Protein AF-A0A351UKG5-F1 (afdb_monomer_lite)

Structure (mmCIF, N/CA/C/O backbone):
data_AF-A0A351UKG5-F1
#
_entry.id   AF-A0A351UKG5-F1
#
loop_
_atom_site.group_PDB
_atom_site.id
_atom_site.type_symbol
_atom_site.label_atom_id
_atom_site.label_alt_id
_atom_site.label_comp_id
_atom_site.label_asym_id
_atom_site.label_entity_id
_atom_site.label_seq_id
_atom_site.pdbx_PDB_ins_code
_atom_site.Cartn_x
_atom_site.Cartn_y
_atom_site.Cartn_z
_atom_site.occupancy
_atom_site.B_iso_or_equiv
_atom_site.auth_seq_id
_atom_site.auth_comp_id
_atom_site.auth_asym_id
_atom_site.auth_atom_id
_atom_site.pdbx_PDB_model_num
ATOM 1 N N . MET A 1 1 ? 34.533 21.572 -24.085 1.00 51.59 1 MET A N 1
ATOM 2 C CA . MET A 1 1 ? 33.720 21.096 -22.940 1.00 51.59 1 MET A CA 1
ATOM 3 C C . MET A 1 1 ? 33.186 19.667 -23.112 1.00 51.59 1 MET A C 1
ATOM 5 O O . MET A 1 1 ? 33.613 18.815 -22.352 1.00 51.59 1 MET A O 1
ATOM 9 N N . ARG A 1 2 ? 32.349 19.342 -24.120 1.00 54.62 2 ARG A N 1
ATOM 10 C CA . ARG A 1 2 ? 31.777 17.980 -24.313 1.00 54.62 2 ARG A CA 1
ATOM 11 C C . ARG A 1 2 ? 32.817 16.846 -24.380 1.00 54.62 2 ARG A C 1
ATOM 13 O O . ARG A 1 2 ? 32.644 15.838 -23.710 1.00 54.62 2 ARG A O 1
ATOM 20 N N . ARG A 1 3 ? 33.915 17.023 -25.134 1.00 64.25 3 ARG A N 1
ATOM 21 C CA . ARG A 1 3 ? 35.020 16.038 -25.202 1.00 64.25 3 ARG A CA 1
ATOM 22 C C . ARG A 1 3 ? 35.742 15.863 -23.860 1.00 64.25 3 ARG A C 1
ATOM 24 O O . ARG A 1 3 ? 35.998 14.735 -23.474 1.00 64.25 3 ARG A O 1
ATOM 31 N N . LEU A 1 4 ? 36.002 16.959 -23.143 1.00 64.25 4 LEU A N 1
ATOM 32 C CA . LEU A 1 4 ? 36.653 16.933 -21.826 1.00 64.25 4 LEU A CA 1
ATOM 33 C C . LEU A 1 4 ? 35.776 16.252 -20.769 1.00 64.25 4 LEU A C 1
ATOM 35 O O . LEU A 1 4 ? 36.275 15.429 -20.015 1.00 64.25 4 LEU A O 1
ATOM 39 N N . LEU A 1 5 ? 34.469 16.529 -20.759 1.00 61.06 5 LEU A N 1
ATOM 40 C CA . LEU A 1 5 ? 33.522 15.865 -19.861 1.00 61.06 5 LEU A CA 1
ATOM 41 C C . LEU A 1 5 ? 33.403 14.368 -20.177 1.00 61.06 5 LEU A C 1
ATOM 43 O O . LEU A 1 5 ? 33.457 13.546 -19.271 1.00 61.06 5 LEU A O 1
ATOM 47 N N . ALA A 1 6 ? 33.294 14.004 -21.459 1.00 64.31 6 ALA A N 1
ATOM 48 C CA . ALA A 1 6 ? 33.267 12.604 -21.876 1.00 64.31 6 ALA A CA 1
ATOM 49 C C . ALA A 1 6 ? 34.565 11.872 -21.499 1.00 64.31 6 ALA A C 1
ATOM 51 O O . ALA A 1 6 ? 34.517 10.731 -21.052 1.00 64.31 6 ALA A O 1
ATOM 52 N N . GLN A 1 7 ? 35.716 12.536 -21.636 1.00 69.81 7 GLN A N 1
ATOM 53 C CA . GLN A 1 7 ? 37.011 11.984 -21.253 1.00 69.81 7 GLN A CA 1
ATOM 54 C C . GLN A 1 7 ? 37.136 11.843 -19.732 1.00 69.81 7 GLN A C 1
ATOM 56 O O . GLN A 1 7 ? 37.536 10.784 -19.275 1.00 69.81 7 GLN A O 1
ATOM 61 N N . ALA A 1 8 ? 36.710 12.834 -18.947 1.00 66.69 8 ALA A N 1
ATOM 62 C CA . ALA A 1 8 ? 36.689 12.752 -17.487 1.00 66.69 8 ALA A CA 1
ATOM 63 C C . ALA A 1 8 ? 35.755 11.639 -16.975 1.00 66.69 8 ALA A C 1
ATOM 65 O O . ALA A 1 8 ? 36.149 10.864 -16.108 1.00 66.69 8 ALA A O 1
ATOM 66 N N . LEU A 1 9 ? 34.549 11.508 -17.544 1.00 61.97 9 LEU A N 1
ATOM 67 C CA . LEU A 1 9 ? 33.600 10.440 -17.202 1.00 61.97 9 LEU A CA 1
ATOM 68 C C . LEU A 1 9 ? 34.126 9.053 -17.583 1.00 61.97 9 LEU A C 1
ATOM 70 O O . LEU A 1 9 ? 33.925 8.096 -16.837 1.00 61.97 9 LEU A O 1
ATOM 74 N N . LYS A 1 10 ? 34.813 8.947 -18.726 1.00 66.31 10 LYS A N 1
ATOM 75 C CA . LYS A 1 10 ? 35.467 7.711 -19.159 1.00 66.31 10 LYS A CA 1
ATOM 76 C C . LYS A 1 10 ? 36.607 7.332 -18.208 1.00 66.31 10 LYS A C 1
ATOM 78 O O . LYS A 1 10 ? 36.598 6.229 -17.679 1.00 66.31 10 LYS A O 1
ATOM 83 N N . SER A 1 11 ? 37.511 8.269 -17.916 1.00 65.62 11 SER A N 1
ATOM 84 C CA . SER A 1 11 ? 38.632 8.061 -16.993 1.00 65.62 11 SER A CA 1
ATOM 85 C C . SER A 1 11 ? 38.172 7.709 -15.579 1.00 65.62 11 SER A C 1
ATOM 87 O O . SER A 1 11 ? 38.762 6.840 -14.947 1.00 65.62 11 SER A O 1
ATOM 89 N N . ALA A 1 12 ? 37.100 8.344 -15.091 1.00 64.62 12 ALA A N 1
ATOM 90 C CA . ALA A 1 12 ? 36.489 7.981 -13.820 1.00 64.62 12 ALA A CA 1
ATOM 91 C C . ALA A 1 12 ? 35.948 6.547 -13.876 1.00 64.62 12 ALA A C 1
ATOM 93 O O . ALA A 1 12 ? 36.300 5.746 -13.021 1.00 64.62 12 ALA A O 1
ATOM 94 N N . GLY A 1 13 ? 35.168 6.204 -14.911 1.00 61.66 13 GLY A N 1
ATOM 95 C CA . GLY A 1 13 ? 34.558 4.884 -15.109 1.00 61.66 13 GLY A CA 1
ATOM 96 C C . GLY A 1 13 ? 35.540 3.711 -15.199 1.00 61.66 13 GLY A C 1
ATOM 97 O O . GLY A 1 13 ? 35.155 2.587 -14.869 1.00 61.66 13 GLY A O 1
ATOM 98 N N . ASP A 1 14 ? 36.783 3.963 -15.609 1.00 67.38 14 ASP A N 1
ATOM 99 C CA . ASP A 1 14 ? 37.847 2.962 -15.743 1.00 67.38 14 ASP A CA 1
ATOM 100 C C . ASP A 1 14 ? 38.613 2.701 -14.429 1.00 67.38 14 ASP A C 1
ATOM 102 O O . ASP A 1 14 ? 39.498 1.848 -14.392 1.00 67.38 14 ASP A O 1
ATOM 106 N N . PHE A 1 15 ? 38.273 3.371 -13.322 1.00 65.44 15 PHE A N 1
ATOM 107 C CA . PHE A 1 15 ? 38.940 3.185 -12.032 1.00 65.44 15 PHE A CA 1
ATOM 108 C C . PHE A 1 15 ? 38.158 2.248 -11.081 1.00 65.44 15 PHE A C 1
ATOM 110 O O . PHE A 1 15 ? 36.965 2.474 -10.847 1.00 65.44 15 PHE A O 1
ATOM 117 N N . PRO A 1 16 ? 38.794 1.211 -10.486 1.00 67.75 16 PRO A N 1
ATOM 118 C CA . PRO A 1 16 ? 40.080 0.596 -10.833 1.00 67.75 16 PRO A CA 1
ATOM 119 C C . PRO A 1 16 ? 39.891 -0.528 -11.870 1.00 67.75 16 PRO A C 1
ATOM 121 O O . PRO A 1 16 ? 39.277 -1.551 -11.570 1.00 67.75 16 PRO A O 1
ATOM 124 N N . ALA A 1 17 ? 40.459 -0.393 -13.073 1.00 69.44 17 ALA A N 1
ATOM 125 C CA . ALA A 1 17 ? 40.342 -1.384 -14.154 1.00 69.44 17 ALA A CA 1
ATOM 126 C C . ALA A 1 17 ? 40.830 -2.785 -13.744 1.00 69.44 17 ALA A C 1
ATOM 128 O O . ALA A 1 17 ? 40.252 -3.783 -14.178 1.00 69.44 17 ALA A O 1
ATOM 129 N N . ALA A 1 18 ? 41.835 -2.843 -12.863 1.00 79.50 18 ALA A N 1
ATOM 130 C CA . ALA A 1 18 ? 42.443 -4.069 -12.349 1.00 79.50 18 ALA A CA 1
ATOM 131 C C . ALA A 1 18 ? 41.615 -4.787 -11.264 1.00 79.50 18 ALA A C 1
ATOM 133 O O . ALA A 1 18 ? 41.906 -5.934 -10.933 1.00 79.50 18 ALA A O 1
ATOM 134 N N . ALA A 1 19 ? 40.594 -4.143 -10.690 1.00 83.06 19 ALA A N 1
ATOM 135 C CA . ALA A 1 19 ? 39.795 -4.761 -9.638 1.00 83.06 19 ALA A CA 1
ATOM 136 C C . ALA A 1 19 ? 38.823 -5.822 -10.203 1.00 83.06 19 ALA A C 1
ATOM 138 O O . ALA A 1 19 ? 38.235 -5.614 -11.274 1.00 83.06 19 ALA A O 1
ATOM 139 N N . PRO A 1 20 ? 38.581 -6.934 -9.477 1.00 87.12 20 PRO A N 1
ATOM 140 C CA . PRO A 1 20 ? 37.556 -7.909 -9.836 1.00 87.12 20 PRO A CA 1
ATOM 141 C C . PRO A 1 20 ? 36.177 -7.259 -9.993 1.00 87.12 20 PRO A C 1
ATOM 143 O O . PRO A 1 20 ? 35.825 -6.337 -9.254 1.00 87.12 20 PRO A O 1
ATOM 146 N N . ARG A 1 21 ? 35.357 -7.779 -10.916 1.00 84.94 21 ARG A N 1
ATOM 147 C CA . ARG A 1 21 ? 34.005 -7.252 -11.201 1.00 84.94 21 ARG A CA 1
ATOM 148 C C . ARG A 1 21 ? 33.148 -7.022 -9.940 1.00 84.94 21 ARG A C 1
ATOM 150 O O . ARG A 1 21 ? 32.551 -5.950 -9.867 1.00 84.94 21 ARG A O 1
ATOM 157 N N . PRO A 1 22 ? 33.101 -7.932 -8.942 1.00 87.69 22 PRO A N 1
ATOM 158 C CA . PRO A 1 22 ? 32.329 -7.699 -7.719 1.00 87.69 22 PRO A CA 1
ATOM 159 C C . PRO A 1 22 ? 32.833 -6.504 -6.902 1.00 87.69 22 PRO A C 1
ATOM 161 O O . PRO A 1 22 ? 32.029 -5.719 -6.412 1.00 87.69 22 PRO A O 1
ATOM 164 N N . LEU A 1 23 ? 34.156 -6.329 -6.803 1.00 85.62 23 LEU A N 1
ATOM 165 C CA . LEU A 1 23 ? 34.759 -5.218 -6.065 1.00 85.62 23 LEU A CA 1
ATOM 166 C C . LEU A 1 23 ? 34.473 -3.878 -6.751 1.00 85.62 23 LEU A C 1
ATOM 168 O O . LEU A 1 23 ? 34.113 -2.910 -6.087 1.00 85.62 23 LEU A O 1
ATOM 172 N N . ARG A 1 24 ? 34.569 -3.828 -8.087 1.00 85.44 24 ARG A N 1
ATOM 173 C CA . ARG A 1 24 ? 34.192 -2.630 -8.855 1.00 85.44 24 ARG A CA 1
ATOM 174 C C . ARG A 1 24 ? 32.717 -2.303 -8.677 1.00 85.44 24 ARG A C 1
ATOM 176 O O . ARG A 1 24 ? 32.390 -1.166 -8.359 1.00 85.44 24 ARG A O 1
ATOM 183 N N . ALA A 1 25 ? 31.842 -3.296 -8.829 1.00 85.94 25 ALA A N 1
ATOM 184 C CA . ALA A 1 25 ? 30.411 -3.113 -8.626 1.00 85.94 25 ALA A CA 1
ATOM 185 C C . ALA A 1 25 ? 30.107 -2.582 -7.215 1.00 85.94 25 ALA A C 1
ATOM 187 O O . ALA A 1 25 ? 29.334 -1.639 -7.089 1.00 85.94 25 ALA A O 1
ATOM 188 N N . ALA A 1 26 ? 30.759 -3.118 -6.178 1.00 87.06 26 ALA A N 1
ATOM 189 C CA . ALA A 1 26 ? 30.600 -2.657 -4.801 1.00 87.06 26 ALA A CA 1
ATOM 190 C C . ALA A 1 26 ? 31.063 -1.203 -4.601 1.00 87.06 26 ALA A C 1
ATOM 192 O O . ALA A 1 26 ? 30.335 -0.418 -4.000 1.00 87.06 26 ALA A O 1
ATOM 193 N N . LEU A 1 27 ? 32.228 -0.819 -5.139 1.00 88.19 27 LEU A N 1
ATOM 194 C CA . LEU A 1 27 ? 32.747 0.552 -5.047 1.00 88.19 27 LEU A CA 1
ATOM 195 C C . LEU A 1 27 ? 31.800 1.561 -5.715 1.00 88.19 27 LEU A C 1
ATOM 197 O O . LEU A 1 27 ? 31.436 2.578 -5.129 1.00 88.19 27 LEU A O 1
ATOM 201 N N . TRP A 1 28 ? 31.375 1.269 -6.942 1.00 86.75 28 TRP A N 1
ATOM 202 C CA . TRP A 1 28 ? 30.489 2.151 -7.698 1.00 86.75 28 TRP A CA 1
ATOM 203 C C . TRP A 1 28 ? 29.076 2.205 -7.126 1.00 86.75 28 TRP A C 1
ATOM 205 O O . TRP A 1 28 ? 28.448 3.264 -7.124 1.00 86.75 28 TRP A O 1
ATOM 215 N N . PHE A 1 29 ? 28.593 1.090 -6.585 1.00 86.50 29 PHE A N 1
ATOM 216 C CA . PHE A 1 29 ? 27.342 1.071 -5.848 1.00 86.50 29 PHE A CA 1
ATOM 217 C C . PHE A 1 29 ? 27.437 1.892 -4.557 1.00 86.50 29 PHE A C 1
ATOM 219 O O . PHE A 1 29 ? 26.535 2.673 -4.272 1.00 86.50 29 PHE A O 1
ATOM 226 N N . PHE A 1 30 ? 28.547 1.807 -3.818 1.00 90.12 30 PHE A N 1
ATOM 227 C CA . PHE A 1 30 ? 28.781 2.663 -2.655 1.00 90.12 30 PHE A CA 1
ATOM 228 C C . PHE A 1 30 ? 28.764 4.150 -3.031 1.00 90.12 30 PHE A C 1
ATOM 230 O O . PHE A 1 30 ? 28.124 4.939 -2.344 1.00 90.12 30 PHE A O 1
ATOM 237 N N . LEU A 1 31 ? 29.379 4.535 -4.154 1.00 85.75 31 LEU A N 1
ATOM 238 C CA . LEU A 1 31 ? 29.295 5.909 -4.664 1.00 85.75 31 LEU A CA 1
ATOM 239 C C . LEU A 1 31 ? 27.856 6.322 -4.994 1.00 85.75 31 LEU A C 1
ATOM 241 O O . LEU A 1 31 ? 27.473 7.457 -4.722 1.00 85.75 31 LEU A O 1
ATOM 245 N N . ALA A 1 32 ? 27.044 5.412 -5.535 1.00 84.31 32 ALA A N 1
ATOM 246 C CA . ALA A 1 32 ? 25.624 5.665 -5.757 1.00 84.31 32 ALA A CA 1
ATOM 247 C C . ALA A 1 32 ? 24.857 5.892 -4.444 1.00 84.31 32 ALA A C 1
ATOM 249 O O . ALA A 1 32 ? 24.054 6.821 -4.364 1.00 84.31 32 ALA A O 1
ATOM 250 N N . LEU A 1 33 ? 25.134 5.095 -3.405 1.00 88.06 33 LEU A N 1
ATOM 251 C CA . LEU A 1 33 ? 24.550 5.284 -2.073 1.00 88.06 33 LEU A CA 1
ATOM 252 C C . LEU A 1 33 ? 25.001 6.601 -1.440 1.00 88.06 33 LEU A C 1
ATOM 254 O O . LEU A 1 33 ? 24.169 7.341 -0.923 1.00 88.06 33 LEU A O 1
ATOM 258 N N . ALA A 1 34 ? 26.292 6.922 -1.526 1.00 86.44 34 ALA A N 1
ATOM 259 C CA . ALA A 1 34 ? 26.844 8.171 -1.020 1.00 86.44 34 ALA A CA 1
ATOM 260 C C . ALA A 1 34 ? 26.230 9.381 -1.737 1.00 86.44 34 ALA A C 1
ATOM 262 O O . ALA A 1 34 ? 25.840 10.338 -1.079 1.00 86.44 34 ALA A O 1
ATOM 263 N N . ALA A 1 35 ? 26.069 9.330 -3.062 1.00 83.31 35 ALA A N 1
ATOM 264 C CA . ALA A 1 35 ? 25.398 10.383 -3.819 1.00 83.31 35 ALA A CA 1
ATOM 265 C C . ALA A 1 35 ? 23.934 10.546 -3.382 1.00 83.31 35 ALA A C 1
ATOM 267 O O . ALA A 1 35 ? 23.500 11.657 -3.094 1.00 83.31 35 ALA A O 1
ATOM 268 N N . ALA A 1 36 ? 23.187 9.446 -3.269 1.00 83.12 36 ALA A N 1
ATOM 269 C CA . ALA A 1 36 ? 21.813 9.461 -2.775 1.00 83.12 36 ALA A CA 1
ATOM 270 C C . ALA A 1 36 ? 21.704 10.063 -1.358 1.00 83.12 36 ALA A C 1
ATOM 272 O O . ALA A 1 36 ? 20.840 10.900 -1.108 1.00 83.12 36 ALA A O 1
ATOM 273 N N . PHE A 1 37 ? 22.606 9.681 -0.449 1.00 85.19 37 PHE A N 1
ATOM 274 C CA . PHE A 1 37 ? 22.679 10.203 0.917 1.00 85.19 37 PHE A CA 1
ATOM 275 C C . PHE A 1 37 ? 23.050 11.684 0.980 1.00 85.19 37 PHE A C 1
ATOM 277 O O . PHE A 1 37 ? 22.386 12.442 1.677 1.00 85.19 37 PHE A O 1
ATOM 284 N N . LEU A 1 38 ? 24.068 12.115 0.234 1.00 83.62 38 LEU A N 1
ATOM 285 C CA . LEU A 1 38 ? 24.530 13.504 0.243 1.00 83.62 38 LEU A CA 1
ATOM 286 C C . LEU A 1 38 ? 23.488 14.473 -0.305 1.00 83.62 38 LEU A C 1
ATOM 288 O O . LEU A 1 38 ? 23.368 15.582 0.206 1.00 83.62 38 LEU A O 1
ATOM 292 N N . ILE A 1 39 ? 22.749 14.077 -1.344 1.00 78.94 39 ILE A N 1
ATOM 293 C CA . ILE A 1 39 ? 21.712 14.949 -1.896 1.00 78.94 39 ILE A CA 1
ATOM 294 C C . ILE A 1 39 ? 20.534 15.025 -0.910 1.00 78.94 39 ILE A C 1
ATOM 296 O O . ILE A 1 39 ? 19.904 16.075 -0.799 1.00 78.94 39 ILE A O 1
ATOM 300 N N . PHE A 1 40 ? 20.247 13.939 -0.178 1.00 80.69 40 PHE A N 1
ATOM 301 C CA . PHE A 1 40 ? 19.020 13.821 0.604 1.00 80.69 40 PHE A CA 1
ATOM 302 C C . PHE A 1 40 ? 19.144 12.928 1.851 1.00 80.69 40 PHE A C 1
ATOM 304 O O . PHE A 1 40 ? 18.655 11.790 1.866 1.00 80.69 40 PHE A O 1
ATOM 311 N N . PRO A 1 41 ? 19.754 13.442 2.928 1.00 82.44 41 PRO A N 1
ATOM 312 C CA . PRO A 1 41 ? 20.013 12.659 4.134 1.00 82.44 41 PRO A CA 1
ATOM 313 C C . PRO A 1 41 ? 18.721 12.191 4.821 1.00 82.44 41 PRO A C 1
ATOM 315 O O . PRO A 1 41 ? 18.617 11.023 5.199 1.00 82.44 41 PRO A O 1
ATOM 318 N N . ASP A 1 42 ? 17.698 13.048 4.886 1.00 79.88 42 ASP A N 1
ATOM 319 C CA . ASP A 1 42 ? 16.427 12.744 5.563 1.00 79.88 42 ASP A CA 1
ATOM 320 C C . ASP A 1 42 ? 15.632 11.628 4.872 1.00 79.88 42 ASP A C 1
ATOM 322 O O . ASP A 1 42 ? 14.861 10.916 5.505 1.00 79.88 42 ASP A O 1
ATOM 326 N N . GLY A 1 43 ? 15.864 11.412 3.575 1.00 76.88 43 GLY A N 1
ATOM 327 C CA . GLY A 1 43 ? 15.160 10.414 2.772 1.00 76.88 43 GLY A CA 1
ATOM 328 C C . GLY A 1 43 ? 15.438 8.953 3.125 1.00 76.88 43 GLY A C 1
ATOM 329 O O . GLY A 1 43 ? 14.711 8.035 2.718 1.00 76.88 43 GLY A O 1
ATOM 330 N N . TRP A 1 44 ? 16.516 8.726 3.872 1.00 82.19 44 TRP A N 1
ATOM 331 C CA . TRP A 1 44 ? 16.882 7.420 4.413 1.00 82.19 44 TRP A CA 1
ATOM 332 C C . TRP A 1 44 ? 16.092 7.073 5.668 1.00 82.19 44 TRP A C 1
ATOM 334 O O . TRP A 1 44 ? 15.967 5.895 6.009 1.00 82.19 44 TRP A O 1
ATOM 344 N N . LEU A 1 45 ? 15.528 8.081 6.327 1.00 83.38 45 LEU A N 1
ATOM 345 C CA . LEU A 1 45 ? 14.677 7.921 7.488 1.00 83.38 45 LEU A CA 1
ATOM 346 C C . LEU A 1 45 ? 13.219 7.919 7.034 1.00 83.38 45 LEU A C 1
ATOM 348 O O . LEU A 1 45 ? 12.808 8.682 6.164 1.00 83.38 45 LEU A O 1
ATOM 352 N N . TYR A 1 46 ? 12.442 6.998 7.583 1.00 77.06 46 TYR A N 1
ATOM 353 C CA . TYR A 1 46 ? 11.003 7.038 7.435 1.00 77.06 46 TYR A CA 1
ATOM 354 C C . TYR A 1 46 ? 10.485 8.240 8.234 1.00 77.06 46 TYR A C 1
ATOM 356 O O . TYR A 1 46 ? 10.978 8.469 9.347 1.00 77.06 46 TYR A O 1
ATOM 364 N N . PRO A 1 47 ? 9.518 9.014 7.708 1.00 71.88 47 PRO A N 1
ATOM 365 C CA . PRO A 1 47 ? 8.960 10.148 8.431 1.00 71.88 47 PRO A CA 1
ATOM 366 C C . PRO A 1 47 ? 8.501 9.720 9.825 1.00 71.88 47 PRO A C 1
ATOM 368 O O . PRO A 1 47 ? 7.650 8.844 9.949 1.00 71.88 47 PRO A O 1
ATOM 371 N N . GLN A 1 48 ? 9.052 10.331 10.877 1.00 60.75 48 GLN A N 1
ATOM 372 C CA . GLN A 1 48 ? 8.782 9.925 12.262 1.00 60.75 48 GLN A CA 1
ATOM 373 C C . GLN A 1 48 ? 7.397 10.354 12.786 1.00 60.75 48 GLN A C 1
ATOM 375 O O . GLN A 1 48 ? 7.191 10.409 13.999 1.00 60.75 48 GLN A O 1
ATOM 380 N N . ASP A 1 49 ? 6.422 10.615 11.909 1.00 60.94 49 ASP A N 1
ATOM 381 C CA . ASP A 1 49 ? 5.053 10.903 12.334 1.00 60.94 49 ASP A CA 1
ATOM 382 C C . ASP A 1 49 ? 4.202 9.630 12.516 1.00 60.94 49 ASP A C 1
ATOM 384 O O . ASP A 1 49 ? 4.291 8.642 11.782 1.00 60.94 49 ASP A O 1
ATOM 388 N N . VAL A 1 50 ? 3.380 9.639 13.566 1.00 53.09 50 VAL A N 1
ATOM 389 C CA . VAL A 1 50 ? 2.572 8.491 14.009 1.00 53.09 50 VAL A CA 1
ATOM 390 C C . VAL A 1 50 ? 1.494 8.117 12.976 1.00 53.09 50 VAL A C 1
ATOM 392 O O . VAL A 1 50 ? 1.141 6.943 12.834 1.00 53.09 50 VAL A O 1
ATOM 395 N N . VAL A 1 51 ? 1.039 9.075 12.163 1.00 59.78 51 VAL A N 1
ATOM 3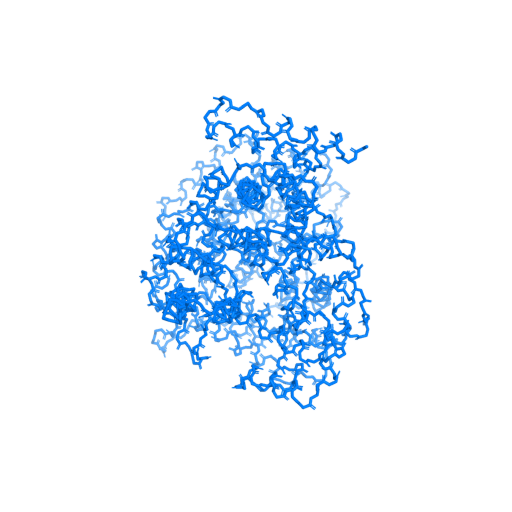96 C CA . VAL A 1 51 ? 0.121 8.848 11.032 1.00 59.78 51 VAL A CA 1
ATOM 397 C C . VAL A 1 51 ? 0.732 7.906 10.006 1.00 59.78 51 VAL A C 1
ATOM 399 O O . VAL A 1 51 ? 0.073 6.971 9.537 1.00 59.78 51 VAL A O 1
ATOM 402 N N . SER A 1 52 ? 2.009 8.111 9.693 1.00 58.16 52 SER A N 1
ATOM 403 C CA . SER A 1 52 ? 2.728 7.288 8.733 1.00 58.16 52 SER A CA 1
ATOM 404 C C . SER A 1 52 ? 2.922 5.860 9.255 1.00 58.16 52 SER A C 1
ATOM 406 O O . SER A 1 52 ? 2.848 4.937 8.446 1.00 58.16 52 SER A O 1
ATOM 408 N N . LEU A 1 53 ? 3.062 5.625 10.570 1.00 60.44 53 LEU A N 1
ATOM 409 C CA . LEU A 1 53 ? 3.005 4.268 11.158 1.00 60.44 53 LEU A CA 1
ATOM 410 C C . LEU A 1 53 ? 1.631 3.626 11.002 1.00 60.44 53 LEU A C 1
ATOM 412 O O . LEU A 1 53 ? 1.523 2.478 10.574 1.00 60.44 53 LEU A O 1
ATOM 416 N N . ASN A 1 54 ? 0.578 4.368 11.343 1.00 61.03 54 ASN A N 1
ATOM 417 C CA . ASN A 1 54 ? -0.786 3.850 11.325 1.00 61.03 54 ASN A CA 1
ATOM 418 C C . ASN A 1 54 ? -1.204 3.410 9.918 1.00 61.03 54 ASN A C 1
ATOM 420 O O . ASN A 1 54 ? -1.828 2.360 9.765 1.00 61.03 54 ASN A O 1
ATOM 424 N N . SER A 1 55 ? -0.807 4.157 8.882 1.00 60.66 55 SER A N 1
ATOM 425 C CA . SER A 1 55 ? -1.042 3.759 7.488 1.00 60.66 55 SER A CA 1
ATOM 426 C C . SER A 1 55 ? -0.424 2.389 7.161 1.00 60.66 55 SER A C 1
ATOM 428 O O . SER A 1 55 ? -1.061 1.558 6.506 1.00 60.66 55 SER A O 1
ATOM 430 N N . VAL A 1 56 ? 0.763 2.104 7.710 1.00 58.97 56 VAL A N 1
ATOM 431 C CA . VAL A 1 56 ? 1.487 0.843 7.518 1.00 58.97 56 VAL A CA 1
ATOM 432 C C . VAL A 1 56 ? 0.804 -0.316 8.237 1.00 58.97 56 VAL A C 1
ATOM 434 O O . VAL A 1 56 ? 0.596 -1.374 7.632 1.00 58.97 56 VAL A O 1
ATOM 437 N N . SER A 1 57 ? 0.388 -0.112 9.490 1.00 59.50 57 SER A N 1
ATOM 438 C CA . SER A 1 57 ? -0.356 -1.113 10.269 1.00 59.50 57 SER A CA 1
ATOM 439 C C . SER A 1 57 ? -1.686 -1.483 9.606 1.00 59.50 57 SER A C 1
ATOM 441 O O . SER A 1 57 ? -2.075 -2.646 9.539 1.00 59.50 57 SER A O 1
ATOM 443 N N . LEU A 1 58 ? -2.401 -0.494 9.076 1.00 62.19 58 LEU A N 1
ATOM 444 C CA . LEU A 1 58 ? -3.772 -0.668 8.606 1.00 62.19 58 LEU A CA 1
ATOM 445 C C . LEU A 1 58 ? -3.841 -1.288 7.206 1.00 62.19 58 LEU A C 1
ATOM 447 O O . LEU A 1 58 ? -4.683 -2.155 6.939 1.00 62.19 58 LEU A O 1
ATOM 451 N N . HIS A 1 59 ? -2.980 -0.833 6.296 1.00 62.84 59 HIS A N 1
ATOM 452 C CA . HIS A 1 59 ? -3.056 -1.210 4.887 1.00 62.84 59 HIS A CA 1
ATOM 453 C C . HIS A 1 59 ? -2.115 -2.353 4.520 1.00 62.84 59 HIS A C 1
ATOM 455 O O . HIS A 1 59 ? -2.487 -3.177 3.681 1.00 62.84 59 HIS A O 1
ATOM 461 N N . TYR A 1 60 ? -0.942 -2.447 5.152 1.00 66.56 60 TYR A N 1
ATOM 462 C CA . TYR A 1 60 ? 0.115 -3.336 4.670 1.00 66.56 60 TYR A CA 1
ATOM 463 C C . TYR A 1 60 ? 0.221 -4.615 5.492 1.00 66.56 60 TYR A C 1
ATOM 465 O O . TYR A 1 60 ? 0.215 -5.693 4.905 1.00 66.56 60 TYR A O 1
ATOM 473 N N . THR A 1 61 ? 0.199 -4.563 6.825 1.00 64.94 61 THR A N 1
ATOM 474 C CA . THR A 1 61 ? 0.316 -5.794 7.635 1.00 64.94 61 THR A CA 1
ATOM 475 C C . THR A 1 61 ? -0.976 -6.617 7.705 1.00 64.94 61 THR A C 1
ATOM 477 O O . THR A 1 61 ? -0.921 -7.832 7.912 1.00 64.94 61 THR A O 1
ATOM 480 N N . SER A 1 62 ? -2.133 -5.991 7.474 1.00 64.25 62 SER A N 1
ATOM 481 C CA . SER A 1 62 ? -3.449 -6.607 7.682 1.00 64.25 62 SER A CA 1
ATOM 482 C C . SER A 1 62 ? -3.817 -7.733 6.705 1.00 64.25 62 SER A C 1
ATOM 484 O O . SER A 1 62 ? -4.712 -8.504 7.033 1.00 64.25 62 SER A O 1
ATOM 486 N N . HIS A 1 63 ? -3.136 -7.893 5.559 1.00 71.62 63 HIS A N 1
ATOM 487 C CA . HIS A 1 63 ? -3.456 -8.953 4.577 1.00 71.62 63 HIS A CA 1
ATOM 488 C C . HIS A 1 63 ? -2.473 -10.135 4.596 1.00 71.62 63 HIS A C 1
ATOM 490 O O . HIS A 1 63 ? -2.864 -11.276 4.362 1.00 71.62 63 HIS A O 1
ATOM 496 N N . GLY A 1 64 ? -1.203 -9.890 4.925 1.00 80.69 64 GLY A N 1
ATOM 497 C CA . GLY A 1 64 ? -0.152 -10.910 4.896 1.00 80.69 64 GLY A CA 1
ATOM 498 C C . GLY A 1 64 ? -0.207 -11.817 6.115 1.00 80.69 64 GLY A C 1
ATOM 499 O O . GLY A 1 64 ? 0.043 -13.014 6.010 1.00 80.69 64 GLY A O 1
ATOM 500 N N . ARG A 1 65 ? -0.583 -11.268 7.275 1.00 84.19 65 ARG A N 1
ATOM 501 C CA . ARG A 1 65 ? -0.678 -12.032 8.526 1.00 84.19 65 ARG A CA 1
ATOM 502 C C . ARG A 1 65 ? -1.824 -13.041 8.527 1.00 84.19 65 ARG A C 1
ATOM 504 O O . ARG A 1 65 ? -1.575 -14.169 8.942 1.00 84.19 65 ARG A O 1
ATOM 511 N N . PRO A 1 66 ? -3.029 -12.717 8.023 1.00 82.62 66 PRO A N 1
ATOM 512 C CA . PRO A 1 66 ? -4.071 -13.711 7.782 1.00 82.62 66 PRO A CA 1
ATOM 513 C C . PRO A 1 66 ? -3.592 -14.871 6.924 1.00 82.62 66 PRO A C 1
ATOM 515 O O . PRO A 1 66 ? -3.764 -16.023 7.311 1.00 82.62 66 PRO A O 1
ATOM 518 N N . LEU A 1 67 ? -2.913 -14.565 5.815 1.00 84.31 67 LEU A N 1
ATOM 519 C CA . LEU A 1 67 ? -2.359 -15.573 4.919 1.00 84.31 67 LEU A CA 1
ATOM 520 C C . LEU A 1 67 ? -1.293 -16.436 5.624 1.00 84.31 67 LEU A C 1
ATOM 522 O O . LEU A 1 67 ? -1.340 -17.659 5.539 1.00 84.31 67 LEU A O 1
ATOM 526 N N . PHE A 1 68 ? -0.373 -15.820 6.372 1.00 87.44 68 PHE A N 1
ATOM 527 C CA . PHE A 1 68 ? 0.679 -16.520 7.119 1.00 87.44 68 PHE A CA 1
ATOM 528 C C . PHE A 1 68 ? 0.134 -17.405 8.253 1.00 87.44 68 PHE A C 1
ATOM 530 O O . PHE A 1 68 ? 0.619 -18.514 8.465 1.00 87.44 68 PHE A O 1
ATOM 537 N N . HIS A 1 69 ? -0.885 -16.933 8.974 1.00 83.94 69 HIS A N 1
ATOM 538 C CA . HIS A 1 69 ? -1.489 -17.635 10.111 1.00 83.94 69 HIS A CA 1
ATOM 539 C C . HIS A 1 69 ? -2.692 -18.510 9.738 1.00 83.94 69 HIS A C 1
ATOM 541 O O . HIS A 1 69 ? -3.332 -19.064 10.631 1.00 83.94 69 HIS A O 1
ATOM 547 N N . MET A 1 70 ? -2.986 -18.678 8.445 1.00 78.88 70 MET A N 1
ATOM 548 C CA . MET A 1 70 ? -4.089 -19.520 7.952 1.00 78.88 70 MET A CA 1
ATOM 549 C C . MET A 1 70 ? -5.469 -19.044 8.425 1.00 78.88 70 MET A C 1
ATOM 551 O O . MET A 1 70 ? -6.402 -19.825 8.605 1.00 78.88 70 MET A O 1
ATOM 555 N N . LEU A 1 71 ? -5.607 -17.742 8.652 1.00 76.00 71 LEU A N 1
ATOM 556 C CA . LEU A 1 71 ? -6.845 -17.120 9.088 1.00 76.00 71 LEU A CA 1
ATOM 557 C C . LEU A 1 71 ? -7.560 -16.639 7.829 1.00 76.00 71 LEU A C 1
ATOM 559 O O . LEU A 1 71 ? -7.312 -15.521 7.404 1.00 76.00 71 LEU A O 1
ATOM 563 N N . SER A 1 72 ? -8.354 -17.538 7.228 1.00 62.53 72 SER A N 1
ATOM 564 C CA . SER A 1 72 ? -9.395 -17.369 6.183 1.00 62.53 72 SER A CA 1
ATOM 565 C C . SER A 1 72 ? -9.539 -15.965 5.556 1.00 62.53 72 SER A C 1
ATOM 567 O O . SER A 1 72 ? -9.630 -14.991 6.314 1.00 62.53 72 SER A O 1
ATOM 569 N N . PRO A 1 73 ? -9.618 -15.841 4.209 1.00 54.62 73 PRO A N 1
ATOM 570 C CA . PRO A 1 73 ? -9.355 -14.615 3.473 1.00 54.62 73 PRO A CA 1
ATOM 571 C C . PRO A 1 73 ? -10.054 -13.421 4.103 1.00 54.62 73 PRO A C 1
ATOM 573 O O . PRO A 1 73 ? -11.256 -13.406 4.372 1.00 54.62 73 PRO A O 1
ATOM 576 N N . VAL A 1 74 ? -9.254 -12.394 4.354 1.00 54.19 74 VAL A N 1
ATOM 577 C CA . VAL A 1 74 ? -9.769 -11.085 4.730 1.00 54.19 74 VAL A CA 1
ATOM 578 C C . VAL A 1 74 ? -10.655 -10.612 3.586 1.00 54.19 74 VAL A C 1
ATOM 580 O O . VAL A 1 74 ? -10.274 -10.728 2.425 1.00 54.19 74 VAL A O 1
ATOM 583 N N . SER A 1 75 ? -11.796 -10.009 3.904 1.00 53.28 75 SER A N 1
ATOM 584 C CA . SER A 1 75 ? -12.754 -9.415 2.957 1.00 53.28 75 SER A CA 1
ATOM 585 C C . SER A 1 75 ? -12.180 -8.327 2.027 1.00 53.28 75 SER A C 1
ATOM 587 O O . SER A 1 75 ? -12.917 -7.665 1.297 1.00 53.28 75 SER A O 1
ATOM 589 N N . ARG A 1 76 ? -10.865 -8.089 2.055 1.00 60.62 76 ARG A N 1
ATOM 590 C CA . ARG A 1 76 ? -10.175 -7.043 1.311 1.00 60.62 76 ARG A CA 1
ATOM 591 C C . ARG A 1 76 ? -9.386 -7.648 0.153 1.00 60.62 76 ARG A C 1
ATOM 593 O O . ARG A 1 76 ? -8.389 -8.336 0.342 1.00 60.62 76 ARG A O 1
ATOM 600 N N . ASN A 1 77 ? -9.830 -7.313 -1.055 1.00 64.94 77 ASN A N 1
ATOM 601 C CA . ASN A 1 77 ? -9.205 -7.696 -2.319 1.00 64.94 77 ASN A CA 1
ATOM 602 C C . ASN A 1 77 ? -7.986 -6.804 -2.591 1.00 64.94 77 ASN A C 1
ATOM 604 O O . ASN A 1 77 ? -8.097 -5.860 -3.366 1.00 64.94 77 ASN A O 1
ATOM 608 N N . SER A 1 78 ? -6.855 -7.035 -1.933 1.00 80.75 78 SER A N 1
ATOM 609 C CA . SER A 1 78 ? -5.576 -6.425 -2.319 1.00 80.75 78 SER A CA 1
ATOM 610 C C . SER A 1 78 ? -4.550 -7.500 -2.617 1.00 80.75 78 SER A C 1
ATOM 612 O O . SER A 1 78 ? -4.575 -8.570 -2.013 1.00 80.75 78 SER A O 1
ATOM 614 N N . MET A 1 79 ? -3.622 -7.186 -3.512 1.00 89.06 79 MET A N 1
ATOM 615 C CA . MET A 1 79 ? -2.578 -8.122 -3.896 1.00 89.06 79 MET A CA 1
ATOM 616 C C . MET A 1 79 ? -1.638 -8.459 -2.722 1.00 89.06 79 MET A C 1
ATOM 618 O O . MET A 1 79 ? -1.327 -7.581 -1.911 1.00 89.06 79 MET A O 1
ATOM 622 N N . PRO A 1 80 ? -1.197 -9.723 -2.588 1.00 90.31 80 PRO A N 1
ATOM 623 C CA . PRO A 1 80 ? -0.666 -10.227 -1.322 1.00 90.31 80 PRO A CA 1
ATOM 624 C C . PRO A 1 80 ? 0.813 -9.901 -1.077 1.00 90.31 80 PRO A C 1
ATOM 626 O O . PRO A 1 80 ? 1.245 -9.894 0.074 1.00 90.31 80 PRO A O 1
ATOM 629 N N . LEU A 1 81 ? 1.613 -9.641 -2.118 1.00 93.31 81 LEU A N 1
ATOM 630 C CA . LEU A 1 81 ? 3.075 -9.645 -1.999 1.00 93.31 81 LEU A CA 1
ATOM 631 C C . LEU A 1 81 ? 3.605 -8.576 -1.045 1.00 93.31 81 LEU A C 1
ATOM 633 O O . LEU A 1 81 ? 4.454 -8.887 -0.213 1.00 93.31 81 LEU A O 1
ATOM 637 N N . LEU A 1 82 ? 3.104 -7.340 -1.140 1.00 91.00 82 LEU A N 1
ATOM 638 C CA . LEU A 1 82 ? 3.517 -6.266 -0.234 1.00 91.00 82 LEU A CA 1
ATOM 639 C C . LEU A 1 82 ? 3.199 -6.634 1.216 1.00 91.00 82 LEU A C 1
ATOM 641 O O . LEU A 1 82 ? 4.033 -6.478 2.101 1.00 91.00 82 LEU A O 1
ATOM 645 N N . SER A 1 83 ? 2.011 -7.176 1.459 1.00 88.50 83 SER A N 1
ATOM 646 C CA . SER A 1 83 ? 1.607 -7.541 2.807 1.00 88.50 83 SER A CA 1
ATOM 647 C C . SER A 1 83 ? 2.400 -8.709 3.382 1.00 88.50 83 SER A C 1
ATOM 649 O O . SER A 1 83 ? 2.670 -8.728 4.582 1.00 88.50 83 SER A O 1
ATOM 651 N N . VAL A 1 84 ? 2.820 -9.655 2.538 1.00 91.19 84 VAL A N 1
ATOM 652 C CA . VAL A 1 84 ? 3.779 -10.699 2.918 1.00 91.19 84 VAL A CA 1
ATOM 653 C C . VAL A 1 84 ? 5.160 -10.084 3.193 1.00 91.19 84 VAL A C 1
ATOM 655 O O . VAL A 1 84 ? 5.802 -10.463 4.169 1.00 91.19 84 VAL A O 1
ATOM 658 N N . ALA A 1 85 ? 5.596 -9.082 2.417 1.00 90.69 85 ALA A N 1
ATOM 659 C CA . ALA A 1 85 ? 6.834 -8.332 2.679 1.00 90.69 85 ALA A CA 1
ATOM 660 C C . ALA A 1 85 ? 6.814 -7.674 4.065 1.00 90.69 85 ALA A C 1
ATOM 662 O O . ALA A 1 85 ? 7.807 -7.680 4.789 1.00 90.69 85 ALA A O 1
ATOM 663 N N . SER A 1 86 ? 5.658 -7.133 4.447 1.00 88.38 86 SER A N 1
ATOM 664 C CA . SER A 1 86 ? 5.451 -6.445 5.719 1.00 88.38 86 SER A CA 1
ATOM 665 C C . SER A 1 86 ? 5.328 -7.379 6.927 1.00 88.38 86 SER A C 1
ATOM 667 O O . SER A 1 86 ? 5.199 -6.878 8.042 1.00 88.38 86 SER A O 1
ATOM 669 N N . LEU A 1 87 ? 5.406 -8.708 6.767 1.00 86.62 87 LEU A N 1
ATOM 670 C CA . LEU A 1 87 ? 5.388 -9.646 7.902 1.00 86.62 87 LEU A CA 1
ATOM 671 C C . LEU A 1 87 ? 6.547 -9.419 8.881 1.00 86.62 87 LEU A C 1
ATOM 673 O O . LEU A 1 87 ? 6.383 -9.663 10.073 1.00 86.62 87 LEU A O 1
ATOM 677 N N . MET A 1 88 ? 7.688 -8.908 8.401 1.00 81.00 88 MET A N 1
ATOM 678 C CA . MET A 1 88 ? 8.821 -8.547 9.263 1.00 81.00 88 MET A CA 1
ATOM 679 C C . MET A 1 88 ? 8.509 -7.380 10.212 1.00 81.00 88 MET A C 1
ATOM 681 O O . MET A 1 88 ? 9.121 -7.277 11.271 1.00 81.00 88 MET A O 1
ATOM 685 N N . ALA A 1 89 ? 7.529 -6.534 9.873 1.00 79.62 89 ALA A N 1
ATOM 686 C CA . ALA A 1 89 ? 7.014 -5.488 10.751 1.00 79.62 89 ALA A CA 1
ATOM 687 C C . ALA A 1 89 ? 5.926 -6.061 11.672 1.00 79.62 89 ALA A C 1
ATOM 689 O O . ALA A 1 89 ? 4.748 -5.702 11.586 1.00 79.62 89 ALA A O 1
ATOM 690 N N . GLY A 1 90 ? 6.331 -7.025 12.506 1.00 71.12 90 GLY A N 1
ATOM 691 C CA . GLY A 1 90 ? 5.482 -7.867 13.349 1.00 71.12 90 GLY A CA 1
ATOM 692 C C . GLY A 1 90 ? 4.717 -7.126 14.449 1.00 71.12 90 GLY A C 1
ATOM 693 O O . GLY A 1 90 ? 3.621 -7.548 14.812 1.00 71.12 90 GLY A O 1
ATOM 694 N N . ASN A 1 91 ? 5.186 -5.979 14.916 1.00 76.19 91 ASN A N 1
ATOM 695 C CA . ASN A 1 91 ? 4.431 -5.115 15.828 1.00 76.19 91 ASN A CA 1
ATOM 696 C C . ASN A 1 91 ? 4.235 -3.708 15.258 1.00 76.19 91 ASN A C 1
ATOM 698 O O . ASN A 1 91 ? 3.590 -2.874 15.894 1.00 76.19 91 ASN A O 1
ATOM 702 N N . THR A 1 92 ? 4.724 -3.469 14.034 1.00 78.00 92 THR A N 1
ATOM 703 C CA . THR A 1 92 ? 4.699 -2.156 13.375 1.00 78.00 92 THR A CA 1
ATOM 704 C C . THR A 1 92 ? 5.366 -1.100 14.254 1.00 78.00 92 THR A C 1
ATOM 706 O O . THR A 1 92 ? 4.920 0.038 14.366 1.00 78.00 92 THR A O 1
ATOM 709 N N . THR A 1 93 ? 6.445 -1.501 14.930 1.00 80.12 93 THR A N 1
ATOM 710 C CA . THR A 1 93 ? 7.242 -0.573 15.733 1.00 80.12 93 THR A CA 1
ATOM 711 C C . THR A 1 93 ? 8.052 0.337 14.821 1.00 80.12 93 THR A C 1
ATOM 713 O O . THR A 1 93 ? 8.328 -0.002 13.665 1.00 80.12 93 THR A O 1
ATOM 716 N N . TRP A 1 94 ? 8.476 1.490 15.344 1.00 80.12 94 TRP A N 1
ATOM 717 C CA . TRP A 1 94 ? 9.288 2.407 14.550 1.00 80.12 94 TRP A CA 1
ATOM 718 C C . TRP A 1 94 ? 10.552 1.760 13.968 1.00 80.12 94 TRP A C 1
ATOM 720 O O . TRP A 1 94 ? 10.773 1.885 12.764 1.00 80.12 94 TRP A O 1
ATOM 730 N N . PRO A 1 95 ? 11.350 1.023 14.767 1.00 85.50 95 PRO A N 1
ATOM 731 C CA . PRO A 1 95 ? 12.546 0.349 14.270 1.00 85.50 95 PRO A CA 1
ATOM 732 C C . PRO A 1 95 ? 12.263 -0.668 13.160 1.00 85.50 95 PRO A C 1
ATOM 734 O O . PRO A 1 95 ? 13.011 -0.729 12.189 1.00 85.50 95 PRO A O 1
ATOM 737 N N . GLU A 1 96 ? 11.177 -1.440 13.268 1.00 85.06 96 GLU A N 1
ATOM 738 C CA . GLU A 1 96 ? 10.785 -2.412 12.240 1.00 85.06 96 GLU A CA 1
ATOM 739 C C . GLU A 1 96 ? 10.443 -1.728 10.912 1.00 85.06 96 GLU A C 1
ATOM 741 O O . GLU A 1 96 ? 10.936 -2.120 9.852 1.00 85.06 96 GLU A O 1
ATOM 746 N N . VAL A 1 97 ? 9.616 -0.680 10.969 1.00 84.62 97 VAL A N 1
ATOM 747 C CA . VAL A 1 97 ? 9.212 0.084 9.784 1.00 84.62 97 VAL A CA 1
ATOM 748 C C . VAL A 1 97 ? 10.407 0.807 9.164 1.00 84.62 97 VAL A C 1
ATOM 750 O O . VAL A 1 97 ? 10.583 0.770 7.947 1.00 84.62 97 VAL A O 1
ATOM 753 N N . GLN A 1 98 ? 11.274 1.388 9.992 1.00 88.31 98 GLN A N 1
ATOM 754 C CA . GLN A 1 98 ? 12.510 2.030 9.558 1.00 88.31 98 GLN A CA 1
ATOM 755 C C . GLN A 1 98 ? 13.471 1.039 8.883 1.00 88.31 98 GLN A C 1
ATOM 757 O O . GLN A 1 98 ? 14.082 1.372 7.866 1.00 88.31 98 GLN A O 1
ATOM 762 N N . ALA A 1 99 ? 13.598 -0.181 9.412 1.00 89.31 99 ALA A N 1
ATOM 763 C CA . ALA A 1 99 ? 14.430 -1.222 8.815 1.00 89.31 99 ALA A CA 1
ATOM 764 C C . ALA A 1 99 ? 13.892 -1.651 7.443 1.00 89.31 99 ALA A C 1
ATOM 766 O O . ALA A 1 99 ? 14.656 -1.712 6.477 1.00 89.31 99 ALA A O 1
ATOM 767 N N . LEU A 1 100 ? 12.576 -1.875 7.329 1.00 89.31 100 LEU A N 1
ATOM 768 C CA . LEU A 1 100 ? 11.932 -2.173 6.048 1.00 89.31 100 LEU A CA 1
ATOM 769 C C . LEU A 1 100 ? 12.117 -1.017 5.054 1.00 89.31 100 LEU A C 1
ATOM 771 O O . LEU A 1 100 ? 12.477 -1.246 3.901 1.00 89.31 100 LEU A O 1
ATOM 775 N N . TRP A 1 101 ? 11.934 0.228 5.496 1.00 89.62 101 TRP A N 1
ATOM 776 C CA . TRP A 1 101 ? 12.140 1.419 4.673 1.00 89.62 101 TRP A CA 1
ATOM 777 C C . TRP A 1 101 ? 13.567 1.501 4.127 1.00 89.62 101 TRP A C 1
ATOM 779 O O . TRP A 1 101 ? 13.746 1.638 2.914 1.00 89.62 101 TRP A O 1
ATOM 789 N N . ALA A 1 102 ? 14.573 1.365 4.995 1.00 90.56 102 ALA A N 1
ATOM 790 C CA . ALA A 1 102 ? 15.984 1.406 4.621 1.00 90.56 102 ALA A CA 1
ATOM 791 C C . ALA A 1 102 ? 16.365 0.257 3.675 1.00 90.56 102 ALA A C 1
ATOM 793 O O . ALA A 1 102 ? 17.079 0.469 2.693 1.00 90.56 102 ALA A O 1
ATOM 794 N N . LEU A 1 103 ? 15.842 -0.947 3.920 1.00 93.25 103 LEU A N 1
ATOM 795 C CA . LEU A 1 103 ? 16.041 -2.096 3.042 1.00 93.25 103 LEU A CA 1
ATOM 796 C C . LEU A 1 103 ? 15.470 -1.835 1.643 1.00 93.25 103 LEU A C 1
ATOM 798 O O . LEU A 1 103 ? 16.149 -2.069 0.644 1.00 93.25 103 LEU A O 1
ATOM 802 N N . LEU A 1 104 ? 14.254 -1.291 1.555 1.00 92.62 104 LEU A N 1
ATOM 803 C CA . LEU A 1 104 ? 13.650 -0.931 0.275 1.00 92.62 104 LEU A CA 1
ATOM 804 C C . LEU A 1 104 ? 14.411 0.205 -0.435 1.00 92.62 104 LEU A C 1
ATOM 806 O O . LEU A 1 104 ? 14.544 0.142 -1.658 1.00 92.62 104 LEU A O 1
ATOM 810 N N . SER A 1 105 ? 14.956 1.200 0.289 1.00 91.75 105 SER A N 1
ATOM 811 C CA . SER A 1 105 ? 15.872 2.205 -0.296 1.00 91.75 105 SER A CA 1
ATOM 812 C C . SER A 1 105 ? 17.064 1.530 -0.958 1.00 91.75 105 SER A C 1
ATOM 814 O O . SER A 1 105 ? 17.383 1.812 -2.111 1.00 91.75 105 SER A O 1
ATOM 816 N N . LEU A 1 106 ? 17.730 0.640 -0.217 1.00 94.25 106 LEU A N 1
ATOM 817 C CA . LEU A 1 106 ? 18.962 -0.007 -0.648 1.00 94.25 106 LEU A CA 1
ATOM 818 C C . LEU A 1 106 ? 18.726 -0.840 -1.910 1.00 94.25 106 LEU A C 1
ATOM 820 O O . LEU A 1 106 ? 19.477 -0.722 -2.881 1.00 94.25 106 LEU A O 1
ATOM 824 N N . LEU A 1 107 ? 17.655 -1.639 -1.914 1.00 95.94 107 LEU A N 1
ATOM 825 C CA . LEU A 1 107 ? 17.264 -2.445 -3.068 1.00 95.94 107 LEU A CA 1
ATOM 826 C C . LEU A 1 107 ? 16.892 -1.576 -4.270 1.00 95.94 107 LEU A C 1
ATOM 828 O O . LEU A 1 107 ? 17.253 -1.923 -5.395 1.00 95.94 107 LEU A O 1
ATOM 832 N N . LEU A 1 108 ? 16.226 -0.435 -4.060 1.00 95.19 108 LEU A N 1
ATOM 833 C CA . LEU A 1 108 ? 15.904 0.466 -5.164 1.00 95.19 108 LEU A CA 1
ATOM 834 C C . LEU A 1 108 ? 17.159 1.130 -5.739 1.00 95.19 108 LEU A C 1
ATOM 836 O O . LEU A 1 108 ? 17.312 1.168 -6.958 1.00 95.19 108 LEU A O 1
ATOM 840 N N . CYS A 1 109 ? 18.085 1.596 -4.898 1.00 95.50 109 CYS A N 1
ATOM 841 C CA . CYS A 1 109 ? 19.376 2.112 -5.355 1.00 95.50 109 CYS A CA 1
ATOM 842 C C . CYS A 1 109 ? 20.145 1.048 -6.149 1.00 95.50 109 CYS A C 1
ATOM 844 O O . CYS A 1 109 ? 20.720 1.360 -7.192 1.00 95.50 109 CYS A O 1
ATOM 846 N N . ALA A 1 110 ? 20.124 -0.212 -5.701 1.00 96.88 110 ALA A N 1
ATOM 847 C CA . ALA A 1 110 ? 20.769 -1.318 -6.406 1.00 96.88 110 ALA A CA 1
ATOM 848 C C . ALA A 1 110 ? 20.103 -1.583 -7.766 1.00 96.88 110 ALA A C 1
ATOM 850 O O . ALA A 1 110 ? 20.794 -1.714 -8.778 1.00 96.88 110 ALA A O 1
ATOM 851 N N . ALA A 1 111 ? 18.767 -1.577 -7.820 1.00 97.69 111 ALA A N 1
ATOM 852 C CA . ALA A 1 111 ? 18.011 -1.701 -9.062 1.00 97.69 111 ALA A CA 1
ATOM 853 C C . ALA A 1 111 ? 18.274 -0.524 -10.021 1.00 97.69 111 ALA A C 1
ATOM 855 O O . ALA A 1 111 ? 18.428 -0.740 -11.221 1.00 97.69 111 ALA A O 1
ATOM 856 N N . GLY A 1 112 ? 18.383 0.709 -9.519 1.00 97.25 112 GLY A N 1
ATOM 857 C CA . GLY A 1 112 ? 18.734 1.885 -10.321 1.00 97.25 112 GLY A CA 1
ATOM 858 C C . GLY A 1 112 ? 20.152 1.821 -10.871 1.00 97.25 112 GLY A C 1
ATOM 859 O O . GLY A 1 112 ? 20.360 2.033 -12.066 1.00 97.25 112 GLY A O 1
ATOM 860 N N . TYR A 1 113 ? 21.116 1.453 -10.022 1.00 97.56 113 TYR A N 1
ATOM 861 C CA . TYR A 1 113 ? 22.506 1.271 -10.431 1.00 97.56 113 TYR A CA 1
ATOM 862 C C . TYR A 1 113 ? 22.630 0.207 -11.516 1.00 97.56 113 TYR A C 1
ATOM 864 O O . TYR A 1 113 ? 23.269 0.430 -12.548 1.00 97.56 113 TYR A O 1
ATOM 872 N N . SER A 1 114 ? 21.971 -0.932 -11.306 1.00 97.75 114 SER A N 1
ATOM 873 C CA . SER A 1 114 ? 21.929 -2.005 -12.286 1.00 97.75 114 SER A CA 1
ATOM 874 C C . SER A 1 114 ? 21.315 -1.542 -13.611 1.00 97.75 114 SER A C 1
ATOM 876 O O . SER A 1 114 ? 21.944 -1.720 -14.656 1.00 97.75 114 SER A O 1
ATOM 878 N N . LEU A 1 115 ? 20.171 -0.848 -13.571 1.00 98.06 115 LEU A N 1
ATOM 879 C CA . LEU A 1 115 ? 19.469 -0.376 -14.765 1.00 98.06 115 LEU A CA 1
ATOM 880 C C . LEU A 1 115 ? 20.362 0.539 -15.605 1.00 98.06 115 LEU A C 1
ATOM 882 O O . LEU A 1 115 ? 20.522 0.326 -16.807 1.00 98.06 115 LEU A O 1
ATOM 886 N N . GLY A 1 116 ? 20.995 1.527 -14.973 1.00 96.94 116 GLY A N 1
ATOM 887 C CA . GLY A 1 116 ? 21.905 2.430 -15.668 1.00 96.94 116 GLY A CA 1
ATOM 888 C C . GLY A 1 116 ? 23.144 1.718 -16.224 1.00 96.94 116 GLY A C 1
ATOM 889 O O . GLY A 1 116 ? 23.550 2.008 -17.350 1.00 96.94 116 GLY A O 1
ATOM 890 N N . CYS A 1 117 ? 23.695 0.729 -15.510 1.00 96.06 117 CYS A N 1
ATOM 891 C CA . CYS A 1 117 ? 24.808 -0.089 -16.006 1.00 96.06 117 CYS A CA 1
ATOM 892 C C . CYS A 1 117 ? 24.430 -0.940 -17.222 1.00 96.06 117 CYS A C 1
ATOM 894 O O . CYS A 1 117 ? 25.209 -1.019 -18.173 1.00 96.06 117 CYS A O 1
ATOM 896 N N . LEU A 1 118 ? 23.245 -1.559 -17.203 1.00 96.50 118 LEU A N 1
ATOM 897 C CA . LEU A 1 118 ? 22.722 -2.358 -18.313 1.00 96.50 118 LEU A CA 1
ATOM 898 C C . LEU A 1 118 ? 22.492 -1.501 -19.565 1.00 96.50 118 LEU A C 1
ATOM 900 O O . LEU A 1 118 ? 22.797 -1.944 -20.676 1.00 96.50 118 LEU A O 1
ATOM 904 N N . LEU A 1 119 ? 22.002 -0.273 -19.376 1.00 95.94 119 LEU A N 1
ATOM 905 C CA . LEU A 1 119 ? 21.691 0.657 -20.458 1.00 95.94 119 LEU A CA 1
ATOM 906 C C . LEU A 1 119 ? 22.929 1.373 -21.016 1.00 95.94 119 LEU A C 1
ATOM 908 O O . LEU A 1 119 ? 23.103 1.428 -22.231 1.00 95.94 119 LEU A O 1
ATOM 912 N N . SER A 1 120 ? 23.790 1.934 -20.161 1.00 94.62 120 SER A N 1
ATOM 913 C CA . SER A 1 120 ? 24.829 2.874 -20.611 1.00 94.62 120 SER A CA 1
ATOM 914 C C . SER A 1 120 ? 26.122 2.909 -19.773 1.00 94.62 120 SER A C 1
ATOM 916 O O . SER A 1 120 ? 26.968 3.781 -19.991 1.00 94.62 120 SER A O 1
ATOM 918 N N . GLY A 1 121 ? 26.325 1.977 -18.841 1.00 92.88 121 GLY A N 1
ATOM 919 C CA . GLY A 1 121 ? 27.567 1.862 -18.064 1.00 92.88 121 GLY A CA 1
ATOM 920 C C . GLY A 1 121 ? 27.520 2.478 -16.654 1.00 92.88 121 GLY A C 1
ATOM 921 O O . GLY A 1 121 ? 26.479 2.934 -16.188 1.00 92.88 121 GLY A O 1
ATOM 922 N N . ARG A 1 122 ? 28.660 2.484 -15.946 1.00 92.31 122 ARG A N 1
ATOM 923 C CA . ARG A 1 122 ? 28.731 2.819 -14.502 1.00 92.31 122 ARG A CA 1
ATOM 924 C C . ARG A 1 122 ? 28.244 4.228 -14.141 1.00 92.31 122 ARG A C 1
ATOM 926 O O . ARG A 1 122 ? 27.444 4.332 -13.212 1.00 92.31 122 ARG A O 1
ATOM 933 N N . PRO A 1 123 ? 28.633 5.306 -14.860 1.00 91.44 123 PRO A N 1
ATOM 934 C CA . PRO A 1 123 ? 28.136 6.648 -14.546 1.00 91.44 123 PRO A CA 1
ATOM 935 C C . PRO A 1 123 ? 26.615 6.753 -14.695 1.00 91.44 123 PRO A C 1
ATOM 937 O O . PRO A 1 123 ? 25.957 7.403 -13.886 1.00 91.44 123 PRO A O 1
ATOM 940 N N . ALA A 1 124 ? 26.048 6.061 -15.691 1.00 94.00 124 ALA A N 1
ATOM 941 C CA . ALA A 1 124 ? 24.603 5.953 -15.857 1.00 94.00 124 ALA A CA 1
ATOM 942 C C . ALA A 1 124 ? 23.957 5.179 -14.709 1.00 94.00 124 ALA A C 1
ATOM 944 O O . ALA A 1 124 ? 22.886 5.571 -14.259 1.00 94.00 124 ALA A O 1
ATOM 945 N N . GLY A 1 125 ? 24.616 4.137 -14.193 1.00 95.00 125 GLY A N 1
ATOM 946 C CA . GLY A 1 125 ? 24.207 3.447 -12.970 1.00 95.00 125 GLY A CA 1
ATOM 947 C C . GLY A 1 125 ? 24.103 4.391 -11.772 1.00 95.00 125 GLY A C 1
ATOM 948 O O . GLY A 1 125 ? 23.048 4.480 -11.148 1.00 95.00 125 GLY A O 1
ATOM 949 N N . VAL A 1 126 ? 25.162 5.148 -11.476 1.00 94.00 126 VAL A N 1
ATOM 950 C CA . VAL A 1 126 ? 25.161 6.114 -10.359 1.00 94.00 126 VAL A CA 1
ATOM 951 C C . VAL A 1 126 ? 24.052 7.154 -10.528 1.00 94.00 126 VAL A C 1
ATOM 953 O O . VAL A 1 126 ? 23.288 7.390 -9.593 1.00 94.00 126 VAL A O 1
ATOM 956 N N . ALA A 1 127 ? 23.912 7.729 -11.726 1.00 93.38 127 ALA A N 1
ATOM 957 C CA . ALA A 1 127 ? 22.883 8.727 -12.005 1.00 93.38 127 ALA A CA 1
ATOM 958 C C . ALA A 1 127 ? 21.459 8.156 -11.890 1.00 93.38 127 ALA A C 1
ATOM 960 O O . ALA A 1 127 ? 20.585 8.804 -11.322 1.00 93.38 127 ALA A O 1
ATOM 961 N N . ALA A 1 128 ? 21.223 6.937 -12.383 1.00 96.19 128 ALA A N 1
ATOM 962 C CA . ALA A 1 128 ? 19.927 6.271 -12.294 1.00 96.19 128 ALA A CA 1
ATOM 963 C C . ALA A 1 128 ? 19.557 5.905 -10.848 1.00 96.19 128 ALA A C 1
ATOM 965 O O . ALA A 1 128 ? 18.412 6.103 -10.448 1.00 96.19 128 ALA A O 1
ATOM 966 N N . ALA A 1 129 ? 20.513 5.427 -10.045 1.00 95.62 129 ALA A N 1
ATOM 967 C CA . ALA A 1 129 ? 20.309 5.170 -8.619 1.00 95.62 129 ALA A CA 1
ATOM 968 C C . ALA A 1 129 ? 19.979 6.455 -7.846 1.00 95.62 129 ALA A C 1
ATOM 970 O O . ALA A 1 129 ? 18.998 6.490 -7.104 1.00 95.62 129 ALA A O 1
ATOM 971 N N . ALA A 1 130 ? 20.750 7.525 -8.073 1.00 92.19 130 ALA A N 1
ATOM 972 C CA . ALA A 1 130 ? 20.499 8.825 -7.462 1.00 92.19 130 ALA A CA 1
ATOM 973 C C . ALA A 1 130 ? 19.130 9.388 -7.875 1.00 92.19 130 ALA A C 1
ATOM 975 O O . ALA A 1 130 ? 18.400 9.884 -7.025 1.00 92.19 130 ALA A O 1
ATOM 976 N N . ALA A 1 131 ? 18.745 9.261 -9.150 1.00 92.62 131 ALA A N 1
ATOM 977 C CA . ALA A 1 131 ? 17.445 9.707 -9.650 1.00 92.62 131 ALA A CA 1
ATOM 978 C C . ALA A 1 131 ? 16.271 8.910 -9.056 1.00 92.62 131 ALA A C 1
ATOM 980 O O . ALA A 1 131 ? 15.267 9.508 -8.666 1.00 92.62 131 ALA A O 1
ATOM 981 N N . LEU A 1 132 ? 16.399 7.579 -8.942 1.00 92.31 132 LEU A N 1
ATOM 982 C CA . LEU A 1 132 ? 15.400 6.751 -8.262 1.00 92.31 132 LEU A CA 1
ATOM 983 C C . LEU A 1 132 ? 15.236 7.178 -6.806 1.00 92.31 132 LEU A C 1
ATOM 985 O O . LEU A 1 132 ? 14.105 7.353 -6.365 1.00 92.31 132 LEU A O 1
ATOM 989 N N . PHE A 1 133 ? 16.343 7.367 -6.082 1.00 89.00 133 PHE A N 1
ATOM 990 C CA . PHE A 1 133 ? 16.318 7.763 -4.676 1.00 89.00 133 PHE A CA 1
ATOM 991 C C . PHE A 1 133 ? 15.743 9.170 -4.481 1.00 89.00 133 PHE A C 1
ATOM 993 O O . PHE A 1 133 ? 14.843 9.361 -3.668 1.00 89.00 133 PHE A O 1
ATOM 1000 N N . ALA A 1 134 ? 16.189 10.135 -5.290 1.00 86.69 134 ALA A N 1
ATOM 1001 C CA . ALA A 1 134 ? 15.719 11.520 -5.277 1.00 86.69 134 ALA A CA 1
ATOM 1002 C C . ALA A 1 134 ? 14.202 11.647 -5.485 1.00 86.69 134 ALA A C 1
ATOM 1004 O O . ALA A 1 134 ? 13.560 12.563 -4.977 1.00 86.69 134 ALA A O 1
ATOM 1005 N N . GLY A 1 135 ? 13.606 10.719 -6.232 1.00 80.56 135 GLY A N 1
ATOM 1006 C CA . GLY A 1 135 ? 12.165 10.694 -6.432 1.00 80.56 135 GLY A CA 1
ATOM 1007 C C . GLY A 1 135 ? 11.356 10.269 -5.197 1.00 80.56 135 GLY A C 1
ATOM 1008 O O . GLY A 1 135 ? 10.173 10.585 -5.129 1.00 80.56 135 GLY A O 1
ATOM 1009 N N . GLN A 1 136 ? 11.965 9.597 -4.213 1.00 77.81 136 GLN A N 1
ATOM 1010 C CA . GLN A 1 136 ? 11.260 9.004 -3.057 1.00 77.81 136 GLN A CA 1
ATOM 1011 C C . GLN A 1 136 ? 11.003 9.962 -1.891 1.00 77.81 136 GLN A C 1
ATOM 1013 O O . GLN A 1 136 ? 10.402 9.605 -0.889 1.00 77.81 136 GLN A O 1
ATOM 1018 N N . ILE A 1 137 ? 11.555 11.150 -1.984 1.00 73.69 137 ILE A N 1
ATOM 1019 C CA . ILE A 1 137 ? 11.828 12.049 -0.854 1.00 73.69 137 ILE A CA 1
ATOM 1020 C C . ILE A 1 137 ? 11.374 13.470 -1.169 1.00 73.69 137 ILE A C 1
ATOM 1022 O O . ILE A 1 137 ? 11.530 14.393 -0.374 1.00 73.69 137 ILE A O 1
ATOM 1026 N N . SER A 1 138 ? 10.890 13.654 -2.398 1.00 70.75 138 SER A N 1
ATOM 1027 C CA . SER A 1 138 ? 10.386 14.918 -2.870 1.00 70.75 138 SER A CA 1
ATOM 1028 C C . SER A 1 138 ? 9.216 15.286 -1.963 1.00 70.75 138 SER A C 1
ATOM 1030 O O . SER A 1 138 ? 8.247 14.532 -1.930 1.00 70.75 138 SER A O 1
ATOM 1032 N N . PRO A 1 139 ? 9.247 16.428 -1.256 1.00 62.84 139 PRO A N 1
ATOM 1033 C CA . PRO A 1 139 ? 8.150 16.830 -0.369 1.00 62.84 139 PRO A CA 1
ATOM 1034 C C . PRO A 1 139 ? 6.829 17.028 -1.134 1.00 62.84 139 PRO A C 1
ATOM 1036 O O . PRO A 1 139 ? 5.740 17.013 -0.559 1.00 62.84 139 PRO A O 1
ATOM 1039 N N . TRP A 1 140 ? 6.927 17.187 -2.455 1.00 61.69 140 TRP A N 1
ATOM 1040 C CA . TRP A 1 140 ? 5.803 17.253 -3.381 1.00 61.69 140 TRP A CA 1
ATOM 1041 C C . TRP A 1 140 ? 5.103 15.898 -3.544 1.00 61.69 140 TRP A C 1
ATOM 1043 O O . TRP A 1 140 ? 3.891 15.848 -3.720 1.00 61.69 140 TRP A O 1
ATOM 1053 N N . LEU A 1 141 ? 5.840 14.795 -3.413 1.00 62.69 141 LEU A N 1
ATOM 1054 C CA . LEU A 1 141 ? 5.362 13.434 -3.614 1.00 62.69 141 LEU A CA 1
ATOM 1055 C C . LEU A 1 141 ? 5.159 12.756 -2.253 1.00 62.69 141 LEU A C 1
ATOM 1057 O O . LEU A 1 141 ? 6.103 12.554 -1.499 1.00 62.69 141 LEU A O 1
ATOM 1061 N N . PHE A 1 142 ? 3.919 12.388 -1.923 1.00 64.44 142 PHE A N 1
ATOM 1062 C CA . PHE A 1 142 ? 3.678 11.534 -0.756 1.00 64.44 142 PHE A CA 1
ATOM 1063 C C . PHE A 1 142 ? 4.187 10.125 -1.067 1.00 64.44 142 PHE A C 1
ATOM 1065 O O . PHE A 1 142 ? 3.628 9.458 -1.935 1.00 64.44 142 PHE A O 1
ATOM 1072 N N . PHE A 1 143 ? 5.257 9.703 -0.400 1.00 68.56 143 PHE A N 1
ATOM 1073 C CA . PHE A 1 143 ? 5.916 8.429 -0.657 1.00 68.56 143 PHE A CA 1
ATOM 1074 C C . PHE A 1 143 ? 5.871 7.566 0.605 1.00 68.56 143 PHE A C 1
ATOM 1076 O O . PHE A 1 143 ? 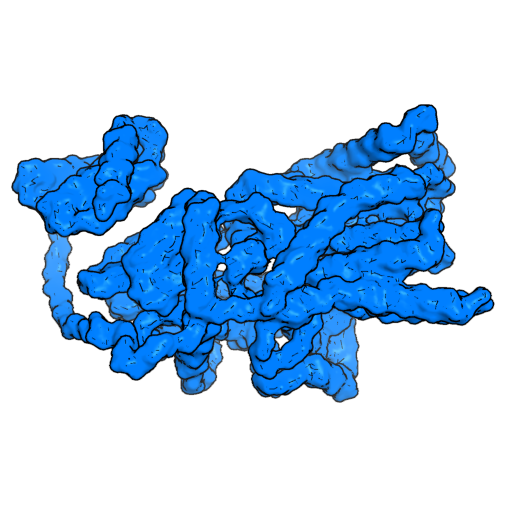6.598 7.822 1.561 1.00 68.56 143 PHE A O 1
ATOM 1083 N N . ASP A 1 144 ? 5.011 6.552 0.618 1.00 81.31 144 ASP A N 1
ATOM 1084 C CA . ASP A 1 144 ? 4.942 5.555 1.685 1.00 81.31 144 ASP A CA 1
ATOM 1085 C C . ASP A 1 144 ? 5.628 4.232 1.279 1.00 81.31 144 ASP A C 1
ATOM 1087 O O . ASP A 1 144 ? 6.238 4.098 0.209 1.00 81.31 144 ASP A O 1
ATOM 1091 N N . ILE A 1 145 ? 5.550 3.228 2.159 1.00 85.94 145 ILE A N 1
ATOM 1092 C CA . ILE A 1 145 ? 6.135 1.896 1.935 1.00 85.94 145 ILE A CA 1
ATOM 1093 C C . ILE A 1 145 ? 5.571 1.219 0.681 1.00 85.94 145 ILE A C 1
ATOM 1095 O O . ILE A 1 145 ? 6.320 0.562 -0.043 1.00 85.94 145 ILE A O 1
ATOM 1099 N N . GLU A 1 146 ? 4.279 1.365 0.400 1.00 86.94 146 GLU A N 1
ATOM 1100 C CA . GLU A 1 146 ? 3.648 0.769 -0.772 1.00 86.94 146 GLU A CA 1
ATOM 1101 C C . GLU A 1 146 ? 4.165 1.383 -2.059 1.00 86.94 146 GLU A C 1
ATOM 1103 O O . GLU A 1 146 ? 4.515 0.645 -2.982 1.00 86.94 146 GLU A O 1
ATOM 1108 N N . GLN A 1 147 ? 4.244 2.713 -2.143 1.00 88.31 147 GLN A N 1
ATOM 1109 C CA . GLN A 1 147 ? 4.754 3.338 -3.362 1.00 88.31 147 GLN A CA 1
ATOM 1110 C C . GLN A 1 147 ? 6.243 3.052 -3.554 1.00 88.31 147 GLN A C 1
ATOM 1112 O O . GLN A 1 147 ? 6.674 2.816 -4.687 1.00 88.31 147 GLN A O 1
ATOM 1117 N N . ARG A 1 148 ? 7.009 2.936 -2.462 1.00 90.50 148 ARG A N 1
ATOM 1118 C CA . ARG A 1 148 ? 8.401 2.476 -2.505 1.00 90.50 148 ARG A CA 1
ATOM 1119 C C . ARG A 1 148 ? 8.535 1.052 -3.021 1.00 90.50 148 ARG A C 1
ATOM 1121 O O . ARG A 1 148 ? 9.342 0.797 -3.915 1.00 90.50 148 ARG A O 1
ATOM 1128 N N . PHE A 1 149 ? 7.740 0.138 -2.479 1.00 93.12 149 PHE A N 1
ATOM 1129 C CA . PHE A 1 149 ? 7.728 -1.257 -2.893 1.00 93.12 149 PHE A CA 1
ATOM 1130 C C . PHE A 1 149 ? 7.290 -1.398 -4.353 1.00 93.12 149 PHE A C 1
ATOM 1132 O O . PHE A 1 149 ? 7.933 -2.098 -5.130 1.00 93.12 149 PHE A O 1
ATOM 1139 N N . ASN A 1 150 ? 6.253 -0.669 -4.767 1.00 93.31 150 ASN A N 1
ATOM 1140 C CA . ASN A 1 150 ? 5.800 -0.651 -6.153 1.00 93.31 150 ASN A CA 1
ATOM 1141 C C . ASN A 1 150 ? 6.884 -0.094 -7.093 1.00 93.31 150 ASN A C 1
ATOM 1143 O O . ASN A 1 150 ? 7.153 -0.687 -8.133 1.00 93.31 150 ASN A O 1
ATOM 1147 N N . CYS A 1 151 ? 7.566 0.990 -6.709 1.00 95.44 151 CYS A N 1
ATOM 1148 C CA . CYS A 1 151 ? 8.698 1.538 -7.461 1.00 95.44 151 CYS A CA 1
ATOM 1149 C C . CYS A 1 151 ? 9.830 0.507 -7.617 1.00 95.44 151 CYS A C 1
ATOM 1151 O O . CYS A 1 151 ? 10.361 0.341 -8.714 1.00 95.44 151 CYS A O 1
ATOM 1153 N N . LEU A 1 152 ? 10.139 -0.255 -6.558 1.00 96.75 152 LEU A N 1
ATOM 1154 C CA . LEU A 1 152 ? 11.098 -1.363 -6.616 1.00 96.75 152 LEU A CA 1
ATOM 1155 C C . LEU A 1 152 ? 10.666 -2.436 -7.620 1.00 96.75 152 LEU A C 1
ATOM 1157 O O . LEU A 1 152 ? 11.467 -2.817 -8.472 1.00 96.75 152 LEU A O 1
ATOM 1161 N N . MET A 1 153 ? 9.408 -2.880 -7.582 1.00 97.94 153 MET A N 1
ATOM 1162 C CA . MET A 1 153 ? 8.900 -3.869 -8.539 1.00 97.94 153 MET A CA 1
ATOM 1163 C C . MET A 1 153 ? 8.993 -3.364 -9.986 1.00 97.94 153 MET A C 1
ATOM 1165 O O . MET A 1 153 ? 9.449 -4.097 -10.864 1.00 97.94 153 MET A O 1
ATOM 1169 N N . LEU A 1 154 ? 8.642 -2.099 -10.239 1.00 97.94 154 LEU A N 1
ATOM 1170 C CA . LEU A 1 154 ? 8.764 -1.486 -11.566 1.00 97.94 154 LEU A CA 1
ATOM 1171 C C . LEU A 1 154 ? 10.228 -1.360 -12.017 1.00 97.94 154 LEU A C 1
ATOM 1173 O O . LEU A 1 154 ? 10.535 -1.626 -13.180 1.00 97.94 154 LEU A O 1
ATOM 1177 N N . ALA A 1 155 ? 11.146 -1.010 -11.112 1.00 98.12 155 ALA A N 1
ATOM 1178 C CA . ALA A 1 155 ? 12.574 -0.947 -11.406 1.00 98.12 155 ALA A CA 1
ATOM 1179 C C . ALA A 1 155 ? 13.154 -2.335 -11.727 1.00 98.12 155 ALA A C 1
ATOM 1181 O O . ALA A 1 155 ? 13.960 -2.462 -12.648 1.00 98.12 155 ALA A O 1
ATOM 1182 N N . LEU A 1 156 ? 12.727 -3.394 -11.032 1.00 98.38 156 LEU A N 1
ATOM 1183 C CA . LEU A 1 156 ? 13.129 -4.771 -11.344 1.00 98.38 156 LEU A CA 1
ATOM 1184 C C . LEU A 1 156 ? 12.609 -5.221 -12.717 1.00 98.38 156 LEU A C 1
ATOM 1186 O O . LEU A 1 156 ? 13.355 -5.842 -13.475 1.00 98.38 156 LEU A O 1
ATOM 1190 N N . VAL A 1 157 ? 11.376 -4.850 -13.082 1.00 98.62 157 VAL A N 1
ATOM 1191 C CA . VAL A 1 157 ? 10.845 -5.077 -14.438 1.00 98.62 157 VAL A CA 1
ATOM 1192 C C . VAL A 1 157 ? 11.664 -4.312 -15.481 1.00 98.62 157 VAL A C 1
ATOM 1194 O O . VAL A 1 157 ? 12.039 -4.887 -16.501 1.00 98.62 157 VAL A O 1
ATOM 1197 N N . ALA A 1 158 ? 12.012 -3.047 -15.227 1.00 98.56 158 ALA A N 1
ATOM 1198 C CA . ALA A 1 158 ? 12.860 -2.267 -16.128 1.00 98.56 158 ALA A CA 1
ATOM 1199 C C . ALA A 1 158 ? 14.245 -2.909 -16.323 1.00 98.56 158 ALA A C 1
ATOM 1201 O O . ALA A 1 158 ? 14.734 -2.983 -17.449 1.00 98.56 158 ALA A O 1
ATOM 1202 N N . ASN A 1 159 ? 14.851 -3.435 -15.253 1.00 98.56 159 ASN A N 1
ATOM 1203 C CA . ASN A 1 159 ? 16.105 -4.185 -15.333 1.00 98.56 159 ASN A CA 1
ATOM 1204 C C . ASN A 1 159 ? 15.964 -5.438 -16.201 1.00 98.56 159 ASN A C 1
ATOM 1206 O O . ASN A 1 159 ? 16.770 -5.637 -17.107 1.00 98.56 159 ASN A O 1
ATOM 1210 N N . ALA A 1 160 ? 14.920 -6.244 -15.976 1.00 98.31 160 ALA A N 1
ATOM 1211 C CA . ALA A 1 160 ? 14.639 -7.433 -16.779 1.00 98.31 160 ALA A CA 1
ATOM 1212 C C . ALA A 1 160 ? 14.489 -7.100 -18.276 1.00 98.31 160 ALA A C 1
ATOM 1214 O O . ALA A 1 160 ? 15.046 -7.800 -19.120 1.00 98.31 160 ALA A O 1
ATOM 1215 N N . LEU A 1 161 ? 13.808 -5.994 -18.599 1.00 98.06 161 LEU A N 1
ATOM 1216 C CA . LEU A 1 161 ? 13.632 -5.499 -19.969 1.00 98.06 161 LEU A CA 1
ATOM 1217 C C . LEU A 1 161 ? 14.932 -4.972 -20.604 1.00 98.06 161 LEU A C 1
ATOM 1219 O O . LEU A 1 161 ? 15.080 -5.026 -21.826 1.00 98.06 161 LEU A O 1
ATOM 1223 N N . ALA A 1 162 ? 15.875 -4.478 -19.795 1.00 97.62 162 ALA A N 1
ATOM 1224 C CA . ALA A 1 162 ? 17.180 -3.994 -20.247 1.00 97.62 162 ALA A CA 1
ATOM 1225 C C . ALA A 1 162 ? 18.205 -5.125 -20.487 1.00 97.62 162 ALA A C 1
ATOM 1227 O O . ALA A 1 162 ? 19.269 -4.885 -21.067 1.00 97.62 162 ALA A O 1
ATOM 1228 N N . LEU A 1 163 ? 17.913 -6.364 -20.069 1.00 96.75 163 LEU A N 1
ATOM 1229 C CA . LEU A 1 163 ? 18.819 -7.498 -20.248 1.00 96.75 163 LEU A CA 1
ATOM 1230 C C . LEU A 1 163 ? 19.014 -7.837 -21.731 1.00 96.75 163 LEU A C 1
ATOM 1232 O O . LEU A 1 163 ? 18.078 -8.157 -22.463 1.00 96.75 163 LEU A O 1
ATOM 1236 N N . THR A 1 164 ? 20.271 -7.840 -22.170 1.00 93.44 164 THR A N 1
ATOM 1237 C CA . THR A 1 164 ? 20.658 -8.189 -23.550 1.00 93.44 164 THR A CA 1
ATOM 1238 C C . THR A 1 164 ? 21.691 -9.310 -23.633 1.00 93.44 164 THR A C 1
ATOM 1240 O O . THR A 1 164 ? 21.919 -9.836 -24.716 1.00 93.44 164 THR A O 1
ATOM 1243 N N . LEU A 1 165 ? 22.286 -9.708 -22.502 1.00 92.31 165 LEU A N 1
ATOM 1244 C CA . LEU A 1 165 ? 23.353 -10.717 -22.443 1.00 92.31 165 LEU A CA 1
ATOM 1245 C C . LEU A 1 165 ? 22.846 -12.170 -22.465 1.00 92.31 165 LEU A C 1
ATOM 1247 O O . LEU A 1 165 ? 23.638 -13.089 -22.650 1.00 92.31 165 LEU A O 1
ATOM 1251 N N . PHE A 1 166 ? 21.546 -12.390 -22.264 1.00 94.44 166 PHE A N 1
ATOM 1252 C CA . PHE A 1 166 ? 20.944 -13.724 -22.219 1.00 94.44 166 PHE A CA 1
ATOM 1253 C C . PHE A 1 166 ? 20.347 -14.137 -23.567 1.00 94.44 166 PHE A C 1
ATOM 1255 O O . PHE A 1 166 ? 20.039 -13.300 -24.419 1.00 94.44 166 PHE A O 1
ATOM 1262 N N . SER A 1 167 ? 20.119 -15.443 -23.739 1.00 95.69 167 SER A N 1
ATOM 1263 C CA . SER A 1 167 ? 19.382 -15.954 -24.897 1.00 95.69 167 SER A CA 1
ATOM 1264 C C . SER A 1 167 ? 17.970 -15.343 -24.961 1.00 95.69 167 SER A C 1
ATOM 1266 O O . SER A 1 167 ? 17.395 -15.010 -23.917 1.00 95.69 167 SER A O 1
ATOM 1268 N N . PRO A 1 168 ? 17.360 -15.210 -26.157 1.00 94.12 168 PRO A N 1
ATOM 1269 C CA . PRO A 1 168 ? 16.023 -14.633 -26.286 1.00 94.12 168 PRO A CA 1
ATOM 1270 C C . PRO A 1 168 ? 14.980 -15.305 -25.385 1.00 94.12 168 PRO A C 1
ATOM 1272 O O . PRO A 1 168 ? 14.209 -14.599 -24.743 1.00 94.12 168 PRO A O 1
ATOM 1275 N N . ALA A 1 169 ? 15.000 -16.639 -25.287 1.00 95.81 169 ALA A N 1
ATOM 1276 C CA . ALA A 1 169 ? 14.077 -17.404 -24.449 1.00 95.81 169 ALA A CA 1
ATOM 1277 C C . ALA A 1 169 ? 14.283 -17.130 -22.951 1.00 95.81 169 ALA A C 1
ATOM 1279 O O . ALA A 1 169 ? 13.320 -16.810 -22.259 1.00 95.81 169 ALA A O 1
ATOM 1280 N N . ALA A 1 170 ? 15.530 -17.181 -22.464 1.00 96.81 170 ALA A N 1
ATOM 1281 C CA . ALA A 1 170 ? 15.842 -16.887 -21.064 1.00 96.81 170 ALA A CA 1
ATOM 1282 C C . ALA A 1 170 ? 15.442 -15.453 -20.695 1.00 96.81 170 ALA A C 1
ATOM 1284 O O . ALA A 1 170 ? 14.829 -15.225 -19.658 1.00 96.81 170 ALA A O 1
ATOM 1285 N N . ARG A 1 171 ? 15.701 -14.490 -21.586 1.00 96.19 171 ARG A N 1
ATOM 1286 C CA . ARG A 1 171 ? 15.257 -13.106 -21.409 1.00 96.19 171 ARG A CA 1
ATOM 1287 C C . ARG A 1 171 ? 13.734 -12.996 -21.313 1.00 96.19 171 ARG A C 1
ATOM 1289 O O . ARG A 1 171 ? 13.255 -12.354 -20.390 1.00 96.19 171 ARG A O 1
ATOM 1296 N N . ARG A 1 172 ? 12.972 -13.624 -22.222 1.00 96.94 172 ARG A N 1
ATOM 1297 C CA . ARG A 1 172 ? 11.494 -13.587 -22.177 1.00 96.94 172 ARG A CA 1
ATOM 1298 C C . ARG A 1 172 ? 10.941 -14.222 -20.906 1.00 96.94 172 ARG A C 1
ATOM 1300 O O . ARG A 1 172 ? 9.966 -13.720 -20.361 1.00 96.94 172 ARG A O 1
ATOM 1307 N N . LEU A 1 173 ? 11.583 -15.283 -20.421 1.00 97.75 173 LEU A N 1
ATOM 1308 C CA . LEU A 1 173 ? 11.232 -15.904 -19.149 1.00 97.75 173 LEU A CA 1
ATOM 1309 C C . LEU A 1 173 ? 11.492 -14.955 -17.970 1.00 97.75 173 LEU A C 1
ATOM 1311 O O . LEU A 1 173 ? 10.601 -14.766 -17.153 1.00 97.75 173 LEU A O 1
ATOM 1315 N N . ILE A 1 174 ? 12.666 -14.315 -17.905 1.00 97.94 174 ILE A N 1
ATOM 1316 C CA . ILE A 1 174 ? 13.001 -13.349 -16.842 1.00 97.94 174 ILE A CA 1
ATOM 1317 C C . ILE A 1 174 ? 12.045 -12.147 -16.870 1.00 97.94 174 ILE A C 1
ATOM 1319 O O . ILE A 1 174 ? 11.544 -11.746 -15.823 1.00 97.94 174 ILE A O 1
ATOM 1323 N N . GLU A 1 175 ? 11.746 -11.606 -18.055 1.00 97.94 175 GLU A N 1
ATOM 1324 C CA . GLU A 1 175 ? 10.745 -10.545 -18.244 1.00 97.94 175 GLU A CA 1
ATOM 1325 C C . GLU A 1 175 ? 9.365 -10.992 -17.751 1.00 97.94 175 GLU A C 1
ATOM 1327 O O . GLU A 1 175 ? 8.729 -10.287 -16.969 1.00 97.94 175 GLU A O 1
ATOM 1332 N N . GLY A 1 176 ? 8.926 -12.185 -18.163 1.00 98.00 176 GLY A N 1
ATOM 1333 C CA . GLY A 1 176 ? 7.652 -12.761 -17.754 1.00 98.00 176 GLY A CA 1
ATOM 1334 C C . GLY A 1 176 ? 7.549 -12.948 -16.239 1.00 98.00 176 GLY A C 1
ATOM 1335 O O . GLY A 1 176 ? 6.551 -12.559 -15.637 1.00 98.00 176 GLY A O 1
ATOM 1336 N N . CYS A 1 177 ? 8.601 -13.471 -15.604 1.00 98.31 177 CYS A N 1
ATOM 1337 C CA . CYS A 1 177 ? 8.672 -13.646 -14.154 1.00 98.31 177 CYS A CA 1
ATOM 1338 C C . CYS A 1 177 ? 8.675 -12.308 -13.407 1.00 98.31 177 CYS A C 1
ATOM 1340 O O . CYS A 1 177 ? 7.978 -12.175 -12.405 1.00 98.31 177 CYS A O 1
ATOM 1342 N N . ALA A 1 178 ? 9.418 -11.304 -13.883 1.00 98.25 178 ALA A N 1
ATOM 1343 C CA . ALA A 1 178 ? 9.440 -9.982 -13.259 1.00 98.25 178 ALA A CA 1
ATOM 1344 C C . ALA A 1 178 ? 8.065 -9.294 -13.339 1.00 98.25 178 ALA A C 1
ATOM 1346 O O . ALA A 1 178 ? 7.601 -8.720 -12.351 1.00 98.25 178 ALA A O 1
ATOM 1347 N N . ILE A 1 179 ? 7.378 -9.392 -14.485 1.00 98.38 179 ILE A N 1
ATOM 1348 C CA . ILE A 1 179 ? 6.019 -8.856 -14.642 1.00 98.38 179 ILE A CA 1
ATOM 1349 C C . ILE A 1 179 ? 5.024 -9.650 -13.781 1.00 98.38 179 ILE A C 1
ATOM 1351 O O . ILE A 1 179 ? 4.213 -9.041 -13.087 1.00 98.38 179 ILE A O 1
ATOM 1355 N N . GLY A 1 180 ? 5.111 -10.981 -13.747 1.00 97.75 180 GLY A N 1
ATOM 1356 C CA . GLY A 1 180 ? 4.257 -11.822 -12.899 1.00 97.75 180 GLY A CA 1
ATOM 1357 C C . GLY A 1 180 ? 4.424 -11.531 -11.408 1.00 97.75 180 GLY A C 1
ATOM 1358 O O . GLY A 1 180 ? 3.442 -11.353 -10.692 1.00 97.75 180 GLY A O 1
ATOM 1359 N N . ALA A 1 181 ? 5.665 -11.361 -10.947 1.00 97.69 181 ALA A N 1
ATOM 1360 C CA . ALA A 1 181 ? 5.956 -10.902 -9.593 1.00 97.69 181 ALA A CA 1
ATOM 1361 C C . ALA A 1 181 ? 5.321 -9.530 -9.309 1.00 97.69 181 ALA A C 1
ATOM 1363 O O . ALA A 1 181 ? 4.764 -9.320 -8.232 1.00 97.69 181 ALA A O 1
ATOM 1364 N N . SER A 1 182 ? 5.353 -8.609 -10.282 1.00 97.12 182 SER A N 1
ATOM 1365 C CA . SER A 1 182 ? 4.689 -7.309 -10.145 1.00 97.12 182 SER A CA 1
ATOM 1366 C C . SER A 1 182 ? 3.169 -7.438 -10.003 1.00 97.12 182 SER A C 1
ATOM 1368 O O . SER A 1 182 ? 2.601 -6.680 -9.227 1.00 97.12 182 SER A O 1
ATOM 1370 N N . PHE A 1 183 ? 2.517 -8.423 -10.640 1.00 95.88 183 PHE A N 1
ATOM 1371 C CA . PHE A 1 183 ? 1.069 -8.642 -10.502 1.00 95.88 183 PHE A CA 1
ATOM 1372 C C . PHE A 1 183 ? 0.666 -9.011 -9.076 1.00 95.88 183 PHE A C 1
ATOM 1374 O O . PHE A 1 183 ? -0.372 -8.557 -8.605 1.00 95.88 183 PHE A O 1
ATOM 1381 N N . LEU A 1 184 ? 1.510 -9.768 -8.369 1.00 94.50 184 LEU A N 1
ATOM 1382 C CA . LEU A 1 184 ? 1.307 -10.078 -6.952 1.00 94.50 184 LEU A CA 1
ATOM 1383 C C . LEU A 1 184 ? 1.538 -8.870 -6.033 1.00 94.50 184 LEU A C 1
ATOM 1385 O O . LEU A 1 184 ? 1.172 -8.933 -4.861 1.00 94.50 184 LEU A O 1
ATOM 1389 N N . ALA A 1 185 ? 2.135 -7.785 -6.536 1.00 93.00 185 ALA A N 1
ATOM 1390 C CA . ALA A 1 185 ? 2.246 -6.511 -5.831 1.00 93.00 185 ALA A CA 1
ATOM 1391 C C . ALA A 1 185 ? 1.093 -5.563 -6.188 1.00 93.00 185 ALA A C 1
ATOM 1393 O O . ALA A 1 185 ? 0.438 -5.048 -5.287 1.00 93.00 185 ALA A O 1
ATOM 1394 N N . ARG A 1 186 ? 0.851 -5.330 -7.487 1.00 91.06 186 ARG A N 1
ATOM 1395 C CA . ARG A 1 186 ? -0.216 -4.484 -8.046 1.00 91.06 186 ARG A CA 1
ATOM 1396 C C . ARG A 1 186 ? -0.546 -4.865 -9.497 1.00 91.06 186 ARG A C 1
ATOM 1398 O O . ARG A 1 186 ? 0.300 -5.306 -10.267 1.00 91.06 186 ARG A O 1
ATOM 1405 N N . SER A 1 187 ? -1.770 -4.570 -9.922 1.00 90.75 187 SER A N 1
ATOM 1406 C CA . SER A 1 187 ? -2.311 -4.880 -11.257 1.00 90.75 187 SER A CA 1
ATOM 1407 C C . SER A 1 187 ? -1.875 -3.931 -12.393 1.00 90.75 187 SER A C 1
ATOM 1409 O O . SER A 1 187 ? -2.303 -4.086 -13.538 1.00 90.75 187 SER A O 1
ATOM 1411 N N . LEU A 1 188 ? -0.996 -2.958 -12.117 1.00 92.38 188 LEU A N 1
ATOM 1412 C CA . LEU A 1 188 ? -0.669 -1.849 -13.027 1.00 92.38 188 LEU A CA 1
ATOM 1413 C C . LEU A 1 188 ? -0.117 -2.301 -14.394 1.00 92.38 188 LEU A C 1
ATOM 1415 O O . LEU A 1 188 ? -0.392 -1.678 -15.420 1.00 92.38 188 LEU A O 1
ATOM 1419 N N . LEU A 1 189 ? 0.649 -3.394 -14.427 1.00 95.88 189 LEU A N 1
ATOM 1420 C CA . LEU A 1 189 ? 1.303 -3.890 -15.642 1.00 95.88 189 LEU A CA 1
ATOM 1421 C C . LEU A 1 189 ? 0.465 -4.908 -16.434 1.00 95.88 189 LEU A C 1
ATOM 1423 O O . LEU A 1 189 ? 1.003 -5.535 -17.341 1.00 95.88 189 LEU A O 1
ATOM 1427 N N . CYS A 1 190 ? -0.819 -5.106 -16.116 1.00 94.12 190 CYS A N 1
ATOM 1428 C CA . CYS A 1 190 ? -1.636 -6.186 -16.695 1.00 94.12 190 CYS A CA 1
ATOM 1429 C C . CYS A 1 190 ? -1.671 -6.214 -18.236 1.00 94.12 190 CYS A C 1
ATOM 1431 O O . CYS A 1 190 ? -1.712 -7.294 -18.823 1.00 94.12 190 CYS A O 1
ATOM 1433 N N . TRP A 1 191 ? -1.576 -5.056 -18.899 1.00 95.31 191 TRP A N 1
ATOM 1434 C CA . TRP A 1 191 ? -1.580 -4.939 -20.363 1.00 95.31 191 TRP A CA 1
ATOM 1435 C C . TRP A 1 191 ? -0.181 -4.841 -20.989 1.00 95.31 191 TRP A C 1
ATOM 1437 O O . TRP A 1 191 ? -0.040 -4.932 -22.211 1.00 95.31 191 TRP A O 1
ATOM 1447 N N . LEU A 1 192 ? 0.872 -4.697 -20.180 1.00 97.62 192 LEU A N 1
ATOM 1448 C CA . LEU A 1 192 ? 2.248 -4.625 -20.672 1.00 97.62 192 LEU A CA 1
ATOM 1449 C C . LEU A 1 192 ? 2.684 -5.907 -21.416 1.00 97.62 192 LEU A C 1
ATOM 1451 O O . LEU A 1 192 ? 3.308 -5.767 -22.472 1.00 97.62 192 LEU A O 1
ATOM 1455 N N . PRO A 1 193 ? 2.342 -7.137 -20.964 1.00 98.12 193 PRO A N 1
ATOM 1456 C CA . PRO A 1 193 ? 2.620 -8.358 -21.720 1.00 98.12 193 PRO A CA 1
ATOM 1457 C C . PRO A 1 193 ? 2.108 -8.325 -23.160 1.00 98.12 193 PRO A C 1
ATOM 1459 O O . PRO A 1 193 ? 2.831 -8.709 -24.076 1.00 98.12 193 PRO A O 1
ATOM 1462 N N . ALA A 1 194 ? 0.895 -7.808 -23.382 1.00 97.69 194 ALA A N 1
ATOM 1463 C CA . ALA A 1 194 ? 0.315 -7.697 -24.717 1.00 97.69 194 ALA A CA 1
ATOM 1464 C C . ALA A 1 194 ? 1.097 -6.708 -25.596 1.00 97.69 194 ALA A C 1
ATOM 1466 O O . ALA A 1 194 ? 1.409 -7.020 -26.746 1.00 97.69 194 ALA A O 1
ATOM 1467 N N . ALA A 1 195 ? 1.492 -5.555 -25.045 1.00 97.19 195 ALA A N 1
ATOM 1468 C CA . ALA A 1 195 ? 2.320 -4.579 -25.756 1.00 97.19 195 ALA A CA 1
ATOM 1469 C C . ALA A 1 195 ? 3.706 -5.147 -26.126 1.00 97.19 195 ALA A C 1
ATOM 1471 O O . ALA A 1 195 ? 4.187 -4.960 -27.245 1.00 97.19 195 ALA A O 1
ATOM 1472 N N . LEU A 1 196 ? 4.339 -5.889 -25.211 1.00 97.19 196 LEU A N 1
ATOM 1473 C CA . LEU A 1 196 ? 5.632 -6.540 -25.445 1.00 97.19 196 LEU A CA 1
ATOM 1474 C C . LEU A 1 196 ? 5.541 -7.691 -26.457 1.00 97.19 196 LEU A C 1
ATOM 1476 O O . LEU A 1 196 ? 6.446 -7.856 -27.277 1.00 97.19 196 LEU A O 1
ATOM 1480 N N . ALA A 1 197 ? 4.459 -8.469 -26.423 1.00 97.12 197 ALA A N 1
ATOM 1481 C CA . ALA A 1 197 ? 4.189 -9.521 -27.397 1.00 97.12 197 ALA A CA 1
ATOM 1482 C C . ALA A 1 197 ? 3.953 -8.938 -28.796 1.00 97.12 197 ALA A C 1
ATOM 1484 O O . ALA A 1 197 ? 4.534 -9.427 -29.762 1.00 97.12 197 ALA A O 1
ATOM 1485 N N . ALA A 1 198 ? 3.189 -7.846 -28.908 1.00 96.44 198 ALA A N 1
ATOM 1486 C CA . ALA A 1 198 ? 3.003 -7.133 -30.169 1.00 96.44 198 ALA A CA 1
ATOM 1487 C C . ALA A 1 198 ? 4.339 -6.622 -30.737 1.00 96.44 198 ALA A C 1
ATOM 1489 O O . ALA A 1 198 ? 4.599 -6.780 -31.930 1.00 96.44 198 ALA A O 1
ATOM 1490 N N . LEU A 1 199 ? 5.223 -6.087 -29.884 1.00 94.06 199 LEU A N 1
ATOM 1491 C CA . LEU A 1 199 ? 6.574 -5.682 -30.286 1.00 94.06 199 LEU A CA 1
ATOM 1492 C C . LEU A 1 199 ? 7.409 -6.872 -30.800 1.00 94.06 199 LEU A C 1
ATOM 1494 O O . LEU A 1 199 ? 8.123 -6.734 -31.792 1.00 94.06 199 LEU A O 1
ATOM 1498 N N . GLU A 1 200 ? 7.317 -8.042 -30.159 1.00 93.69 200 GLU A N 1
ATOM 1499 C CA . GLU A 1 200 ? 8.031 -9.255 -30.595 1.00 93.69 200 GLU A CA 1
ATOM 1500 C C . GLU A 1 200 ? 7.509 -9.798 -31.932 1.00 93.69 200 GLU A C 1
ATOM 1502 O O . GLU A 1 200 ? 8.292 -10.215 -32.791 1.00 93.69 200 GLU A O 1
ATOM 1507 N N . LEU A 1 201 ? 6.190 -9.765 -32.130 1.00 95.12 201 LEU A N 1
ATOM 1508 C CA . LEU A 1 201 ? 5.555 -10.183 -33.377 1.00 95.12 201 LEU A CA 1
ATOM 1509 C C . LEU A 1 201 ? 5.849 -9.200 -34.515 1.00 95.12 201 LEU A C 1
ATOM 1511 O O . LEU A 1 201 ? 6.105 -9.629 -35.634 1.00 95.12 201 LEU A O 1
ATOM 1515 N N . ALA A 1 202 ? 5.926 -7.896 -34.244 1.00 92.38 202 ALA A N 1
ATOM 1516 C CA . ALA A 1 202 ? 6.337 -6.910 -35.245 1.00 92.38 202 ALA A CA 1
ATOM 1517 C C . ALA A 1 202 ? 7.786 -7.129 -35.735 1.00 92.38 202 ALA A C 1
ATOM 1519 O O . ALA A 1 202 ? 8.128 -6.786 -36.870 1.00 92.38 202 ALA A O 1
ATOM 1520 N N . ALA A 1 203 ? 8.639 -7.744 -34.908 1.00 87.62 203 ALA A N 1
ATOM 1521 C CA . ALA A 1 203 ? 10.025 -8.075 -35.234 1.00 87.62 203 ALA A CA 1
ATOM 1522 C C . ALA A 1 203 ? 10.202 -9.412 -35.994 1.00 87.62 203 ALA A C 1
ATOM 1524 O O . ALA A 1 203 ? 11.334 -9.803 -36.277 1.00 87.62 203 ALA A O 1
ATOM 1525 N N . TRP A 1 204 ? 9.119 -10.097 -36.384 1.00 85.06 204 TRP A N 1
ATOM 1526 C CA . TRP A 1 204 ? 9.088 -11.438 -37.004 1.00 85.06 204 TRP A CA 1
ATOM 1527 C C . TRP A 1 204 ? 9.884 -11.667 -38.302 1.00 85.06 204 TRP A C 1
ATOM 1529 O O . TRP A 1 204 ? 9.940 -12.804 -38.772 1.00 85.06 204 TRP A O 1
ATOM 1539 N N . LYS A 1 205 ? 10.529 -10.641 -38.877 1.00 85.69 205 LYS A N 1
ATOM 1540 C CA . LYS A 1 205 ? 11.211 -10.708 -40.185 1.00 85.69 205 LYS A CA 1
ATOM 1541 C C . LYS A 1 205 ? 12.293 -11.795 -40.280 1.00 85.69 205 LYS A C 1
ATOM 1543 O O . LYS A 1 205 ? 12.682 -12.153 -41.383 1.00 85.69 205 LYS A O 1
ATOM 1548 N N . THR A 1 206 ? 12.784 -12.313 -39.154 1.00 78.81 206 THR A N 1
ATOM 1549 C CA . THR A 1 206 ? 13.857 -13.318 -39.107 1.00 78.81 206 THR A CA 1
ATOM 1550 C C . THR A 1 206 ? 13.382 -14.738 -38.775 1.00 78.81 206 THR A C 1
ATOM 1552 O O . THR A 1 206 ? 14.011 -15.690 -39.230 1.00 78.81 206 THR A O 1
ATOM 1555 N N . SER A 1 207 ? 12.307 -14.930 -37.992 1.00 91.31 207 SER A N 1
ATOM 1556 C CA . SER A 1 207 ? 11.760 -16.264 -37.668 1.00 91.31 207 SER A CA 1
ATOM 1557 C C . SER A 1 207 ? 10.415 -16.193 -36.928 1.00 91.31 207 SER A C 1
ATOM 1559 O O . SER A 1 207 ? 10.375 -16.011 -35.709 1.00 91.31 207 SER A O 1
ATOM 1561 N N . TRP A 1 208 ? 9.304 -16.430 -37.634 1.00 93.75 208 TRP A N 1
ATOM 1562 C CA . TRP A 1 208 ? 7.958 -16.373 -37.044 1.00 93.75 208 TRP A CA 1
ATOM 1563 C C . TRP A 1 208 ? 7.762 -17.350 -35.871 1.00 93.75 208 TRP A C 1
ATOM 1565 O O . TRP A 1 208 ? 7.161 -16.978 -34.869 1.00 93.75 208 TRP A O 1
ATOM 1575 N N . LYS A 1 209 ? 8.319 -18.572 -35.948 1.00 94.38 209 LYS A N 1
ATOM 1576 C CA . LYS A 1 209 ? 8.204 -19.584 -34.878 1.00 94.38 209 LYS A CA 1
ATOM 1577 C C . LYS A 1 209 ? 8.853 -19.108 -33.579 1.00 94.38 209 LYS A C 1
ATOM 1579 O O . LYS A 1 209 ? 8.281 -19.273 -32.506 1.00 94.38 209 LYS A O 1
ATOM 1584 N N . ARG A 1 210 ? 10.043 -18.500 -33.675 1.00 93.00 210 ARG A N 1
ATOM 1585 C CA . ARG A 1 210 ? 10.762 -17.966 -32.508 1.00 93.00 210 ARG A CA 1
ATOM 1586 C C . ARG A 1 210 ? 10.045 -16.750 -31.928 1.00 93.00 210 ARG A C 1
ATOM 1588 O O . ARG A 1 210 ? 9.919 -16.672 -30.711 1.00 93.00 210 ARG A O 1
ATOM 1595 N N . SER A 1 211 ? 9.537 -15.853 -32.775 1.00 93.94 211 SER A N 1
ATOM 1596 C CA . SER A 1 211 ? 8.733 -14.708 -32.328 1.00 93.94 211 SER A CA 1
ATOM 1597 C C . SER A 1 211 ? 7.437 -15.145 -31.649 1.00 93.94 211 SER A C 1
ATOM 1599 O O . SER A 1 211 ? 7.100 -14.601 -30.604 1.00 93.94 211 SER A O 1
ATOM 1601 N N . LEU A 1 212 ? 6.743 -16.157 -32.182 1.00 96.00 212 LEU A N 1
ATOM 1602 C CA . LEU A 1 212 ? 5.522 -16.691 -31.579 1.00 96.00 212 LEU A CA 1
ATOM 1603 C C . LEU A 1 212 ? 5.802 -17.341 -30.221 1.00 96.00 212 LEU A C 1
ATOM 1605 O O . LEU A 1 212 ? 5.097 -17.058 -29.259 1.00 96.00 212 LEU A O 1
ATOM 1609 N N . ALA A 1 213 ? 6.857 -18.155 -30.116 1.00 96.00 213 ALA A N 1
ATOM 1610 C CA . ALA A 1 213 ? 7.270 -18.740 -28.841 1.00 96.00 213 ALA A CA 1
ATOM 1611 C C . ALA A 1 213 ? 7.667 -17.659 -27.819 1.00 96.00 213 ALA A C 1
ATOM 1613 O O . ALA A 1 213 ? 7.271 -17.726 -26.658 1.00 96.00 213 ALA A O 1
ATOM 1614 N N . GLY A 1 214 ? 8.403 -16.630 -28.252 1.00 95.56 214 GLY A N 1
ATOM 1615 C CA . GLY A 1 214 ? 8.760 -15.487 -27.412 1.00 95.56 214 GLY A CA 1
ATOM 1616 C C . GLY A 1 214 ? 7.534 -14.710 -26.927 1.00 95.56 214 GLY A C 1
ATOM 1617 O O . GLY A 1 214 ? 7.423 -14.432 -25.735 1.00 95.56 214 GLY A O 1
ATOM 1618 N N . ALA A 1 215 ? 6.591 -14.416 -27.824 1.00 96.62 215 ALA A N 1
ATOM 1619 C CA . ALA A 1 215 ? 5.327 -13.765 -27.495 1.00 96.62 215 ALA A CA 1
ATOM 1620 C C . ALA A 1 215 ? 4.484 -14.611 -26.528 1.00 96.62 215 ALA A C 1
ATOM 1622 O O . ALA A 1 215 ? 3.963 -14.077 -25.553 1.00 96.62 215 ALA A O 1
ATOM 1623 N N . ALA A 1 216 ? 4.410 -15.928 -26.741 1.00 97.44 216 ALA A N 1
ATOM 1624 C CA . ALA A 1 216 ? 3.710 -16.847 -25.850 1.00 97.44 216 ALA A CA 1
ATOM 1625 C C . ALA A 1 216 ? 4.321 -16.856 -24.441 1.00 97.44 216 ALA A C 1
ATOM 1627 O O . ALA A 1 216 ? 3.583 -16.769 -23.466 1.00 97.44 216 ALA A O 1
ATOM 1628 N N . LEU A 1 217 ? 5.654 -16.883 -24.311 1.00 97.38 217 LEU A N 1
ATOM 1629 C CA . LEU A 1 217 ? 6.319 -16.799 -23.004 1.00 97.38 217 LEU A CA 1
ATOM 1630 C C . LEU A 1 217 ? 5.985 -15.491 -22.275 1.00 97.38 217 LEU A C 1
ATOM 1632 O O . LEU A 1 217 ? 5.646 -15.521 -21.095 1.00 97.38 217 LEU A O 1
ATOM 1636 N N . ILE A 1 218 ? 6.031 -14.357 -22.980 1.00 96.50 218 ILE A N 1
ATOM 1637 C CA . ILE A 1 218 ? 5.696 -13.041 -22.413 1.00 96.50 218 ILE A CA 1
ATOM 1638 C C . ILE A 1 218 ? 4.232 -12.984 -21.968 1.00 96.50 218 ILE A C 1
ATOM 1640 O O . ILE A 1 218 ? 3.942 -12.369 -20.950 1.00 96.50 218 ILE A O 1
ATOM 1644 N N . LEU A 1 219 ? 3.316 -13.601 -22.719 1.00 97.38 219 LEU A N 1
ATOM 1645 C CA . LEU A 1 219 ? 1.884 -13.584 -22.419 1.00 97.38 219 LEU A CA 1
ATOM 1646 C C . LEU A 1 219 ? 1.489 -14.566 -21.321 1.00 97.38 219 LEU A C 1
ATOM 1648 O O . LEU A 1 219 ? 0.630 -14.241 -20.517 1.00 97.38 219 LEU A O 1
ATOM 1652 N N . VAL A 1 220 ? 2.076 -15.760 -21.281 1.00 97.94 220 VAL A N 1
ATOM 1653 C CA . VAL A 1 220 ? 1.635 -16.827 -20.371 1.00 97.94 220 VAL A CA 1
ATOM 1654 C C . VAL A 1 220 ? 2.310 -16.705 -19.009 1.00 97.94 220 VAL A C 1
ATOM 1656 O O . VAL A 1 220 ? 1.630 -16.743 -17.986 1.00 97.94 220 VAL A O 1
ATOM 1659 N N . VAL A 1 221 ? 3.636 -16.525 -18.975 1.00 98.12 221 VAL A N 1
ATOM 1660 C CA . VAL A 1 221 ? 4.417 -16.605 -17.729 1.00 98.12 221 VAL A CA 1
ATOM 1661 C C . VAL A 1 221 ? 3.932 -15.621 -16.656 1.00 98.12 221 VAL A C 1
ATOM 1663 O O . VAL A 1 221 ? 3.727 -16.080 -15.534 1.00 98.12 221 VAL A O 1
ATOM 1666 N N . PRO A 1 222 ? 3.677 -14.324 -16.936 1.00 98.06 222 PRO A N 1
ATOM 1667 C CA . PRO A 1 222 ? 3.192 -13.403 -15.908 1.00 98.06 222 PRO A CA 1
ATOM 1668 C C . PRO A 1 222 ? 1.887 -13.849 -15.247 1.00 98.06 222 PRO A C 1
ATOM 1670 O O . PRO A 1 222 ? 1.721 -13.703 -14.040 1.00 98.06 222 PRO A O 1
ATOM 1673 N N . PHE A 1 223 ? 0.964 -14.414 -16.027 1.00 96.62 223 PHE A N 1
ATOM 1674 C CA . PHE A 1 223 ? -0.352 -14.815 -15.535 1.00 96.62 223 PHE A CA 1
ATOM 1675 C C . PHE A 1 223 ? -0.313 -16.130 -14.751 1.00 96.62 223 PHE A C 1
ATOM 1677 O O . PHE A 1 223 ? -1.187 -16.350 -13.916 1.00 96.62 223 PHE A O 1
ATOM 1684 N N . LEU A 1 224 ? 0.723 -16.963 -14.918 1.00 96.69 224 LEU A N 1
ATOM 1685 C CA . LEU A 1 224 ? 0.922 -18.142 -14.064 1.00 96.69 224 LEU A CA 1
ATOM 1686 C C . LEU A 1 224 ? 1.101 -17.763 -12.586 1.00 96.69 224 LEU A C 1
ATOM 1688 O O . LEU A 1 224 ? 0.650 -18.500 -11.713 1.00 96.69 224 LEU A O 1
ATOM 1692 N N . PHE A 1 225 ? 1.679 -16.592 -12.293 1.00 96.69 225 PHE A N 1
ATOM 1693 C CA . PHE A 1 225 ? 1.822 -16.095 -10.918 1.00 96.69 225 PHE A CA 1
ATOM 1694 C C . PHE A 1 225 ? 0.471 -15.772 -10.268 1.00 96.69 225 PHE A C 1
ATOM 1696 O O . PHE A 1 225 ? 0.368 -15.788 -9.045 1.00 96.69 225 PHE A O 1
ATOM 1703 N N . LEU A 1 226 ? -0.571 -15.512 -11.063 1.00 94.00 226 LEU A N 1
ATOM 1704 C CA . LEU A 1 226 ? -1.917 -15.247 -10.559 1.00 94.00 226 LEU A CA 1
ATOM 1705 C C . LEU A 1 226 ? -2.715 -16.522 -10.283 1.00 94.00 226 LEU A C 1
ATOM 1707 O O . LEU A 1 226 ? -3.745 -16.434 -9.625 1.00 94.00 226 LEU A O 1
ATOM 1711 N N . VAL A 1 227 ? -2.262 -17.699 -10.730 1.00 93.31 227 VAL A N 1
ATOM 1712 C CA . VAL A 1 227 ? -3.000 -18.954 -10.510 1.00 93.31 227 VAL A CA 1
ATOM 1713 C C . VAL A 1 227 ? -3.210 -19.227 -9.012 1.00 93.31 227 VAL A C 1
ATOM 1715 O O . VAL A 1 227 ? -4.369 -19.369 -8.625 1.00 93.31 227 VAL A O 1
ATOM 1718 N N . PRO A 1 228 ? -2.174 -19.194 -8.141 1.00 91.25 228 PRO A N 1
ATOM 1719 C CA . PRO A 1 228 ? -2.374 -19.365 -6.700 1.00 91.25 228 PRO A CA 1
ATOM 1720 C C . PRO A 1 228 ? -3.282 -18.300 -6.074 1.00 91.25 228 PRO A C 1
ATOM 1722 O O . PRO A 1 228 ? -4.040 -18.585 -5.151 1.00 91.25 228 PRO A O 1
ATOM 1725 N N . TRP A 1 229 ? -3.213 -17.065 -6.576 1.00 88.38 229 TRP A N 1
ATOM 1726 C CA . TRP A 1 229 ? -4.046 -15.959 -6.106 1.00 88.38 229 TRP A CA 1
ATOM 1727 C C . TRP A 1 229 ? -5.525 -16.174 -6.444 1.00 88.38 229 TRP A C 1
ATOM 1729 O O . TRP A 1 229 ? -6.387 -16.039 -5.579 1.00 88.38 229 TRP A O 1
ATOM 1739 N N . ILE A 1 230 ? -5.817 -16.573 -7.682 1.00 87.50 230 ILE A N 1
ATOM 1740 C CA . ILE A 1 230 ? -7.174 -16.867 -8.148 1.00 87.50 230 ILE A CA 1
ATOM 1741 C C . ILE A 1 230 ? -7.774 -18.030 -7.351 1.00 87.50 230 ILE A C 1
ATOM 1743 O O . ILE A 1 230 ? -8.937 -17.961 -6.969 1.00 87.50 230 ILE A O 1
ATOM 1747 N N . THR A 1 231 ? -6.986 -19.069 -7.053 1.00 85.00 231 THR A N 1
ATOM 1748 C CA . THR A 1 231 ? -7.442 -20.204 -6.231 1.00 85.00 231 THR A CA 1
ATOM 1749 C C . THR A 1 231 ? -7.612 -19.858 -4.752 1.00 85.00 231 THR A C 1
ATOM 1751 O O . THR A 1 231 ? -8.367 -20.528 -4.054 1.00 85.00 231 THR A O 1
ATOM 1754 N N . PHE A 1 232 ? -6.899 -18.840 -4.262 1.00 81.00 232 PHE A N 1
ATOM 1755 C CA . PHE A 1 232 ? -7.029 -18.342 -2.891 1.00 81.00 232 PHE A CA 1
ATOM 1756 C C . PHE A 1 232 ? -8.283 -17.473 -2.703 1.00 81.00 232 PHE A C 1
ATOM 1758 O O . PHE A 1 232 ? -8.833 -17.420 -1.603 1.00 81.00 232 PHE A O 1
ATOM 1765 N N . GLY A 1 233 ? -8.719 -16.777 -3.760 1.00 73.44 233 GLY A N 1
ATOM 1766 C CA . GLY A 1 233 ? -9.821 -15.821 -3.709 1.00 73.44 233 GLY A CA 1
ATOM 1767 C C . GLY A 1 233 ? -11.100 -16.423 -3.108 1.00 73.44 233 GLY A C 1
ATOM 1768 O O . GLY A 1 233 ? -11.447 -17.560 -3.436 1.00 73.44 233 GLY A O 1
ATOM 1769 N N . PRO A 1 234 ? -11.811 -15.689 -2.227 1.00 60.09 234 PRO A N 1
ATOM 1770 C CA . PRO A 1 234 ? -13.061 -16.169 -1.655 1.00 60.09 234 PRO A CA 1
ATOM 1771 C C . PRO A 1 234 ? -14.032 -16.462 -2.800 1.00 60.09 234 PRO A C 1
ATOM 1773 O O . PRO A 1 234 ? -14.369 -15.566 -3.572 1.00 60.09 234 PRO A O 1
ATOM 1776 N N . GLY A 1 235 ? -14.456 -17.721 -2.920 1.00 54.25 235 GLY A N 1
ATOM 1777 C CA . GLY A 1 235 ? -15.395 -18.203 -3.939 1.00 54.25 235 GLY A CA 1
ATOM 1778 C C . GLY A 1 235 ? -16.819 -17.658 -3.791 1.00 54.25 235 GLY A C 1
ATOM 1779 O O . GLY A 1 235 ? -17.763 -18.291 -4.256 1.00 54.25 235 GLY A O 1
ATOM 1780 N N . ASP A 1 236 ? -16.987 -16.512 -3.133 1.00 53.38 236 ASP A N 1
ATOM 1781 C CA . ASP A 1 236 ? -18.271 -15.843 -3.012 1.00 53.38 236 ASP A CA 1
ATOM 1782 C C . ASP A 1 236 ? -18.743 -15.383 -4.399 1.00 53.38 236 ASP A C 1
ATOM 1784 O O . ASP A 1 236 ? -17.944 -15.142 -5.305 1.00 53.38 236 ASP A O 1
ATOM 1788 N N . ALA A 1 237 ? -20.063 -15.250 -4.553 1.00 50.50 237 ALA A N 1
ATOM 1789 C CA . ALA A 1 237 ? -20.834 -15.088 -5.794 1.00 50.50 237 ALA A CA 1
ATOM 1790 C C . ALA A 1 237 ? -20.422 -13.951 -6.772 1.00 50.50 237 ALA A C 1
ATOM 1792 O O . ALA A 1 237 ? -21.098 -13.728 -7.774 1.00 50.50 237 ALA A O 1
ATOM 1793 N N . ALA A 1 238 ? -19.329 -13.229 -6.523 1.00 54.59 238 ALA A N 1
ATOM 1794 C CA . ALA A 1 238 ? -18.859 -12.074 -7.283 1.00 54.59 238 ALA A CA 1
ATOM 1795 C C . ALA A 1 238 ? -18.015 -12.401 -8.538 1.00 54.59 238 ALA A C 1
ATOM 1797 O O . ALA A 1 238 ? -17.523 -11.478 -9.192 1.00 54.59 238 ALA A O 1
ATOM 1798 N N . GLY A 1 239 ? -17.857 -13.682 -8.891 1.00 66.38 239 GLY A N 1
ATOM 1799 C CA . GLY A 1 239 ? -17.202 -14.127 -10.127 1.00 66.38 239 GLY A CA 1
ATOM 1800 C C . GLY A 1 239 ? -15.667 -14.156 -10.084 1.00 66.38 239 GLY A C 1
ATOM 1801 O O . GLY A 1 239 ? -15.035 -13.774 -9.102 1.00 66.38 239 GLY A O 1
ATOM 1802 N N . LEU A 1 240 ? -15.058 -14.641 -11.174 1.00 74.62 240 LEU A N 1
ATOM 1803 C CA . LEU A 1 240 ? -13.602 -14.744 -11.332 1.00 74.62 240 LEU A CA 1
ATOM 1804 C C . LEU A 1 240 ? -12.945 -13.357 -11.250 1.00 74.62 240 LEU A C 1
ATOM 1806 O O . LEU A 1 240 ? -13.107 -12.532 -12.151 1.00 74.62 240 LEU A O 1
ATOM 1810 N N . ARG A 1 241 ? -12.153 -13.119 -10.200 1.00 75.38 241 ARG A N 1
ATOM 1811 C CA . ARG A 1 241 ? -11.383 -11.881 -10.013 1.00 75.38 241 ARG A CA 1
ATOM 1812 C C . ARG A 1 241 ? -9.900 -12.135 -10.233 1.00 75.38 241 ARG A C 1
ATOM 1814 O O . ARG A 1 241 ? -9.235 -12.765 -9.421 1.00 75.38 241 ARG A O 1
ATOM 1821 N N . ILE A 1 242 ? -9.385 -11.613 -11.343 1.00 82.50 242 ILE A N 1
ATOM 1822 C CA . ILE A 1 242 ? -7.962 -11.724 -11.695 1.00 82.50 242 ILE A CA 1
ATOM 1823 C C . ILE A 1 242 ? -7.122 -10.731 -10.873 1.00 82.50 242 ILE A C 1
ATOM 1825 O O . ILE A 1 242 ? -6.008 -11.051 -10.465 1.00 82.50 242 ILE A O 1
ATOM 1829 N N . PHE A 1 243 ? -7.667 -9.538 -10.607 1.00 82.62 243 PHE A N 1
ATOM 1830 C CA . PHE A 1 243 ? -6.982 -8.444 -9.919 1.00 82.62 243 PHE A CA 1
ATOM 1831 C C . PHE A 1 243 ? -7.806 -7.868 -8.757 1.00 82.62 243 PHE A C 1
ATOM 1833 O O . PHE A 1 243 ? -8.948 -8.270 -8.526 1.00 82.62 243 PHE A O 1
ATOM 1840 N N . ASP A 1 244 ? -7.215 -6.931 -8.014 1.00 77.69 244 ASP A N 1
ATOM 1841 C CA . ASP A 1 244 ? -7.893 -6.205 -6.948 1.00 77.69 244 ASP A CA 1
ATOM 1842 C C . ASP A 1 244 ? -9.054 -5.341 -7.470 1.00 77.69 244 ASP A C 1
ATOM 1844 O O . ASP A 1 244 ? -8.978 -4.704 -8.518 1.00 77.69 244 ASP A O 1
ATOM 1848 N N . GLY A 1 245 ? -10.148 -5.272 -6.704 1.00 75.56 245 GLY A N 1
ATOM 1849 C CA . GLY A 1 245 ? -11.353 -4.521 -7.093 1.00 75.56 245 GLY A CA 1
ATOM 1850 C C . GLY A 1 245 ? -11.181 -2.996 -7.105 1.00 75.56 245 GLY A C 1
ATOM 1851 O O . GLY A 1 245 ? -12.063 -2.282 -7.570 1.00 75.56 245 GLY A O 1
ATOM 1852 N N . ARG A 1 246 ? -10.046 -2.472 -6.620 1.00 77.38 246 ARG A N 1
ATOM 1853 C CA . ARG A 1 246 ? -9.777 -1.022 -6.557 1.00 77.38 246 ARG A CA 1
ATOM 1854 C C . ARG A 1 246 ? -9.654 -0.378 -7.939 1.00 77.38 246 ARG A C 1
ATOM 1856 O O . ARG A 1 246 ? -9.882 0.820 -8.077 1.00 77.38 246 ARG A O 1
ATOM 1863 N N . ALA A 1 247 ? -9.314 -1.159 -8.966 1.00 83.94 247 ALA A N 1
ATOM 1864 C CA . ALA A 1 247 ? -9.198 -0.653 -10.330 1.00 83.94 247 ALA A CA 1
ATOM 1865 C C . ALA A 1 247 ? -10.542 -0.156 -10.892 1.00 83.94 247 ALA A C 1
ATOM 1867 O O . ALA A 1 247 ? -10.552 0.787 -11.683 1.00 83.94 247 ALA A O 1
ATOM 1868 N N . GLU A 1 248 ? -11.671 -0.734 -10.461 1.00 87.56 248 GLU A N 1
ATOM 1869 C CA . GLU A 1 248 ? -13.003 -0.383 -10.973 1.00 87.56 248 GLU A CA 1
ATOM 1870 C C . GLU A 1 248 ? -13.337 1.094 -10.744 1.00 87.56 248 GLU A C 1
ATOM 1872 O O . GLU A 1 248 ? -13.901 1.739 -11.629 1.00 87.56 248 GLU A O 1
ATOM 1877 N N . TRP A 1 249 ? -12.916 1.647 -9.601 1.00 87.19 249 TRP A N 1
ATOM 1878 C CA . TRP A 1 249 ? -13.105 3.057 -9.263 1.00 87.19 249 TRP A CA 1
ATOM 1879 C C . TRP A 1 249 ? -12.447 3.940 -10.315 1.00 87.19 249 TRP A C 1
ATOM 1881 O O . TRP A 1 249 ? -13.130 4.739 -10.950 1.00 87.19 249 TRP A O 1
ATOM 1891 N N . ASN A 1 250 ? -11.157 3.699 -10.572 1.00 90.06 250 ASN A N 1
ATOM 1892 C CA . ASN A 1 250 ? -10.341 4.449 -11.529 1.00 90.06 250 ASN A CA 1
ATOM 1893 C C . ASN A 1 250 ? -10.839 4.320 -12.972 1.00 90.06 250 ASN A C 1
ATOM 1895 O O . ASN A 1 250 ? -10.723 5.258 -13.769 1.00 90.06 250 ASN A O 1
ATOM 1899 N N . MET A 1 251 ? -11.379 3.148 -13.318 1.00 91.88 251 MET A N 1
ATOM 1900 C CA . MET A 1 251 ? -11.971 2.896 -14.627 1.00 91.88 251 MET A CA 1
ATOM 1901 C C . MET A 1 251 ? -13.247 3.716 -14.824 1.00 91.88 251 MET A C 1
ATOM 1903 O O . MET A 1 251 ? -13.382 4.396 -15.843 1.00 91.88 251 MET A O 1
ATOM 1907 N N . VAL A 1 252 ? -14.161 3.689 -13.851 1.00 93.50 252 VAL A N 1
ATOM 1908 C CA . VAL A 1 252 ? -15.459 4.373 -13.938 1.00 93.50 252 VAL A CA 1
ATOM 1909 C C . VAL A 1 252 ? -15.298 5.891 -13.917 1.00 93.50 252 VAL A C 1
ATOM 1911 O O . VAL A 1 252 ? -15.803 6.574 -14.808 1.00 93.50 252 VAL A O 1
ATOM 1914 N N . THR A 1 253 ? -14.538 6.440 -12.973 1.00 91.88 253 THR A N 1
ATOM 1915 C CA . THR A 1 253 ? -14.244 7.885 -12.910 1.00 91.88 253 THR A CA 1
ATOM 1916 C C . THR A 1 253 ? -13.440 8.349 -14.128 1.00 91.88 253 THR A C 1
ATOM 1918 O O . THR A 1 253 ? -13.727 9.405 -14.696 1.00 91.88 253 THR A O 1
ATOM 1921 N N . GLY A 1 254 ? -12.484 7.539 -14.595 1.00 93.56 254 GLY A N 1
ATOM 1922 C CA . GLY A 1 254 ? -11.724 7.795 -15.817 1.00 93.56 254 GLY A CA 1
ATOM 1923 C C . GLY A 1 254 ? -12.623 7.929 -17.049 1.00 93.56 254 GLY A C 1
ATOM 1924 O O . GLY A 1 254 ? -12.478 8.897 -17.806 1.00 93.56 254 GLY A O 1
ATOM 1925 N N . ALA A 1 255 ? -13.584 7.010 -17.204 1.00 95.75 255 ALA A N 1
ATOM 1926 C CA . ALA A 1 255 ? -14.587 7.002 -18.273 1.00 95.75 255 ALA A CA 1
ATOM 1927 C C . ALA A 1 255 ? -15.557 8.192 -18.204 1.00 95.75 255 ALA A C 1
ATOM 1929 O O . ALA A 1 255 ? -15.982 8.700 -19.239 1.00 95.75 255 ALA A O 1
ATOM 1930 N N . LEU A 1 256 ? -15.859 8.675 -16.995 1.00 94.00 256 LEU A N 1
ATOM 1931 C CA . LEU A 1 256 ? -16.618 9.910 -16.754 1.00 94.00 256 LEU A CA 1
ATOM 1932 C C . LEU A 1 256 ? -15.807 11.192 -17.029 1.00 94.00 256 LEU A C 1
ATOM 1934 O O . LEU A 1 256 ? -16.312 12.295 -16.828 1.00 94.00 256 LEU A O 1
ATOM 1938 N N . GLY A 1 257 ? -14.547 11.069 -17.457 1.00 92.25 257 GLY A N 1
ATOM 1939 C CA . GLY A 1 257 ? -13.674 12.203 -17.755 1.00 92.25 257 GLY A CA 1
ATOM 1940 C C . GLY A 1 257 ? -13.140 12.930 -16.516 1.00 92.25 257 GLY A C 1
ATOM 1941 O O . GLY A 1 257 ? -12.641 14.049 -16.641 1.00 92.25 257 GLY A O 1
ATOM 1942 N N . LYS A 1 258 ? -13.227 12.303 -15.336 1.00 90.06 258 LYS A N 1
ATOM 1943 C CA . LYS A 1 258 ? -12.752 12.853 -14.059 1.00 90.06 258 LYS A CA 1
ATOM 1944 C C . LYS A 1 258 ? -11.235 12.759 -13.957 1.00 90.06 258 LYS A C 1
ATOM 1946 O O . LYS A 1 258 ? -10.630 11.798 -14.443 1.00 90.06 258 LYS A O 1
ATOM 1951 N N . VAL A 1 259 ? -10.607 13.777 -13.370 1.00 86.94 259 VAL A N 1
ATOM 1952 C CA . VAL A 1 259 ? -9.138 13.827 -13.265 1.00 86.94 259 VAL A CA 1
ATOM 1953 C C . VAL A 1 259 ? -8.654 12.929 -12.135 1.00 86.94 259 VAL A C 1
ATOM 1955 O O . VAL A 1 259 ? -7.834 12.038 -12.368 1.00 86.94 259 VAL A O 1
ATOM 1958 N N . SER A 1 260 ? -9.205 13.127 -10.942 1.00 82.81 260 SER A N 1
ATOM 1959 C CA . SER A 1 260 ? -8.800 12.388 -9.752 1.00 82.81 260 SER A CA 1
ATOM 1960 C C . SER A 1 260 ? -9.704 11.198 -9.479 1.00 82.81 260 SER A C 1
ATOM 1962 O O . SER A 1 260 ? -10.875 11.162 -9.867 1.00 82.81 260 SER A O 1
ATOM 1964 N N . THR A 1 261 ? -9.135 10.221 -8.785 1.00 77.94 261 THR A N 1
ATOM 1965 C CA . THR A 1 261 ? -9.862 9.064 -8.271 1.00 77.94 261 THR A CA 1
ATOM 1966 C C . THR A 1 261 ? -10.848 9.460 -7.181 1.00 77.94 261 THR A C 1
ATOM 1968 O O . THR A 1 261 ? -10.652 10.425 -6.444 1.00 77.94 261 THR A O 1
ATOM 1971 N N . PHE A 1 262 ? -11.913 8.673 -7.092 1.00 75.56 262 PHE A N 1
ATOM 1972 C CA . PHE A 1 262 ? -12.937 8.749 -6.069 1.00 75.56 262 PHE A CA 1
ATOM 1973 C C . PHE A 1 262 ? -13.001 7.403 -5.339 1.00 75.56 262 PHE A C 1
ATOM 1975 O O . PHE A 1 262 ? -13.243 6.386 -5.983 1.00 75.56 262 PHE A O 1
ATOM 1982 N N . GLU A 1 263 ? -12.784 7.393 -4.021 1.00 70.56 263 GLU A N 1
ATOM 1983 C CA . GLU A 1 263 ? -12.832 6.175 -3.185 1.00 70.56 263 GLU A CA 1
ATOM 1984 C C . GLU A 1 263 ? -14.220 5.921 -2.540 1.00 70.56 263 GLU A C 1
ATOM 1986 O O . GLU A 1 263 ? -14.333 5.122 -1.610 1.00 70.56 263 GLU A O 1
ATOM 1991 N N . GLY A 1 264 ? -15.281 6.590 -3.013 1.00 74.75 264 GLY A N 1
ATOM 1992 C CA . GLY A 1 264 ? -16.663 6.374 -2.553 1.00 74.75 264 GLY A CA 1
ATOM 1993 C C . GLY A 1 264 ? -17.452 5.378 -3.417 1.00 74.75 264 GLY A C 1
ATOM 1994 O O . GLY A 1 264 ? -16.877 4.599 -4.181 1.00 74.75 264 GLY A O 1
ATOM 1995 N N . ASP A 1 265 ? -18.789 5.420 -3.343 1.00 78.69 265 ASP A N 1
ATOM 1996 C CA . ASP A 1 265 ? -19.656 4.581 -4.181 1.00 78.69 265 ASP A CA 1
ATOM 1997 C C . ASP A 1 265 ? -19.640 5.038 -5.655 1.00 78.69 265 ASP A C 1
ATOM 1999 O O . ASP A 1 265 ? -20.468 5.819 -6.139 1.00 78.69 265 ASP A O 1
ATOM 2003 N N . TYR A 1 266 ? -18.649 4.538 -6.393 1.00 85.94 266 TYR A N 1
ATOM 2004 C CA . TYR A 1 266 ? -18.495 4.771 -7.826 1.00 85.94 266 TYR A CA 1
ATOM 2005 C C . TYR A 1 266 ? -19.690 4.256 -8.642 1.00 85.94 266 TYR A C 1
ATOM 2007 O O . TYR A 1 266 ? -19.941 4.765 -9.738 1.00 85.94 266 TYR A O 1
ATOM 2015 N N . ARG A 1 267 ? -20.427 3.258 -8.131 1.00 88.31 267 ARG A N 1
ATOM 2016 C CA . ARG A 1 267 ? -21.600 2.707 -8.809 1.00 88.31 267 ARG A CA 1
ATOM 2017 C C . ARG A 1 267 ? -22.752 3.686 -8.710 1.00 88.31 267 ARG A C 1
ATOM 2019 O O . ARG A 1 267 ? -23.303 4.046 -9.747 1.00 88.31 267 ARG A O 1
ATOM 2026 N N . ALA A 1 268 ? -23.031 4.217 -7.522 1.00 85.69 268 ALA A N 1
ATOM 2027 C CA . ALA A 1 268 ? -23.998 5.299 -7.354 1.00 85.69 268 ALA A CA 1
ATOM 2028 C C . ALA A 1 268 ? -23.616 6.546 -8.171 1.00 85.69 268 ALA A C 1
ATOM 2030 O O . ALA A 1 268 ? -24.472 7.144 -8.824 1.00 85.69 268 ALA A O 1
ATOM 2031 N N . LEU A 1 269 ? -22.326 6.912 -8.210 1.00 85.50 269 LEU A N 1
ATOM 2032 C CA . LEU A 1 269 ? -21.829 8.031 -9.023 1.00 85.50 269 LEU A CA 1
ATOM 2033 C C . LEU A 1 269 ? -22.160 7.868 -10.515 1.00 85.50 269 LEU A C 1
ATOM 2035 O O . LEU A 1 269 ? -22.524 8.847 -11.170 1.00 85.50 269 LEU A O 1
ATOM 2039 N N . ALA A 1 270 ? -22.017 6.650 -11.036 1.00 90.81 270 ALA A N 1
ATOM 2040 C CA . ALA A 1 270 ? -22.192 6.315 -12.444 1.00 90.81 270 ALA A CA 1
ATOM 2041 C C . ALA A 1 270 ? -23.587 5.762 -12.798 1.00 90.81 270 ALA A C 1
ATOM 2043 O O . ALA A 1 270 ? -23.855 5.505 -13.973 1.00 90.81 270 ALA A O 1
ATOM 2044 N N . GLY A 1 271 ? -24.468 5.577 -11.808 1.00 92.00 271 GLY A N 1
ATOM 2045 C CA . GLY A 1 271 ? -25.770 4.929 -11.983 1.00 92.00 271 GLY A CA 1
ATOM 2046 C C . GLY A 1 271 ? -25.671 3.444 -12.359 1.00 92.00 271 GLY A C 1
ATOM 2047 O O . GLY A 1 271 ? -26.511 2.946 -13.102 1.00 92.00 271 GLY A O 1
ATOM 2048 N N . ILE A 1 272 ? -24.625 2.751 -11.904 1.00 92.56 272 ILE A N 1
ATOM 2049 C CA . ILE A 1 272 ? -24.397 1.318 -12.134 1.00 92.56 272 ILE A CA 1
ATOM 2050 C C . ILE A 1 272 ? -25.133 0.535 -11.040 1.00 92.56 272 ILE A C 1
ATOM 2052 O O . ILE A 1 272 ? -25.004 0.860 -9.861 1.00 92.56 272 ILE A O 1
ATOM 2056 N N . THR A 1 273 ? -25.888 -0.510 -11.385 1.00 89.94 273 THR A N 1
ATOM 2057 C CA . THR A 1 273 ? -26.518 -1.359 -10.357 1.00 89.94 273 THR A CA 1
ATOM 2058 C C . THR A 1 273 ? -25.485 -2.303 -9.726 1.00 89.94 273 THR A C 1
ATOM 2060 O O . THR A 1 273 ? -24.443 -2.577 -10.318 1.00 89.94 273 THR A O 1
ATOM 2063 N N . GLN A 1 274 ? -25.720 -2.825 -8.516 1.00 81.50 274 GLN A N 1
ATOM 2064 C CA . GLN A 1 274 ? -24.738 -3.680 -7.817 1.00 81.50 274 GLN A CA 1
ATOM 2065 C C . GLN A 1 274 ? -24.379 -4.976 -8.581 1.00 81.50 274 GLN A C 1
ATOM 2067 O O . GLN A 1 274 ? -23.283 -5.499 -8.402 1.00 81.50 274 GLN A O 1
ATOM 2072 N N . GLY A 1 275 ? -25.250 -5.460 -9.476 1.00 83.88 275 GLY A N 1
ATOM 2073 C CA . GLY A 1 275 ? -25.010 -6.661 -10.290 1.00 83.88 275 GLY A CA 1
ATOM 2074 C C . GLY A 1 275 ? -24.302 -6.414 -11.627 1.00 83.88 275 GLY A C 1
ATOM 2075 O O . GLY A 1 275 ? -23.848 -7.363 -12.263 1.00 83.88 275 GLY A O 1
ATOM 2076 N N . ASP A 1 276 ? -24.187 -5.160 -12.067 1.00 88.62 276 ASP A N 1
ATOM 2077 C CA . ASP A 1 276 ? -23.647 -4.859 -13.392 1.00 88.62 276 ASP A CA 1
ATOM 2078 C C . ASP A 1 276 ? -22.117 -4.973 -13.445 1.00 88.62 276 ASP A C 1
ATOM 2080 O O . ASP A 1 276 ? -21.393 -4.657 -12.493 1.00 88.62 276 ASP A O 1
ATOM 2084 N N . ASN A 1 277 ? -21.594 -5.365 -14.606 1.00 88.31 277 ASN A N 1
ATOM 2085 C CA . ASN A 1 277 ? -20.157 -5.398 -14.848 1.00 88.31 277 ASN A CA 1
ATOM 2086 C C . ASN A 1 277 ? -19.623 -3.977 -15.119 1.00 88.31 277 ASN A C 1
ATOM 2088 O O . ASN A 1 277 ? -19.901 -3.382 -16.164 1.00 88.31 277 ASN A O 1
ATOM 2092 N N . ALA A 1 278 ? -18.819 -3.446 -14.193 1.00 90.38 278 ALA A N 1
ATOM 2093 C CA . ALA A 1 278 ? -18.269 -2.093 -14.287 1.00 90.38 278 ALA A CA 1
ATOM 2094 C C . ALA A 1 278 ? -17.369 -1.898 -15.522 1.00 90.38 278 ALA A C 1
ATOM 2096 O O . ALA A 1 278 ? -17.427 -0.851 -16.165 1.00 90.38 278 ALA A O 1
ATOM 2097 N N . ALA A 1 279 ? -16.578 -2.905 -15.907 1.00 90.69 279 ALA A N 1
ATOM 2098 C CA . ALA A 1 279 ? -15.703 -2.821 -17.076 1.00 90.69 279 ALA A CA 1
ATOM 2099 C C . ALA A 1 279 ? -16.497 -2.728 -18.389 1.00 90.69 279 ALA A C 1
ATOM 2101 O O . ALA A 1 279 ? -16.164 -1.919 -19.258 1.00 90.69 279 ALA A O 1
ATOM 2102 N N . LEU A 1 280 ? -17.583 -3.499 -18.516 1.00 93.00 280 LEU A N 1
ATOM 2103 C CA . LEU A 1 280 ? -18.487 -3.414 -19.664 1.00 93.00 280 LEU A CA 1
ATOM 2104 C C . LEU A 1 280 ? -19.185 -2.049 -19.725 1.00 93.00 280 LEU A C 1
ATOM 2106 O O . LEU A 1 280 ? -19.270 -1.450 -20.800 1.00 93.00 280 LEU A O 1
ATOM 2110 N N . TRP A 1 281 ? -19.637 -1.530 -18.578 1.00 95.94 281 TRP A N 1
ATOM 2111 C CA . TRP A 1 281 ? -20.204 -0.183 -18.490 1.00 95.94 281 TRP A CA 1
ATOM 2112 C C . TRP A 1 281 ? -19.195 0.879 -18.947 1.00 95.94 281 TRP A C 1
ATOM 2114 O O . TRP A 1 281 ? -19.541 1.739 -19.756 1.00 95.94 281 TRP A O 1
ATOM 2124 N N . VAL A 1 282 ? -17.934 0.781 -18.510 1.00 95.88 282 VAL A N 1
ATOM 2125 C CA . VAL A 1 282 ? -16.846 1.691 -18.907 1.00 95.88 282 VAL A CA 1
ATOM 2126 C C . VAL A 1 282 ? -16.617 1.655 -20.413 1.00 95.88 282 VAL A C 1
ATOM 2128 O O . VAL A 1 282 ? -16.595 2.708 -21.050 1.00 95.88 282 VAL A O 1
ATOM 2131 N N . ALA A 1 283 ? -16.506 0.462 -21.002 1.00 96.19 283 ALA A N 1
ATOM 2132 C CA . ALA A 1 283 ? -16.347 0.313 -22.445 1.00 96.19 283 ALA A CA 1
ATOM 2133 C C . ALA A 1 283 ? -17.519 0.960 -23.200 1.00 96.19 283 ALA A C 1
ATOM 2135 O O . ALA A 1 283 ? -17.306 1.771 -24.105 1.00 96.19 283 ALA A O 1
ATOM 2136 N N . LYS A 1 284 ? -18.761 0.679 -22.781 1.00 97.56 284 LYS A N 1
ATOM 2137 C CA . LYS A 1 284 ? -19.966 1.291 -23.356 1.00 97.56 284 LYS A CA 1
ATOM 2138 C C . LYS A 1 284 ? -19.939 2.814 -23.226 1.00 97.56 284 LYS A C 1
ATOM 2140 O O . LYS A 1 284 ? -20.232 3.502 -24.204 1.00 97.56 284 LYS A O 1
ATOM 2145 N N . ARG A 1 285 ? -19.562 3.352 -22.061 1.00 97.44 285 ARG A N 1
ATOM 2146 C CA . ARG A 1 285 ? -19.486 4.798 -21.810 1.00 97.44 285 ARG A CA 1
ATOM 2147 C C . ARG A 1 285 ? -18.470 5.471 -22.727 1.00 97.44 285 ARG A C 1
ATOM 2149 O O . ARG A 1 285 ? -18.801 6.481 -23.337 1.00 97.44 285 ARG A O 1
ATOM 2156 N N . ILE A 1 286 ? -17.277 4.898 -22.877 1.00 97.50 286 ILE A N 1
ATOM 2157 C CA . ILE A 1 286 ? -16.229 5.450 -23.748 1.00 97.50 286 ILE A CA 1
ATOM 2158 C C . ILE A 1 286 ? -16.674 5.432 -25.216 1.00 97.50 286 ILE A C 1
ATOM 2160 O O . ILE A 1 286 ? -16.495 6.427 -25.914 1.00 97.50 286 ILE A O 1
ATOM 2164 N N . MET A 1 287 ? -17.295 4.343 -25.682 1.00 97.69 287 MET A N 1
ATOM 2165 C CA . MET A 1 287 ? -17.779 4.239 -27.067 1.00 97.69 287 MET A CA 1
ATOM 2166 C C . MET A 1 287 ? -18.933 5.199 -27.375 1.00 97.69 287 MET A C 1
ATOM 2168 O O . MET A 1 287 ? -19.024 5.713 -28.486 1.00 97.69 287 MET A O 1
ATOM 2172 N N . THR A 1 288 ? -19.817 5.444 -26.405 1.00 98.06 288 THR A N 1
ATOM 2173 C CA . THR A 1 288 ? -20.988 6.322 -26.582 1.00 98.06 288 THR A CA 1
ATOM 2174 C C . THR A 1 288 ? -20.668 7.799 -26.334 1.00 98.06 288 THR A C 1
ATOM 2176 O O . THR A 1 288 ? -21.311 8.663 -26.923 1.00 98.06 288 THR A O 1
ATOM 2179 N N . HIS A 1 289 ? -19.636 8.102 -25.538 1.00 97.81 289 HIS A N 1
ATOM 2180 C CA . HIS A 1 289 ? -19.194 9.462 -25.203 1.00 97.81 289 HIS A CA 1
ATOM 2181 C C . HIS A 1 289 ? -17.678 9.677 -25.433 1.00 97.81 289 HIS A C 1
ATOM 2183 O O . HIS A 1 289 ? -16.967 10.137 -24.532 1.00 97.81 289 HIS A O 1
ATOM 2189 N N . PRO A 1 290 ? -17.133 9.407 -26.638 1.00 97.44 290 PRO A N 1
ATOM 2190 C CA . PRO A 1 290 ? -15.683 9.413 -26.868 1.00 97.44 290 PRO A CA 1
ATOM 2191 C C . PRO A 1 290 ? -15.052 10.801 -26.699 1.00 97.44 290 PRO A C 1
ATOM 2193 O O . PRO A 1 290 ? -13.911 10.913 -26.252 1.00 97.44 290 PRO A O 1
ATOM 2196 N N . ARG A 1 291 ? -15.795 11.873 -27.013 1.00 97.56 291 ARG A N 1
ATOM 2197 C CA . ARG A 1 291 ? -15.326 13.260 -26.850 1.00 97.56 291 ARG A CA 1
ATOM 2198 C C . ARG A 1 291 ? -15.152 13.639 -25.380 1.00 97.56 291 ARG A C 1
ATOM 2200 O O . ARG A 1 291 ? -14.165 14.284 -25.043 1.00 97.56 291 ARG A O 1
ATOM 2207 N N . GLU A 1 292 ? -16.076 13.221 -24.514 1.00 95.56 292 GLU A N 1
ATOM 2208 C CA . GLU A 1 292 ? -15.981 13.464 -23.068 1.00 95.56 292 GLU A CA 1
ATOM 2209 C C . GLU A 1 292 ? -14.779 12.729 -22.475 1.00 95.56 292 GLU A C 1
ATOM 2211 O O . GLU A 1 292 ? -13.993 13.317 -21.732 1.00 95.56 292 GLU A O 1
ATOM 2216 N N . TYR A 1 293 ? -14.589 11.466 -22.867 1.00 96.75 293 TYR A N 1
ATOM 2217 C CA . TYR A 1 293 ? -13.439 10.684 -22.434 1.00 96.75 293 TYR A CA 1
ATOM 2218 C C . TYR A 1 293 ? -12.116 11.308 -22.901 1.00 96.75 293 TYR A C 1
ATOM 2220 O O . TYR A 1 293 ? -11.221 11.522 -22.084 1.00 96.75 293 TYR A O 1
ATOM 2228 N N . ALA A 1 294 ? -12.008 11.676 -24.183 1.00 96.75 294 ALA A N 1
ATOM 2229 C CA . ALA A 1 294 ? -10.822 12.330 -24.737 1.00 96.75 294 ALA A CA 1
ATOM 2230 C C . ALA A 1 294 ? -10.521 13.676 -24.053 1.00 96.75 294 ALA A C 1
ATOM 2232 O O . ALA A 1 294 ? -9.367 13.955 -23.726 1.00 96.75 294 ALA A O 1
ATOM 2233 N N . ALA A 1 295 ? -11.548 14.485 -23.768 1.00 95.56 295 ALA A N 1
ATOM 2234 C CA . ALA A 1 295 ? -11.396 15.713 -22.991 1.00 95.56 295 ALA A CA 1
ATOM 2235 C C . ALA A 1 295 ? -10.887 15.423 -21.567 1.00 95.56 295 ALA A C 1
ATOM 2237 O O . ALA A 1 295 ? -9.999 16.120 -21.077 1.00 95.56 295 ALA A O 1
ATOM 2238 N N . GLY A 1 296 ? -11.387 14.365 -20.923 1.00 94.12 296 GLY A N 1
ATOM 2239 C CA . GLY A 1 296 ? -10.879 13.882 -19.638 1.00 94.12 296 GLY A CA 1
ATOM 2240 C C . GLY A 1 296 ? -9.405 13.472 -19.692 1.00 94.12 296 GLY A C 1
ATOM 2241 O O . GLY A 1 296 ? -8.622 13.883 -18.838 1.00 94.12 296 GLY A O 1
ATOM 2242 N N . VAL A 1 297 ? -8.997 12.727 -20.726 1.00 95.88 297 VAL A N 1
ATOM 2243 C CA . VAL A 1 297 ? -7.590 12.349 -20.955 1.00 95.88 297 VAL A CA 1
ATOM 2244 C C . VAL A 1 297 ? -6.717 13.592 -21.141 1.00 95.88 297 VAL A C 1
ATOM 2246 O O . VAL A 1 297 ? -5.643 13.671 -20.549 1.00 95.88 297 VAL A O 1
ATOM 2249 N N . ALA A 1 298 ? -7.169 14.595 -21.900 1.00 95.19 298 ALA A N 1
ATOM 2250 C CA . ALA A 1 298 ? -6.435 15.848 -22.079 1.00 95.19 298 ALA A CA 1
ATOM 2251 C C . ALA A 1 298 ? -6.273 16.618 -20.755 1.00 95.19 298 ALA A C 1
ATOM 2253 O O . ALA A 1 298 ? -5.166 17.054 -20.431 1.00 95.19 298 ALA A O 1
ATOM 2254 N N . LYS A 1 299 ? -7.339 16.714 -19.945 1.00 92.00 299 LYS A N 1
ATOM 2255 C CA . LYS A 1 299 ? -7.283 17.313 -18.599 1.00 92.00 299 LYS A CA 1
ATOM 2256 C C . LYS A 1 299 ? -6.288 16.583 -17.698 1.00 92.00 299 LYS A C 1
ATOM 2258 O O . LYS A 1 299 ? -5.461 17.232 -17.064 1.00 92.00 299 LYS A O 1
ATOM 2263 N N . ARG A 1 300 ? -6.319 15.246 -17.677 1.00 91.94 300 ARG A N 1
ATOM 2264 C CA . ARG A 1 300 ? -5.360 14.417 -16.924 1.00 91.94 300 ARG A CA 1
ATOM 2265 C C . ARG A 1 300 ? -3.934 14.590 -17.431 1.00 91.94 300 ARG A C 1
ATOM 2267 O O . ARG A 1 300 ? -3.021 14.718 -16.628 1.00 91.94 300 ARG A O 1
ATOM 2274 N N . THR A 1 301 ? -3.743 14.683 -18.743 1.00 92.38 301 THR A N 1
ATOM 2275 C CA . THR A 1 301 ? -2.434 14.949 -19.359 1.00 92.38 301 THR A CA 1
ATOM 2276 C C . THR A 1 301 ? -1.867 16.273 -18.880 1.00 92.38 301 THR A C 1
ATOM 2278 O O . THR A 1 301 ? -0.744 16.318 -18.386 1.00 92.38 301 THR A O 1
ATOM 2281 N N . TRP A 1 302 ? -2.657 17.342 -18.945 1.00 91.06 302 TRP A N 1
ATOM 2282 C CA . TRP A 1 302 ? -2.250 18.633 -18.408 1.00 91.06 302 TRP A CA 1
ATOM 2283 C C . TRP A 1 302 ? -1.963 18.558 -16.905 1.00 91.06 302 TRP A C 1
ATOM 2285 O O . TRP A 1 302 ? -0.911 19.002 -16.448 1.00 91.06 302 TRP A O 1
ATOM 2295 N N . PHE A 1 303 ? -2.865 17.957 -16.131 1.00 86.50 303 PHE A N 1
ATOM 2296 C CA . PHE A 1 303 ? -2.752 17.863 -14.680 1.00 86.50 303 PHE A CA 1
ATOM 2297 C C . PHE A 1 303 ? -1.501 17.097 -14.225 1.00 86.50 303 PHE A C 1
ATOM 2299 O O . PHE A 1 303 ? -0.763 17.608 -13.384 1.00 86.50 303 PHE A O 1
ATOM 2306 N N . LEU A 1 304 ? -1.251 15.914 -14.800 1.00 85.62 304 LEU A N 1
ATOM 2307 C CA . LEU A 1 304 ? -0.153 15.019 -14.423 1.00 85.62 304 LEU A CA 1
ATOM 2308 C C . LEU A 1 304 ? 1.188 15.464 -15.011 1.00 85.62 304 LEU A C 1
ATOM 2310 O O . LEU A 1 304 ? 2.210 15.350 -14.342 1.00 85.62 304 LEU A O 1
ATOM 2314 N N . LEU A 1 305 ? 1.219 15.957 -16.254 1.00 88.31 305 LEU A N 1
ATOM 2315 C CA . LEU A 1 305 ? 2.487 16.274 -16.917 1.00 88.31 305 LEU A CA 1
ATOM 2316 C C . LEU A 1 305 ? 2.949 17.712 -16.665 1.00 88.31 305 LEU A C 1
ATOM 2318 O O . LEU A 1 305 ? 4.153 17.944 -16.686 1.00 88.31 305 LEU A O 1
ATOM 2322 N N . SER A 1 306 ? 2.058 18.677 -16.390 1.00 90.75 306 SER A N 1
ATOM 2323 C CA . SER A 1 306 ? 2.473 20.080 -16.189 1.00 90.75 306 SER A CA 1
ATOM 2324 C C . SER A 1 306 ? 3.469 20.302 -15.037 1.00 90.75 306 SER A C 1
ATOM 2326 O O . SER A 1 306 ? 4.426 21.043 -15.260 1.00 90.75 306 SER A O 1
ATOM 2328 N N . PRO A 1 307 ? 3.362 19.658 -13.851 1.00 88.62 307 PRO A N 1
ATOM 2329 C CA . PRO A 1 307 ? 4.371 19.809 -12.793 1.00 88.62 307 PRO A CA 1
ATOM 2330 C C . PRO A 1 307 ? 5.709 19.157 -13.139 1.00 88.62 307 PRO A C 1
ATOM 2332 O O . PRO A 1 307 ? 6.731 19.452 -12.527 1.00 88.62 307 PRO A O 1
ATOM 2335 N N . HIS A 1 308 ? 5.695 18.227 -14.092 1.00 90.81 308 HIS A N 1
ATOM 2336 C CA . HIS A 1 308 ? 6.807 17.334 -14.386 1.00 90.81 308 HIS A CA 1
ATOM 2337 C C . HIS A 1 308 ? 7.256 17.450 -15.845 1.00 90.81 308 HIS A C 1
ATOM 2339 O O . HIS A 1 308 ? 7.929 16.558 -16.354 1.00 90.81 308 HIS A O 1
ATOM 2345 N N . ALA A 1 309 ? 6.919 18.551 -16.523 1.00 93.12 309 ALA A N 1
ATOM 2346 C CA . ALA A 1 309 ? 7.154 18.712 -17.955 1.00 93.12 309 ALA A CA 1
ATOM 2347 C C . ALA A 1 309 ? 8.642 18.576 -18.297 1.00 93.12 309 ALA A C 1
ATOM 2349 O O . ALA A 1 309 ? 8.997 17.861 -19.229 1.00 93.12 309 ALA A O 1
ATOM 2350 N N . LEU A 1 310 ? 9.520 19.180 -17.488 1.00 94.69 310 LEU A N 1
ATOM 2351 C CA . LEU A 1 310 ? 10.969 19.056 -17.658 1.00 94.69 310 LEU A CA 1
ATOM 2352 C C . LEU A 1 310 ? 11.450 17.613 -17.504 1.00 94.69 310 LEU A C 1
ATOM 2354 O O . LEU A 1 310 ? 12.270 17.169 -18.296 1.00 94.69 310 LEU A O 1
ATOM 2358 N N . LEU A 1 311 ? 10.918 16.868 -16.534 1.00 94.06 311 LEU A N 1
ATOM 2359 C CA . LEU A 1 311 ? 11.268 15.465 -16.323 1.00 94.06 311 LEU A CA 1
ATOM 2360 C C . LEU A 1 311 ? 10.797 14.583 -17.488 1.00 94.06 311 LEU A C 1
ATOM 2362 O O . LEU A 1 311 ? 11.541 13.736 -17.975 1.00 94.06 311 LEU A O 1
ATOM 2366 N N . VAL A 1 312 ? 9.571 14.805 -17.964 1.00 94.81 312 VAL A N 1
ATOM 2367 C CA . VAL A 1 312 ? 9.010 14.080 -19.109 1.00 94.81 312 VAL A CA 1
ATOM 2368 C C . VAL A 1 312 ? 9.811 14.384 -20.371 1.00 94.81 312 VAL A C 1
ATOM 2370 O O . VAL A 1 312 ? 10.163 13.456 -21.090 1.00 94.81 312 VAL A O 1
ATOM 2373 N N . LEU A 1 313 ? 10.164 15.649 -20.617 1.00 95.56 313 LEU A N 1
ATOM 2374 C CA . LEU A 1 313 ? 11.048 16.040 -21.719 1.00 95.56 313 LEU A CA 1
ATOM 2375 C C . LEU A 1 313 ? 12.439 15.414 -21.569 1.00 95.56 313 LEU A C 1
ATOM 2377 O O . LEU A 1 313 ? 13.002 14.922 -22.547 1.00 95.56 313 LEU A O 1
ATOM 2381 N N . PHE A 1 314 ? 12.964 15.380 -20.344 1.00 95.88 314 PHE A N 1
ATOM 2382 C CA . PHE A 1 314 ? 14.254 14.778 -20.034 1.00 95.88 314 PHE A CA 1
ATOM 2383 C C . PHE A 1 314 ? 14.269 13.263 -20.306 1.00 95.88 314 PHE A C 1
ATOM 2385 O O . PHE A 1 314 ? 15.270 12.705 -20.740 1.00 95.88 314 PHE A O 1
ATOM 2392 N N . TRP A 1 315 ? 13.151 12.570 -20.135 1.00 97.25 315 TRP A N 1
ATOM 2393 C CA . TRP A 1 315 ? 13.035 11.182 -20.578 1.00 97.25 315 TRP A CA 1
ATOM 2394 C C . TRP A 1 315 ? 12.774 11.061 -22.093 1.00 97.25 315 TRP A C 1
ATOM 2396 O O . TRP A 1 315 ? 13.385 10.233 -22.772 1.00 97.25 315 TRP A O 1
ATOM 2406 N N . LEU A 1 316 ? 11.902 11.905 -22.650 1.00 97.31 316 LEU A N 1
ATOM 2407 C CA . LEU A 1 316 ? 11.436 11.802 -24.034 1.00 97.31 316 LEU A CA 1
ATOM 2408 C C . LEU A 1 316 ? 12.560 12.014 -25.055 1.00 97.31 316 LEU A C 1
ATOM 2410 O O . LEU A 1 316 ? 12.625 11.293 -26.051 1.00 97.31 316 LEU A O 1
ATOM 2414 N N . VAL A 1 317 ? 13.458 12.974 -24.810 1.00 97.25 317 VAL A N 1
ATOM 2415 C CA . VAL A 1 317 ? 14.588 13.273 -25.704 1.00 97.25 317 VAL A CA 1
ATOM 2416 C C . VAL A 1 317 ? 15.449 12.024 -25.956 1.00 97.25 317 VAL A C 1
ATOM 2418 O O . VAL A 1 317 ? 15.502 11.572 -27.105 1.00 97.25 317 VAL A O 1
ATOM 2421 N N . PRO A 1 318 ? 16.088 11.403 -24.944 1.00 96.75 318 PRO A N 1
ATOM 2422 C CA . PRO A 1 318 ? 16.860 10.189 -25.171 1.00 96.75 318 PRO A CA 1
ATOM 2423 C C . PRO A 1 318 ? 15.993 9.021 -25.642 1.00 96.75 318 PRO A C 1
ATOM 2425 O O . PRO A 1 318 ? 16.475 8.222 -26.441 1.00 96.75 318 PRO A O 1
ATOM 2428 N N . ALA A 1 319 ? 14.718 8.934 -25.245 1.00 97.19 319 ALA A N 1
ATOM 2429 C CA . ALA A 1 319 ? 13.834 7.880 -25.733 1.00 97.19 319 ALA A CA 1
ATOM 2430 C C . ALA A 1 319 ? 13.659 7.907 -27.261 1.00 97.19 319 ALA A C 1
ATOM 2432 O O . ALA A 1 319 ? 13.685 6.854 -27.901 1.00 97.19 319 ALA A O 1
ATOM 2433 N N . VAL A 1 320 ? 13.555 9.097 -27.865 1.00 97.69 320 VAL A N 1
ATOM 2434 C CA . VAL A 1 320 ? 13.473 9.264 -29.325 1.00 97.69 320 VAL A CA 1
ATOM 2435 C C . VAL A 1 320 ? 14.793 8.900 -30.008 1.00 97.69 320 VAL A C 1
ATOM 2437 O O . VAL A 1 320 ? 14.786 8.159 -30.996 1.00 97.69 320 VAL A O 1
ATOM 2440 N N . PHE A 1 321 ? 15.926 9.383 -29.489 1.00 97.25 321 PHE A N 1
ATOM 2441 C CA . PHE A 1 321 ? 17.240 9.137 -30.097 1.00 97.25 321 PHE A CA 1
ATOM 2442 C C . PHE A 1 321 ? 17.705 7.681 -29.951 1.00 97.25 321 PHE A C 1
ATOM 2444 O O . PHE A 1 321 ? 18.329 7.141 -30.864 1.00 97.25 321 PHE A O 1
ATOM 2451 N N . LEU A 1 322 ? 17.351 7.019 -28.848 1.00 96.06 322 LEU A N 1
ATOM 2452 C CA . LEU A 1 322 ? 17.764 5.651 -28.522 1.00 96.06 322 LEU A CA 1
ATOM 2453 C C . LEU A 1 322 ? 16.681 4.608 -28.836 1.00 96.06 322 LEU A C 1
ATOM 2455 O O . LEU A 1 322 ? 16.826 3.442 -28.484 1.00 96.06 322 LEU A O 1
ATOM 2459 N N . ARG A 1 323 ? 15.608 4.974 -29.555 1.00 95.81 323 ARG A N 1
ATOM 2460 C CA . ARG A 1 323 ? 14.488 4.065 -29.885 1.00 95.81 323 ARG A CA 1
ATOM 2461 C C . ARG A 1 323 ? 14.881 2.802 -30.659 1.00 95.81 323 ARG A C 1
ATOM 2463 O O . ARG A 1 323 ? 14.105 1.852 -30.703 1.00 95.81 323 ARG A O 1
ATOM 2470 N N . ARG A 1 324 ? 16.041 2.822 -31.327 1.00 95.00 324 ARG A N 1
ATOM 2471 C CA . ARG A 1 324 ? 16.586 1.688 -32.094 1.00 95.00 324 ARG A CA 1
ATOM 2472 C C . ARG A 1 324 ? 17.444 0.750 -31.248 1.00 95.00 324 ARG A C 1
ATOM 2474 O O . ARG A 1 324 ? 17.683 -0.371 -31.684 1.00 95.00 324 ARG A O 1
ATOM 2481 N N . ASP A 1 325 ? 17.904 1.187 -30.077 1.00 94.81 325 ASP A N 1
ATOM 2482 C CA . ASP A 1 325 ? 18.622 0.312 -29.157 1.00 94.81 325 ASP A CA 1
ATOM 2483 C C . ASP A 1 325 ? 17.610 -0.642 -28.489 1.00 94.81 325 ASP A C 1
ATOM 2485 O O . ASP A 1 325 ? 16.634 -0.172 -27.896 1.00 94.81 325 ASP A O 1
ATOM 2489 N N . PRO A 1 326 ? 17.789 -1.974 -28.583 1.00 92.88 326 PRO A N 1
ATOM 2490 C CA . PRO A 1 326 ? 16.825 -2.933 -28.051 1.00 92.88 326 PRO A CA 1
ATOM 2491 C C . PRO A 1 326 ? 16.587 -2.827 -26.540 1.00 92.88 326 PRO A C 1
ATOM 2493 O O . PRO A 1 326 ? 15.466 -3.086 -26.099 1.00 92.88 326 PRO A O 1
ATOM 2496 N N . ALA A 1 327 ? 17.610 -2.470 -25.756 1.00 94.62 327 ALA A N 1
ATOM 2497 C CA . ALA A 1 327 ? 17.490 -2.334 -24.307 1.00 94.62 327 ALA A CA 1
ATOM 2498 C C . ALA A 1 327 ? 16.688 -1.073 -23.962 1.00 94.62 327 ALA A C 1
ATOM 2500 O O . ALA A 1 327 ? 15.700 -1.142 -23.229 1.00 94.62 327 ALA A O 1
ATOM 2501 N N . PHE A 1 328 ? 17.041 0.065 -24.570 1.00 96.69 328 PHE A N 1
ATOM 2502 C CA . PHE A 1 328 ? 16.301 1.313 -24.374 1.00 96.69 328 PHE A CA 1
ATOM 2503 C C . PHE A 1 328 ? 14.869 1.224 -24.896 1.00 96.69 328 PHE A C 1
ATOM 2505 O O . PHE A 1 328 ? 13.954 1.674 -24.219 1.00 96.69 328 PHE A O 1
ATOM 2512 N N . SER A 1 329 ? 14.644 0.624 -26.066 1.00 95.88 329 SER A N 1
ATOM 2513 C CA . SER A 1 329 ? 13.313 0.507 -26.673 1.00 95.88 329 SER A CA 1
ATOM 2514 C C . SER A 1 329 ? 12.296 -0.144 -25.728 1.00 95.88 329 SER A C 1
ATOM 2516 O O . SER A 1 329 ? 11.184 0.360 -25.573 1.00 95.88 329 SER A O 1
ATOM 2518 N N . ARG A 1 330 ? 12.687 -1.213 -25.022 1.00 96.88 330 ARG A N 1
ATOM 2519 C CA . ARG A 1 330 ? 11.802 -1.919 -24.081 1.00 96.88 330 ARG A CA 1
ATOM 2520 C C . ARG A 1 330 ? 11.566 -1.159 -22.786 1.00 96.88 330 ARG A C 1
ATOM 2522 O O . ARG A 1 330 ? 10.428 -1.090 -22.331 1.00 96.88 330 ARG A O 1
ATOM 2529 N N . VAL A 1 331 ? 12.613 -0.569 -22.210 1.00 98.06 331 VAL A N 1
ATOM 2530 C CA . VAL A 1 331 ? 12.475 0.270 -21.009 1.00 98.06 331 VAL A CA 1
ATOM 2531 C C . VAL A 1 331 ? 11.618 1.501 -21.318 1.00 98.06 331 VAL A C 1
ATOM 2533 O O . VAL A 1 331 ? 10.720 1.841 -20.555 1.00 98.06 331 VAL A O 1
ATOM 2536 N N . ASN A 1 332 ? 11.807 2.117 -22.485 1.00 97.75 332 ASN A N 1
ATOM 2537 C CA . ASN A 1 332 ? 10.988 3.238 -22.934 1.00 97.75 332 ASN A CA 1
ATOM 2538 C C . ASN A 1 332 ? 9.539 2.824 -23.208 1.00 97.75 332 ASN A C 1
ATOM 2540 O O . ASN A 1 332 ? 8.638 3.602 -22.906 1.00 97.75 332 ASN A O 1
ATOM 2544 N N . LEU A 1 333 ? 9.291 1.611 -23.716 1.00 97.81 333 LEU A N 1
ATOM 2545 C CA . LEU A 1 333 ? 7.933 1.078 -23.835 1.00 97.81 333 LEU A CA 1
ATOM 2546 C C . LEU A 1 333 ? 7.265 0.940 -22.460 1.00 97.81 333 LEU A C 1
ATOM 2548 O O . LEU A 1 333 ? 6.108 1.323 -22.329 1.00 97.81 333 LEU A O 1
ATOM 2552 N N . LEU A 1 334 ? 7.983 0.467 -21.434 1.00 98.12 334 LEU A N 1
ATOM 2553 C CA . LEU A 1 334 ? 7.477 0.437 -20.056 1.00 98.12 334 LEU A CA 1
ATOM 2554 C C . LEU A 1 334 ? 7.139 1.849 -19.548 1.00 98.12 334 LEU A C 1
ATOM 2556 O O . LEU A 1 334 ? 6.042 2.062 -19.040 1.00 98.12 334 LEU A O 1
ATOM 2560 N N . CYS A 1 335 ? 8.041 2.823 -19.705 1.00 97.81 335 CYS A N 1
ATOM 2561 C CA . CYS A 1 335 ? 7.791 4.206 -19.281 1.00 97.81 335 CYS A CA 1
ATOM 2562 C C . CYS A 1 335 ? 6.589 4.827 -20.015 1.00 97.81 335 CYS A C 1
ATOM 2564 O O . CYS A 1 335 ? 5.721 5.426 -19.381 1.00 97.81 335 CYS A O 1
ATOM 2566 N N . ALA A 1 336 ? 6.498 4.635 -21.335 1.00 97.38 336 ALA A N 1
ATOM 2567 C CA . ALA A 1 336 ? 5.375 5.103 -22.144 1.00 97.38 336 ALA A CA 1
ATOM 2568 C C . ALA A 1 336 ? 4.058 4.431 -21.733 1.00 97.38 336 ALA A C 1
ATOM 2570 O O . ALA A 1 336 ? 3.037 5.105 -21.612 1.00 97.38 336 ALA A O 1
ATOM 2571 N N . TYR A 1 337 ? 4.089 3.123 -21.471 1.00 97.75 337 TYR A N 1
ATOM 2572 C CA . TYR A 1 337 ? 2.949 2.355 -20.980 1.00 97.75 337 TYR A CA 1
ATOM 2573 C C . TYR A 1 337 ? 2.448 2.887 -19.631 1.00 97.75 337 TYR A C 1
ATOM 2575 O O . TYR A 1 337 ? 1.257 3.145 -19.477 1.00 97.75 337 TYR A O 1
ATOM 2583 N N . LEU A 1 338 ? 3.350 3.102 -18.667 1.00 96.12 338 LEU A N 1
ATOM 2584 C CA . LEU A 1 338 ? 3.001 3.608 -17.338 1.00 96.12 338 LEU A CA 1
ATOM 2585 C C . LEU A 1 338 ? 2.357 4.996 -17.410 1.00 96.12 338 LEU A C 1
ATOM 2587 O O . LEU A 1 338 ? 1.339 5.225 -16.755 1.00 96.12 338 LEU A O 1
ATOM 2591 N N . LEU A 1 339 ? 2.906 5.897 -18.232 1.00 95.12 339 LEU A N 1
ATOM 2592 C CA . LEU A 1 339 ? 2.277 7.191 -18.498 1.00 95.12 339 LEU A CA 1
ATOM 2593 C C . LEU A 1 339 ? 0.894 7.006 -19.130 1.00 95.12 339 LEU A C 1
ATOM 2595 O O . LEU A 1 339 ? -0.083 7.535 -18.612 1.00 95.12 339 LEU A O 1
ATOM 2599 N N . ALA A 1 340 ? 0.784 6.216 -20.200 1.00 95.38 340 ALA A N 1
ATOM 2600 C CA . ALA A 1 340 ? -0.473 6.017 -20.918 1.00 95.38 340 ALA A CA 1
ATOM 2601 C C . ALA A 1 340 ? -1.591 5.474 -20.015 1.00 95.38 340 ALA A C 1
ATOM 2603 O O . ALA A 1 340 ? -2.705 5.989 -20.054 1.00 95.38 340 ALA A O 1
ATOM 2604 N N . VAL A 1 341 ? -1.297 4.491 -19.159 1.00 94.12 341 VAL A N 1
ATOM 2605 C CA . VAL A 1 341 ? -2.275 3.928 -18.215 1.00 94.12 341 VAL A CA 1
ATOM 2606 C C . VAL A 1 341 ? -2.775 4.989 -17.230 1.00 94.12 341 VAL A C 1
ATOM 2608 O O . VAL A 1 341 ? -3.981 5.119 -17.036 1.00 94.12 341 VAL A O 1
ATOM 2611 N N . ASN A 1 342 ? -1.885 5.803 -16.658 1.00 91.44 342 ASN A N 1
ATOM 2612 C CA . ASN A 1 342 ? -2.284 6.845 -15.700 1.00 91.44 342 ASN A CA 1
ATOM 2613 C C . ASN A 1 342 ? -2.987 8.040 -16.365 1.00 91.44 342 ASN A C 1
ATOM 2615 O O . ASN A 1 342 ? -3.684 8.794 -15.695 1.00 91.44 342 ASN A O 1
ATOM 2619 N N . LEU A 1 343 ? -2.840 8.206 -17.682 1.00 93.88 343 LEU A N 1
ATOM 2620 C CA . LEU A 1 343 ? -3.610 9.172 -18.469 1.00 93.88 343 LEU A CA 1
ATOM 2621 C C . LEU A 1 343 ? -4.985 8.626 -18.884 1.00 93.88 343 LEU A C 1
ATOM 2623 O O . LEU A 1 343 ? -5.952 9.388 -18.996 1.00 93.88 343 LEU A O 1
ATOM 2627 N N . ALA A 1 344 ? -5.083 7.315 -19.110 1.00 93.94 344 ALA A N 1
ATOM 2628 C CA . ALA A 1 344 ? -6.310 6.642 -19.524 1.00 93.94 344 ALA A CA 1
ATOM 2629 C C . ALA A 1 344 ? -7.339 6.534 -18.387 1.00 93.94 344 ALA A C 1
ATOM 2631 O O . ALA A 1 344 ? -8.541 6.660 -18.638 1.00 93.94 344 ALA A O 1
ATOM 2632 N N . PHE A 1 345 ? -6.882 6.340 -17.151 1.00 92.62 345 PHE A N 1
ATOM 2633 C CA . PHE A 1 345 ? -7.727 6.210 -15.962 1.00 92.62 345 PHE A CA 1
ATOM 2634 C C . PHE A 1 345 ? -7.655 7.459 -15.086 1.00 92.62 345 PHE A C 1
ATOM 2636 O O . PHE A 1 345 ? -6.743 8.268 -15.246 1.00 92.62 345 PHE A O 1
ATOM 2643 N N . SER A 1 346 ? -8.604 7.644 -14.161 1.00 89.25 346 SER A N 1
ATOM 2644 C CA . SER A 1 346 ? -8.387 8.665 -13.133 1.00 89.25 346 SER A CA 1
ATOM 2645 C C . SER A 1 346 ? -7.184 8.262 -12.286 1.00 89.25 346 SER A C 1
ATOM 2647 O O . SER A 1 346 ? -7.025 7.085 -11.954 1.00 89.25 346 SER A O 1
ATOM 2649 N N . SER A 1 347 ? -6.345 9.231 -11.942 1.00 81.31 347 SER A N 1
ATOM 2650 C CA . SER A 1 347 ? -5.130 8.977 -11.178 1.00 81.31 347 SER A CA 1
ATOM 2651 C C . SER A 1 347 ? -5.134 9.815 -9.920 1.00 81.31 347 SER A C 1
ATOM 2653 O O . SER A 1 347 ? -5.516 10.983 -9.922 1.00 81.31 347 SER A O 1
ATOM 2655 N N . GLU A 1 348 ? -4.626 9.231 -8.850 1.00 79.75 348 GLU A N 1
ATOM 2656 C CA . GLU A 1 348 ? -4.175 9.992 -7.701 1.00 79.75 348 GLU A CA 1
ATOM 2657 C C . GLU A 1 348 ? -2.723 10.393 -7.912 1.00 79.75 348 GLU A C 1
ATOM 2659 O O . GLU A 1 348 ? -1.951 9.683 -8.564 1.00 79.75 348 GLU A O 1
ATOM 2664 N N . GLU A 1 349 ? -2.328 11.516 -7.324 1.00 78.31 349 GLU A N 1
ATOM 2665 C CA . GLU A 1 349 ? -0.941 11.976 -7.360 1.00 78.31 349 GLU A CA 1
ATOM 2666 C C . GLU A 1 349 ? 0.013 10.912 -6.797 1.00 78.31 349 GLU A C 1
ATOM 2668 O O . GLU A 1 349 ? 1.086 10.685 -7.360 1.00 78.31 349 GLU A O 1
ATOM 2673 N N . ARG A 1 350 ? -0.420 10.162 -5.768 1.00 80.56 350 ARG A N 1
ATOM 2674 C CA . ARG A 1 350 ? 0.374 9.072 -5.179 1.00 80.56 350 ARG A CA 1
ATOM 2675 C C . ARG A 1 350 ? 0.751 7.978 -6.185 1.00 80.56 350 ARG A C 1
ATOM 2677 O O . ARG A 1 350 ? 1.759 7.315 -5.980 1.00 80.56 350 ARG A O 1
ATOM 2684 N N . TYR A 1 351 ? 0.022 7.781 -7.288 1.00 83.94 351 TYR A N 1
ATOM 2685 C CA . TYR A 1 351 ? 0.390 6.766 -8.290 1.00 83.94 351 TYR A CA 1
ATOM 2686 C C . TYR A 1 351 ? 1.574 7.193 -9.161 1.00 83.94 351 TYR A C 1
ATOM 2688 O O . TYR A 1 351 ? 2.373 6.346 -9.569 1.00 83.94 351 TYR A O 1
ATOM 2696 N N . LEU A 1 352 ? 1.753 8.500 -9.377 1.00 87.12 352 LEU A N 1
ATOM 2697 C CA . LEU A 1 352 ? 2.914 9.030 -10.091 1.00 87.12 352 LEU A CA 1
ATOM 2698 C C . LEU A 1 352 ? 4.210 8.857 -9.302 1.00 87.12 352 LEU A C 1
ATOM 2700 O O . LEU A 1 352 ? 5.286 8.797 -9.891 1.00 87.12 352 LEU A O 1
ATOM 2704 N N . THR A 1 353 ? 4.119 8.735 -7.982 1.00 85.38 353 THR A N 1
ATOM 2705 C CA . THR A 1 353 ? 5.288 8.682 -7.102 1.00 85.38 353 THR A CA 1
ATOM 2706 C C . THR A 1 353 ? 6.171 7.470 -7.385 1.00 85.38 353 THR A C 1
ATOM 2708 O O . THR A 1 353 ? 7.383 7.594 -7.321 1.00 85.38 353 THR A O 1
ATOM 2711 N N . ALA A 1 354 ? 5.611 6.334 -7.814 1.00 88.62 354 ALA A N 1
ATOM 2712 C CA . ALA A 1 354 ? 6.393 5.171 -8.245 1.00 88.62 354 ALA A CA 1
ATOM 2713 C C . ALA A 1 354 ? 6.899 5.273 -9.700 1.00 88.62 354 ALA A C 1
ATOM 2715 O O . ALA A 1 354 ? 7.834 4.576 -10.086 1.00 88.62 354 ALA A O 1
ATOM 2716 N N . ILE A 1 355 ? 6.282 6.128 -10.521 1.00 92.50 355 ILE A N 1
ATOM 2717 C CA . ILE A 1 355 ? 6.508 6.210 -11.972 1.00 92.50 355 ILE A CA 1
ATOM 2718 C C . ILE A 1 355 ? 7.559 7.270 -12.303 1.00 92.50 355 ILE A C 1
ATOM 2720 O O . ILE A 1 355 ? 8.516 6.991 -13.022 1.00 92.50 355 ILE A O 1
ATOM 2724 N N . LEU A 1 356 ? 7.417 8.478 -11.756 1.00 93.19 356 LEU A N 1
ATOM 2725 C CA . LEU A 1 356 ? 8.320 9.601 -12.014 1.00 93.19 356 LEU A CA 1
ATOM 2726 C C . LEU A 1 356 ? 9.790 9.296 -11.676 1.00 93.19 356 LEU A C 1
ATOM 2728 O O . LEU A 1 356 ? 10.638 9.629 -12.506 1.00 93.19 356 LEU A O 1
ATOM 2732 N N . PRO A 1 357 ? 10.135 8.624 -10.555 1.00 94.06 357 PRO A N 1
ATOM 2733 C CA . PRO A 1 357 ? 11.522 8.257 -10.281 1.00 94.06 357 PRO A CA 1
ATOM 2734 C C . PRO A 1 357 ? 12.073 7.315 -11.353 1.00 94.06 357 PRO A C 1
ATOM 2736 O O . PRO A 1 357 ? 13.211 7.475 -11.790 1.00 94.06 357 PRO A O 1
ATOM 2739 N N . LEU A 1 358 ? 11.263 6.363 -11.832 1.00 96.06 358 LEU A N 1
ATOM 2740 C CA . LEU A 1 358 ? 11.671 5.447 -12.894 1.00 96.06 358 LEU A CA 1
ATOM 2741 C C . LEU A 1 358 ? 11.910 6.184 -14.220 1.00 96.06 358 LEU A C 1
ATOM 2743 O O . LEU A 1 358 ? 12.897 5.900 -14.899 1.00 96.06 358 LEU A O 1
ATOM 2747 N N . LEU A 1 359 ? 11.061 7.159 -14.570 1.00 96.06 359 LEU A N 1
ATOM 2748 C CA . LEU A 1 359 ? 11.290 8.029 -15.731 1.00 96.06 359 LEU A CA 1
ATOM 2749 C C . LEU A 1 359 ? 12.576 8.845 -15.573 1.00 96.06 359 LEU A C 1
ATOM 2751 O O . LEU A 1 359 ? 13.340 8.958 -16.530 1.00 96.06 359 LEU A O 1
ATOM 2755 N N . ALA A 1 360 ? 12.840 9.376 -14.376 1.00 95.81 360 ALA A N 1
ATOM 2756 C CA . ALA A 1 360 ? 14.063 10.117 -14.078 1.00 95.81 360 ALA A CA 1
ATOM 2757 C C . ALA A 1 360 ? 15.303 9.240 -14.257 1.00 95.81 360 ALA A C 1
ATOM 2759 O O . ALA A 1 360 ? 16.264 9.653 -14.903 1.00 95.81 360 ALA A O 1
ATOM 2760 N N . ALA A 1 361 ? 15.254 8.007 -13.756 1.00 97.00 361 ALA A N 1
ATOM 2761 C CA . ALA A 1 361 ? 16.334 7.042 -13.882 1.00 97.00 361 ALA A CA 1
ATOM 2762 C C . ALA A 1 361 ? 16.593 6.639 -15.341 1.00 97.00 361 ALA A C 1
ATOM 2764 O O . ALA A 1 361 ? 17.741 6.657 -15.793 1.00 97.00 361 ALA A O 1
ATOM 2765 N N . ALA A 1 362 ? 15.534 6.344 -16.103 1.00 97.25 362 ALA A N 1
ATOM 2766 C CA . ALA A 1 362 ? 15.634 6.031 -17.528 1.00 97.25 362 ALA A CA 1
ATOM 2767 C C . ALA A 1 362 ? 16.155 7.228 -18.344 1.00 97.25 362 ALA A C 1
ATOM 2769 O O . ALA A 1 362 ? 17.033 7.061 -19.193 1.00 97.25 362 ALA A O 1
ATOM 2770 N N . GLY A 1 363 ? 15.667 8.441 -18.059 1.00 96.81 363 GLY A N 1
ATOM 2771 C CA . GLY A 1 363 ? 16.140 9.678 -18.681 1.00 96.81 363 GLY A CA 1
ATOM 2772 C C . GLY A 1 363 ? 17.614 9.954 -18.379 1.00 96.81 363 GLY A C 1
ATOM 2773 O O . GLY A 1 363 ? 18.386 10.234 -19.295 1.00 96.81 363 GLY A O 1
ATOM 2774 N N . ALA A 1 364 ? 18.036 9.790 -17.121 1.00 96.00 364 ALA A N 1
ATOM 2775 C CA . ALA A 1 364 ? 19.417 10.018 -16.695 1.00 96.00 364 ALA A CA 1
ATOM 2776 C C . ALA A 1 364 ? 20.383 9.048 -17.387 1.00 96.00 364 ALA A C 1
ATOM 2778 O O . ALA A 1 364 ? 21.406 9.468 -17.936 1.00 96.00 364 ALA A O 1
ATOM 2779 N N . ALA A 1 365 ? 20.024 7.762 -17.433 1.00 96.25 365 ALA A N 1
ATOM 2780 C CA . ALA A 1 365 ? 20.792 6.759 -18.161 1.00 96.25 365 ALA A CA 1
ATOM 2781 C C . ALA A 1 365 ? 20.839 7.053 -19.671 1.00 96.25 365 ALA A C 1
ATOM 2783 O O . ALA A 1 365 ? 21.898 6.947 -20.292 1.00 96.25 365 ALA A O 1
ATOM 2784 N N . GLY A 1 366 ? 19.713 7.469 -20.258 1.00 96.12 366 GLY A N 1
ATOM 2785 C CA . GLY A 1 366 ? 19.612 7.811 -21.675 1.00 96.12 366 GLY A CA 1
ATOM 2786 C C . GLY A 1 366 ? 20.475 9.004 -22.080 1.00 96.12 366 GLY A C 1
ATOM 2787 O O . GLY A 1 366 ? 21.201 8.928 -23.068 1.00 96.12 366 GLY A O 1
ATOM 2788 N N . PHE A 1 367 ? 20.471 10.088 -21.304 1.00 95.44 367 PHE A N 1
ATOM 2789 C CA . PHE A 1 367 ? 21.311 11.252 -21.599 1.00 95.44 367 PHE A CA 1
ATOM 2790 C C . PHE A 1 367 ? 22.805 10.949 -21.529 1.00 95.44 367 PHE A C 1
ATOM 2792 O O . PHE A 1 367 ? 23.568 11.420 -22.375 1.00 95.44 367 PHE A O 1
ATOM 2799 N N . LEU A 1 368 ? 23.227 10.136 -20.560 1.00 93.06 368 LEU A N 1
ATOM 2800 C CA . LEU A 1 368 ? 24.622 9.715 -20.462 1.00 93.06 368 LEU A CA 1
ATOM 2801 C C . LEU A 1 368 ? 25.033 8.826 -21.644 1.00 93.06 368 LEU A C 1
ATOM 2803 O O . LEU A 1 368 ? 26.155 8.964 -22.130 1.00 93.06 368 LEU A O 1
ATOM 2807 N N . SER A 1 369 ? 24.108 8.029 -22.186 1.00 92.38 369 SER A N 1
ATOM 2808 C CA . SER A 1 369 ? 24.326 7.238 -23.406 1.00 92.38 369 SER A CA 1
ATOM 2809 C C . SER A 1 369 ? 24.540 8.093 -24.658 1.00 92.38 369 SER A C 1
ATOM 2811 O O . SER A 1 369 ? 25.345 7.752 -25.520 1.00 92.38 369 SER A O 1
ATOM 2813 N N . LEU A 1 370 ? 23.886 9.257 -24.747 1.00 90.88 370 LEU A N 1
ATOM 2814 C CA . LEU A 1 370 ? 24.098 10.209 -25.848 1.00 90.88 370 LEU A CA 1
ATOM 2815 C C . LEU A 1 370 ? 25.443 10.959 -25.753 1.00 90.88 370 LEU A C 1
ATOM 2817 O O . LEU A 1 370 ? 25.924 11.533 -26.739 1.00 90.88 370 LEU A O 1
ATOM 2821 N N . GLY A 1 371 ? 26.019 11.032 -24.551 1.00 80.44 371 GLY A N 1
ATOM 2822 C CA . GLY A 1 371 ? 27.216 11.816 -24.248 1.00 80.44 371 GLY A CA 1
ATOM 2823 C C . GLY A 1 371 ? 28.514 11.012 -24.210 1.00 80.44 371 GLY A C 1
ATOM 2824 O O . GLY A 1 371 ? 29.556 11.541 -24.601 1.00 80.44 371 GLY A O 1
ATOM 2825 N N . ALA A 1 372 ? 28.459 9.760 -23.755 1.00 67.88 372 ALA A N 1
ATOM 2826 C CA . ALA A 1 372 ? 29.617 8.905 -23.529 1.00 67.88 372 ALA A CA 1
ATOM 2827 C C . ALA A 1 372 ? 29.498 7.602 -24.332 1.00 67.88 372 ALA A C 1
ATOM 2829 O O . ALA A 1 372 ? 28.441 6.979 -24.369 1.00 67.88 372 ALA A O 1
ATOM 2830 N N . GLY A 1 373 ? 30.596 7.161 -24.957 1.00 63.47 373 GLY A N 1
ATOM 2831 C CA . GLY A 1 373 ? 30.668 5.802 -25.495 1.00 63.47 373 GLY A CA 1
ATOM 2832 C C . GLY A 1 373 ? 30.480 4.812 -24.346 1.00 63.47 373 GLY A C 1
ATOM 2833 O O . GLY A 1 373 ? 31.223 4.881 -23.368 1.00 63.47 373 GLY A O 1
ATOM 2834 N N . GLY A 1 374 ? 29.460 3.954 -24.431 1.00 65.38 374 GLY A N 1
ATOM 2835 C CA . GLY A 1 374 ? 29.090 3.047 -23.346 1.00 65.38 374 GLY A CA 1
ATOM 2836 C C . GLY A 1 374 ? 30.268 2.174 -22.914 1.00 65.38 374 GLY A C 1
ATOM 2837 O O . GLY A 1 374 ? 30.794 1.401 -23.712 1.00 65.38 374 GLY A O 1
ATOM 2838 N N . GLY A 1 375 ? 30.691 2.307 -21.656 1.00 68.44 375 GLY A N 1
ATOM 2839 C CA . GLY A 1 375 ? 31.669 1.400 -21.059 1.00 68.44 375 GLY A CA 1
ATOM 2840 C C . GLY A 1 375 ? 31.055 0.016 -20.830 1.00 68.44 375 GLY A C 1
ATOM 2841 O O . GLY A 1 375 ? 29.867 -0.091 -20.515 1.00 68.44 375 GLY A O 1
ATOM 2842 N N . ASP A 1 376 ? 31.854 -1.046 -20.955 1.00 82.81 376 ASP A N 1
ATOM 2843 C CA . ASP A 1 376 ? 31.404 -2.417 -20.686 1.00 82.81 376 ASP A CA 1
ATOM 2844 C C . ASP A 1 376 ? 31.219 -2.651 -19.174 1.00 82.81 376 ASP A C 1
ATOM 2846 O O . ASP A 1 376 ? 32.107 -3.127 -18.463 1.00 82.81 376 ASP A O 1
ATOM 2850 N N . ALA A 1 377 ? 30.052 -2.254 -18.663 1.00 91.62 377 ALA A N 1
ATOM 2851 C CA . ALA A 1 377 ? 29.612 -2.521 -17.293 1.00 91.62 377 ALA A CA 1
ATOM 2852 C C . ALA A 1 377 ? 28.345 -3.388 -17.241 1.00 91.62 377 ALA A C 1
ATOM 2854 O O . ALA A 1 377 ? 27.760 -3.568 -16.174 1.00 91.62 377 ALA A O 1
ATOM 2855 N N . ARG A 1 378 ? 27.916 -3.966 -18.371 1.00 93.12 378 ARG A N 1
ATOM 2856 C CA . ARG A 1 378 ? 26.683 -4.769 -18.429 1.00 93.12 378 ARG A CA 1
ATOM 2857 C C . ARG A 1 378 ? 26.757 -5.992 -17.520 1.00 93.12 378 ARG A C 1
ATOM 2859 O O . ARG A 1 378 ? 25.784 -6.300 -16.843 1.00 93.12 378 ARG A O 1
ATOM 2866 N N . GLY A 1 379 ? 27.915 -6.653 -17.455 1.00 92.69 379 GLY A N 1
ATOM 2867 C CA . GLY A 1 379 ? 28.128 -7.785 -16.547 1.00 92.69 379 GLY A CA 1
ATOM 2868 C C . GLY A 1 379 ? 28.011 -7.404 -15.065 1.00 92.69 379 GLY A C 1
ATOM 2869 O O . GLY A 1 379 ? 27.471 -8.175 -14.277 1.00 92.69 379 GLY A O 1
ATOM 2870 N N . GLU A 1 380 ? 28.458 -6.202 -14.690 1.00 93.44 380 GLU A N 1
ATOM 2871 C CA . GLU A 1 380 ? 28.278 -5.664 -13.332 1.00 93.44 380 GLU A CA 1
ATOM 2872 C C . GLU A 1 380 ? 26.807 -5.327 -13.074 1.00 93.44 380 GLU A C 1
ATOM 2874 O O . GLU A 1 380 ? 26.279 -5.676 -12.021 1.00 93.44 380 GLU A O 1
ATOM 2879 N N . GLY A 1 381 ? 26.123 -4.745 -14.064 1.00 95.38 381 GLY A N 1
ATOM 2880 C CA . GLY A 1 381 ? 24.678 -4.534 -14.030 1.00 95.38 381 GLY A CA 1
ATOM 2881 C C . GLY A 1 381 ? 23.918 -5.832 -13.752 1.00 95.38 381 GLY A C 1
ATOM 2882 O O . GLY A 1 381 ? 23.140 -5.880 -12.804 1.00 95.38 381 GLY A O 1
ATOM 2883 N N . VAL A 1 382 ? 24.197 -6.912 -14.490 1.00 96.56 382 VAL A N 1
ATOM 2884 C CA . VAL A 1 382 ? 23.566 -8.228 -14.262 1.00 96.56 382 VAL A CA 1
ATOM 2885 C C . VAL A 1 382 ? 23.843 -8.763 -12.856 1.00 96.56 382 VAL A C 1
ATOM 2887 O O . VAL A 1 382 ? 22.922 -9.263 -12.215 1.00 96.56 382 VAL A O 1
ATOM 2890 N N . LEU A 1 383 ? 25.078 -8.641 -12.358 1.00 95.38 383 LEU A N 1
ATOM 2891 C CA . LEU A 1 383 ? 25.435 -9.088 -11.008 1.00 95.38 383 LEU A CA 1
ATOM 2892 C C . LEU A 1 383 ? 24.631 -8.340 -9.935 1.00 95.38 383 LEU A C 1
ATOM 2894 O O . LEU A 1 383 ? 24.061 -8.966 -9.042 1.00 95.38 383 LEU A O 1
ATOM 2898 N N . VAL A 1 384 ? 24.551 -7.010 -10.039 1.00 96.06 384 VAL A N 1
ATOM 2899 C CA . VAL A 1 384 ? 23.794 -6.190 -9.083 1.00 96.06 384 VAL A CA 1
ATOM 2900 C C . VAL A 1 384 ? 22.289 -6.425 -9.221 1.00 96.06 384 VAL A C 1
ATOM 2902 O O . VAL A 1 384 ? 21.607 -6.491 -8.203 1.00 96.06 384 VAL A O 1
ATOM 2905 N N . PHE A 1 385 ? 21.769 -6.630 -10.439 1.00 97.38 385 PHE A N 1
ATOM 2906 C CA . PHE A 1 385 ? 20.369 -7.015 -10.654 1.00 97.38 385 PHE A CA 1
ATOM 2907 C C . PHE A 1 385 ? 20.051 -8.327 -9.946 1.00 97.38 385 PHE A C 1
ATOM 2909 O O . PHE A 1 385 ? 19.081 -8.390 -9.198 1.00 97.38 385 PHE A O 1
ATOM 2916 N N . ALA A 1 386 ? 20.882 -9.355 -10.147 1.00 96.81 386 ALA A N 1
ATOM 2917 C CA . ALA A 1 386 ? 20.700 -10.647 -9.504 1.00 96.81 386 ALA A CA 1
ATOM 2918 C C . ALA A 1 386 ? 20.674 -10.493 -7.978 1.00 96.81 386 ALA A C 1
ATOM 2920 O O . ALA A 1 386 ? 19.731 -10.964 -7.351 1.00 96.81 386 ALA A O 1
ATOM 2921 N N . GLY A 1 387 ? 21.635 -9.758 -7.402 1.00 96.19 387 GLY A N 1
ATOM 2922 C CA . GLY A 1 387 ? 21.683 -9.462 -5.967 1.00 96.19 387 GLY A CA 1
ATOM 2923 C C . GLY A 1 387 ? 20.443 -8.720 -5.454 1.00 96.19 387 GLY A C 1
ATOM 2924 O O . GLY A 1 387 ? 19.840 -9.142 -4.469 1.00 96.19 387 GLY A O 1
ATOM 2925 N N . ALA A 1 388 ? 20.018 -7.660 -6.147 1.00 95.62 388 ALA A N 1
ATOM 2926 C CA . ALA A 1 388 ? 18.831 -6.878 -5.791 1.00 95.62 388 ALA A CA 1
ATOM 2927 C C . ALA A 1 388 ? 17.522 -7.673 -5.943 1.00 95.62 388 ALA A C 1
ATOM 2929 O O . ALA A 1 388 ? 16.556 -7.414 -5.228 1.00 95.62 388 ALA A O 1
ATOM 2930 N N . ALA A 1 389 ? 17.485 -8.645 -6.858 1.00 97.38 389 ALA A N 1
ATOM 2931 C CA . ALA A 1 389 ? 16.319 -9.475 -7.125 1.00 97.38 389 ALA A CA 1
ATOM 2932 C C . ALA A 1 389 ? 16.189 -10.677 -6.176 1.00 97.38 389 ALA A C 1
ATOM 2934 O O . ALA A 1 389 ? 15.079 -11.191 -6.057 1.00 97.38 389 ALA A O 1
ATOM 2935 N N . VAL A 1 390 ? 17.256 -11.117 -5.484 1.00 97.56 390 VAL A N 1
ATOM 2936 C CA . VAL A 1 390 ? 17.214 -12.312 -4.611 1.00 97.56 390 VAL A CA 1
ATOM 2937 C C . VAL A 1 390 ? 16.104 -12.209 -3.569 1.00 97.56 390 VAL A C 1
ATOM 2939 O O . VAL A 1 390 ? 15.264 -13.101 -3.484 1.00 97.56 390 VAL A O 1
ATOM 2942 N N . LEU A 1 391 ? 16.083 -11.130 -2.781 1.00 96.31 391 LEU A N 1
ATOM 2943 C CA . LEU A 1 391 ? 15.114 -10.999 -1.695 1.00 96.31 391 LEU A CA 1
ATOM 2944 C C . LEU A 1 391 ? 13.668 -10.852 -2.216 1.00 96.31 391 LEU A C 1
ATOM 2946 O O . LEU A 1 391 ? 12.814 -11.610 -1.756 1.00 96.31 391 LEU A O 1
ATOM 2950 N N . PRO A 1 392 ? 13.365 -9.973 -3.195 1.00 96.56 392 PRO A N 1
ATOM 2951 C CA . PRO A 1 392 ? 12.043 -9.928 -3.821 1.00 96.56 392 PRO A CA 1
ATOM 2952 C C . PRO A 1 392 ? 11.613 -11.264 -4.439 1.00 96.56 392 PRO A C 1
ATOM 2954 O O . PRO A 1 392 ? 10.466 -11.665 -4.276 1.00 96.56 392 PRO A O 1
ATOM 2957 N N . ALA A 1 393 ? 12.517 -11.992 -5.102 1.00 97.62 393 ALA A N 1
ATOM 2958 C CA . ALA A 1 393 ? 12.207 -13.299 -5.679 1.00 97.62 393 ALA A CA 1
ATOM 2959 C C . ALA A 1 393 ? 11.905 -14.345 -4.596 1.00 97.62 393 ALA A C 1
ATOM 2961 O O . ALA A 1 393 ? 10.919 -15.072 -4.710 1.00 97.62 393 ALA A O 1
ATOM 2962 N N . ALA A 1 394 ? 12.698 -14.389 -3.521 1.00 97.44 394 ALA A N 1
ATOM 2963 C CA . ALA A 1 394 ? 12.447 -15.264 -2.378 1.00 97.44 394 ALA A CA 1
ATOM 2964 C C . ALA A 1 394 ? 11.097 -14.948 -1.720 1.00 97.44 394 ALA A C 1
ATOM 2966 O O . ALA A 1 394 ? 10.332 -15.857 -1.404 1.00 97.44 394 ALA A O 1
ATOM 2967 N N . LEU A 1 395 ? 10.766 -13.661 -1.589 1.00 95.88 395 LEU A N 1
ATOM 2968 C CA . LEU A 1 395 ? 9.479 -13.210 -1.074 1.00 95.88 395 LEU A CA 1
ATOM 2969 C C . LEU A 1 395 ? 8.312 -13.631 -1.977 1.00 95.88 395 LEU A C 1
ATOM 2971 O O . LEU A 1 395 ? 7.273 -14.046 -1.474 1.00 95.88 395 LEU A O 1
ATOM 2975 N N . VAL A 1 396 ? 8.475 -13.552 -3.299 1.00 97.19 396 VAL A N 1
ATOM 2976 C CA . VAL A 1 396 ? 7.465 -14.007 -4.266 1.00 97.19 396 VAL A CA 1
ATOM 2977 C C . VAL A 1 396 ? 7.246 -15.510 -4.157 1.00 97.19 396 VAL A C 1
ATOM 2979 O O . VAL A 1 396 ? 6.101 -15.947 -4.074 1.00 97.19 396 VAL A O 1
ATOM 2982 N N . VAL A 1 397 ? 8.320 -16.301 -4.094 1.00 97.38 397 VAL A N 1
ATOM 2983 C CA . VAL A 1 397 ? 8.231 -17.754 -3.885 1.00 97.38 397 VAL A CA 1
ATOM 2984 C C . VAL A 1 397 ? 7.536 -18.068 -2.564 1.00 97.38 397 VAL A C 1
ATOM 2986 O O . VAL A 1 397 ? 6.631 -18.897 -2.537 1.00 97.38 397 VAL A O 1
ATOM 2989 N N . PHE A 1 398 ? 7.899 -17.371 -1.487 1.00 95.69 398 PHE A N 1
ATOM 2990 C CA . PHE A 1 398 ? 7.258 -17.526 -0.185 1.00 95.69 398 PHE A CA 1
ATOM 2991 C C . PHE A 1 398 ? 5.766 -17.161 -0.229 1.00 95.69 398 PHE A C 1
ATOM 2993 O O . PHE A 1 398 ? 4.935 -17.930 0.240 1.00 95.69 398 PHE A O 1
ATOM 3000 N N . CYS A 1 399 ? 5.406 -16.044 -0.862 1.00 93.81 399 CYS A N 1
ATOM 3001 C CA . CYS A 1 399 ? 4.020 -15.620 -1.059 1.00 93.81 399 CYS A CA 1
ATOM 3002 C C . CYS A 1 399 ? 3.213 -16.665 -1.848 1.00 93.81 399 CYS A C 1
ATOM 3004 O O . CYS A 1 399 ? 2.137 -17.068 -1.414 1.00 93.81 399 CYS A O 1
ATOM 3006 N N . MET A 1 400 ? 3.754 -17.173 -2.960 1.00 94.31 400 MET A N 1
ATOM 3007 C CA . MET A 1 400 ? 3.117 -18.244 -3.732 1.00 94.31 400 MET A CA 1
ATOM 3008 C C . MET A 1 400 ? 2.968 -19.525 -2.910 1.00 94.31 400 MET A C 1
ATOM 3010 O O . MET A 1 400 ? 1.913 -20.146 -2.958 1.00 94.31 400 MET A O 1
ATOM 3014 N N . ALA A 1 401 ? 3.980 -19.904 -2.124 1.00 94.06 401 ALA A N 1
ATOM 3015 C CA . ALA A 1 401 ? 3.900 -21.065 -1.243 1.00 94.06 401 ALA A CA 1
ATOM 3016 C C . ALA A 1 401 ? 2.780 -20.912 -0.202 1.00 94.06 401 ALA A C 1
ATOM 3018 O O . ALA A 1 401 ? 2.045 -21.867 0.039 1.00 94.06 401 ALA A O 1
ATOM 3019 N N . LEU A 1 402 ? 2.604 -19.713 0.366 1.00 90.62 402 LEU A N 1
ATOM 3020 C CA . LEU A 1 402 ? 1.491 -19.428 1.271 1.00 90.62 402 LEU A CA 1
ATOM 3021 C C . LEU A 1 402 ? 0.130 -19.524 0.563 1.00 90.62 402 LEU A C 1
ATOM 3023 O O . LEU A 1 402 ? -0.783 -20.144 1.099 1.00 90.62 402 LEU A O 1
ATOM 3027 N N . LEU A 1 403 ? -0.008 -18.965 -0.644 1.00 89.25 403 LEU A N 1
ATOM 3028 C CA . LEU A 1 403 ? -1.255 -19.040 -1.421 1.00 89.25 403 LEU A CA 1
ATOM 3029 C C . LEU A 1 403 ? -1.606 -20.488 -1.807 1.00 89.25 403 LEU A C 1
ATOM 3031 O O . LEU A 1 403 ? -2.750 -20.903 -1.652 1.00 89.25 403 LEU A O 1
ATOM 3035 N N . ILE A 1 404 ? -0.621 -21.276 -2.256 1.00 90.50 404 ILE A N 1
ATOM 3036 C CA . ILE A 1 404 ? -0.804 -22.687 -2.643 1.00 90.50 404 ILE A CA 1
ATOM 3037 C C . ILE A 1 404 ? -1.164 -23.552 -1.435 1.00 90.50 404 ILE A C 1
ATOM 3039 O O . ILE A 1 404 ? -1.979 -24.463 -1.553 1.00 90.50 404 ILE A O 1
ATOM 3043 N N . ARG A 1 405 ? -0.562 -23.288 -0.269 1.00 86.75 405 ARG A N 1
ATOM 3044 C CA . ARG A 1 405 ? -0.842 -24.041 0.960 1.00 86.75 405 ARG A CA 1
ATOM 3045 C C . ARG A 1 405 ? -2.291 -23.863 1.436 1.00 86.75 405 ARG A C 1
ATOM 3047 O O . ARG A 1 405 ? -2.782 -24.709 2.181 1.00 86.75 405 ARG A O 1
ATOM 3054 N N . HIS A 1 406 ? -2.967 -22.793 1.017 1.00 75.06 406 HIS A N 1
ATOM 3055 C CA . HIS A 1 406 ? -4.277 -22.397 1.531 1.00 75.06 406 HIS A CA 1
ATOM 3056 C C . HIS A 1 406 ? -5.296 -22.128 0.417 1.00 75.06 406 HIS A C 1
ATOM 3058 O O . HIS A 1 406 ? -5.756 -20.997 0.288 1.00 75.06 406 HIS A O 1
ATOM 3064 N N . PRO A 1 407 ? -5.687 -23.132 -0.390 1.00 67.88 407 PRO A N 1
ATOM 3065 C CA . PRO A 1 407 ? -6.749 -22.930 -1.363 1.00 67.88 407 PRO A CA 1
ATOM 3066 C C . PRO A 1 407 ? -8.079 -22.702 -0.625 1.00 67.88 407 PRO A C 1
ATOM 3068 O O . PRO A 1 407 ? -8.654 -23.626 -0.052 1.00 67.88 407 PRO A O 1
ATOM 3071 N N . GLY A 1 408 ? -8.562 -21.462 -0.642 1.00 65.00 408 GLY A N 1
ATOM 3072 C CA . GLY A 1 408 ? -9.887 -21.091 -0.159 1.00 65.00 408 GLY A CA 1
ATOM 3073 C C . GLY A 1 408 ? -9.990 -20.690 1.316 1.00 65.00 408 GLY A C 1
ATOM 3074 O O . GLY A 1 408 ? -9.027 -20.637 2.083 1.00 65.00 408 GLY A O 1
ATOM 3075 N N . ALA A 1 409 ? -11.219 -20.346 1.696 1.00 61.62 409 ALA A N 1
ATOM 3076 C CA . ALA A 1 409 ? -11.561 -19.852 3.017 1.00 61.62 409 ALA A CA 1
ATOM 3077 C C . ALA A 1 409 ? -11.722 -20.988 4.030 1.00 61.62 409 ALA A C 1
ATOM 3079 O O . ALA A 1 409 ? -12.593 -21.839 3.865 1.00 61.62 409 ALA A O 1
ATOM 3080 N N . ALA A 1 410 ? -10.938 -20.969 5.116 1.00 64.06 410 ALA A N 1
ATOM 3081 C CA . ALA A 1 410 ? -11.248 -21.804 6.273 1.00 64.06 410 ALA A CA 1
ATOM 3082 C C . ALA A 1 410 ? -12.635 -21.396 6.818 1.00 64.06 410 ALA A C 1
ATOM 3084 O O . ALA A 1 410 ? -12.890 -20.188 6.959 1.00 64.06 410 ALA A O 1
ATOM 3085 N N . PRO A 1 411 ? -13.532 -22.349 7.125 1.00 66.38 411 PRO A N 1
ATOM 3086 C CA . PRO A 1 411 ? -14.816 -22.056 7.749 1.00 66.38 411 PRO A CA 1
ATOM 3087 C C . PRO A 1 411 ? -14.659 -21.152 8.983 1.00 66.38 411 PRO A C 1
ATOM 3089 O O . PRO A 1 411 ? -13.699 -21.282 9.743 1.00 66.38 411 PRO A O 1
ATOM 3092 N N . GLY A 1 412 ? -15.616 -20.248 9.224 1.00 66.00 412 GLY A N 1
ATOM 3093 C CA . GLY A 1 412 ? -15.530 -19.265 10.320 1.00 66.00 412 GLY A CA 1
ATOM 3094 C C . GLY A 1 412 ? -15.280 -19.876 11.709 1.00 66.00 412 GLY A C 1
ATOM 3095 O O . GLY A 1 412 ? -14.548 -19.303 12.514 1.00 66.00 412 GLY A O 1
ATOM 3096 N N . HIS A 1 413 ? -15.789 -21.084 11.968 1.00 67.38 413 HIS A N 1
ATOM 3097 C CA . HIS A 1 413 ? -15.543 -21.804 13.222 1.00 67.38 413 HIS A CA 1
ATOM 3098 C C . HIS A 1 413 ? -14.095 -22.313 13.352 1.00 67.38 413 HIS A C 1
ATOM 3100 O O . HIS A 1 413 ? -13.531 -22.298 14.446 1.00 67.38 413 HIS A O 1
ATOM 3106 N N . GLU A 1 414 ? -13.450 -22.698 12.248 1.00 77.50 414 GLU A N 1
ATOM 3107 C CA . GLU A 1 414 ? -12.031 -23.069 12.247 1.00 77.50 414 GLU A CA 1
ATOM 3108 C C . GLU A 1 414 ? -11.131 -21.849 12.432 1.00 77.50 414 GLU A C 1
ATOM 3110 O O . GLU A 1 414 ? -10.061 -21.965 13.028 1.00 77.50 414 GLU A O 1
ATOM 3115 N N . LYS A 1 415 ? -11.578 -20.667 11.983 1.00 78.25 415 LYS A N 1
ATOM 3116 C CA . LYS A 1 415 ? -10.834 -19.409 12.122 1.00 78.25 415 LYS A CA 1
ATOM 3117 C C . LYS A 1 415 ? -10.575 -19.053 13.584 1.00 78.25 415 LYS A C 1
ATOM 3119 O O . LYS A 1 415 ? -9.459 -18.657 13.910 1.00 78.25 415 LYS A O 1
ATOM 3124 N N . ALA A 1 416 ? -11.566 -19.217 14.462 1.00 82.12 416 ALA A N 1
ATOM 3125 C CA . ALA A 1 416 ? -11.396 -18.959 15.892 1.00 82.12 416 ALA A CA 1
ATOM 3126 C C . ALA A 1 416 ? -10.349 -19.902 16.508 1.00 82.12 416 ALA A C 1
ATOM 3128 O O . ALA A 1 416 ? -9.383 -19.439 17.111 1.00 82.12 416 ALA A O 1
ATOM 3129 N N . ALA A 1 417 ? -10.473 -21.211 16.267 1.00 84.12 417 ALA A N 1
ATOM 3130 C CA . ALA A 1 417 ? -9.523 -22.202 16.774 1.00 84.12 417 ALA A CA 1
ATOM 3131 C C . ALA A 1 417 ? -8.109 -22.022 16.184 1.00 84.12 417 ALA A C 1
ATOM 3133 O O . ALA A 1 417 ? -7.108 -22.167 16.886 1.00 84.12 417 ALA A O 1
ATOM 3134 N N . ALA A 1 418 ? -8.003 -21.688 14.895 1.00 84.94 418 ALA A N 1
ATOM 3135 C CA . ALA A 1 418 ? -6.733 -21.386 14.243 1.00 84.94 418 ALA A CA 1
ATOM 3136 C C . ALA A 1 418 ? -6.080 -20.134 14.837 1.00 84.94 418 ALA A C 1
ATOM 3138 O O . ALA A 1 418 ? -4.877 -20.139 15.103 1.00 84.94 418 ALA A O 1
ATOM 3139 N N . LEU A 1 419 ? -6.869 -19.092 15.110 1.00 89.19 419 LEU A N 1
ATOM 3140 C CA . LEU A 1 419 ? -6.378 -17.869 15.729 1.00 89.19 419 LEU A CA 1
ATOM 3141 C C . LEU A 1 419 ? -5.916 -18.109 17.163 1.00 89.19 419 LEU A C 1
ATOM 3143 O O . LEU A 1 419 ? -4.857 -17.622 17.539 1.00 89.19 419 LEU A O 1
ATOM 3147 N N . GLU A 1 420 ? -6.647 -18.897 17.948 1.00 90.00 420 GLU A N 1
ATOM 3148 C CA . GLU A 1 420 ? -6.220 -19.276 19.297 1.00 90.00 420 GLU A CA 1
ATOM 3149 C C . GLU A 1 420 ? -4.889 -20.035 19.282 1.00 90.00 420 GLU A C 1
ATOM 3151 O O . GLU A 1 420 ? -3.980 -19.688 20.040 1.00 90.00 420 GLU A O 1
ATOM 3156 N N . ARG A 1 421 ? -4.717 -20.998 18.363 1.00 89.12 421 ARG A N 1
ATOM 3157 C CA . ARG A 1 421 ? -3.430 -21.687 18.163 1.00 89.12 421 ARG A CA 1
ATOM 3158 C C . ARG A 1 421 ? -2.318 -20.717 17.770 1.00 89.12 421 ARG A C 1
ATOM 3160 O O . ARG A 1 421 ? -1.220 -20.806 18.313 1.00 89.12 421 ARG A O 1
ATOM 3167 N N . ALA A 1 422 ? -2.590 -19.779 16.863 1.00 90.31 422 ALA A N 1
ATOM 3168 C CA . ALA A 1 422 ? -1.613 -18.779 16.444 1.00 90.31 422 ALA A CA 1
ATOM 3169 C C . ALA A 1 422 ? -1.219 -17.846 17.603 1.00 90.31 422 ALA A C 1
ATOM 3171 O O . ALA A 1 422 ? -0.035 -17.599 17.818 1.00 90.31 422 ALA A O 1
ATOM 3172 N N . VAL A 1 423 ? -2.190 -17.379 18.394 1.00 92.75 423 VAL A N 1
ATOM 3173 C CA . VAL A 1 423 ? -1.970 -16.552 19.592 1.00 92.75 423 VAL A CA 1
ATOM 3174 C C . VAL A 1 423 ? -1.157 -17.304 20.648 1.00 92.75 423 VAL A C 1
ATOM 3176 O O . VAL A 1 423 ? -0.307 -16.700 21.304 1.00 92.75 423 VAL A O 1
ATOM 3179 N N . ALA A 1 424 ? -1.398 -18.606 20.820 1.00 92.25 424 ALA A N 1
ATOM 3180 C CA . ALA A 1 424 ? -0.622 -19.450 21.723 1.00 92.25 424 ALA A CA 1
ATOM 3181 C C . ALA A 1 424 ? 0.819 -19.648 21.226 1.00 92.25 424 ALA A C 1
ATOM 3183 O O . ALA A 1 424 ? 1.752 -19.565 22.021 1.00 92.25 424 ALA A O 1
ATOM 3184 N N . ALA A 1 425 ? 1.004 -19.855 19.919 1.00 90.44 425 ALA A N 1
ATOM 3185 C CA . ALA A 1 425 ? 2.317 -20.040 19.303 1.00 90.44 425 ALA A CA 1
ATOM 3186 C C . ALA A 1 425 ? 3.155 -18.750 19.264 1.00 90.44 425 ALA A C 1
ATOM 3188 O O . ALA A 1 425 ? 4.380 -18.810 19.340 1.00 90.44 425 ALA A O 1
ATOM 3189 N N . ALA A 1 426 ? 2.513 -17.584 19.151 1.00 90.00 426 ALA A N 1
ATOM 3190 C CA . ALA A 1 426 ? 3.185 -16.293 19.027 1.00 90.00 426 ALA A CA 1
ATOM 3191 C C . ALA A 1 426 ? 2.512 -15.201 19.888 1.00 90.00 426 ALA A C 1
ATOM 3193 O O . ALA A 1 426 ? 1.943 -14.236 19.365 1.00 90.00 426 ALA A O 1
ATOM 3194 N N . PRO A 1 427 ? 2.592 -15.300 21.230 1.00 90.75 427 PRO A N 1
ATOM 3195 C CA . PRO A 1 427 ? 1.852 -14.427 22.142 1.00 90.75 427 PRO A CA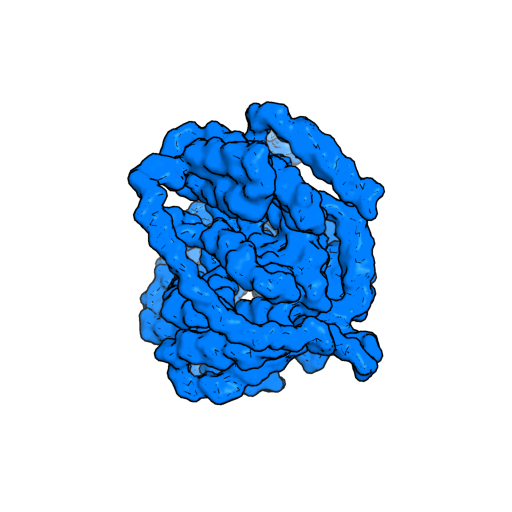 1
ATOM 3196 C C . PRO A 1 427 ? 2.296 -12.957 22.124 1.00 90.75 427 PRO A C 1
ATOM 3198 O O . PRO A 1 427 ? 1.533 -12.116 22.604 1.00 90.75 427 PRO A O 1
ATOM 3201 N N . GLY A 1 428 ? 3.496 -12.668 21.604 1.00 89.06 428 GLY A N 1
ATOM 3202 C CA . GLY A 1 428 ? 4.105 -11.334 21.515 1.00 89.06 428 GLY A CA 1
ATOM 3203 C C . GLY A 1 428 ? 3.803 -10.560 20.227 1.00 89.06 428 GLY A C 1
ATOM 3204 O O . GLY A 1 428 ? 4.399 -9.509 20.009 1.00 89.06 428 GLY A O 1
ATOM 3205 N N . ILE A 1 429 ? 2.908 -11.067 19.373 1.00 88.25 429 ILE A N 1
ATOM 3206 C CA . ILE A 1 429 ? 2.473 -10.381 18.150 1.00 88.25 429 ILE A CA 1
ATOM 3207 C C . ILE A 1 429 ? 1.172 -9.619 18.436 1.00 88.25 429 ILE A C 1
ATOM 3209 O O . ILE A 1 429 ? 0.121 -10.229 18.655 1.00 88.25 429 ILE A O 1
ATOM 3213 N N . SER A 1 430 ? 1.224 -8.285 18.391 1.00 89.06 430 SER A N 1
ATOM 3214 C CA . SER A 1 430 ? 0.089 -7.397 18.692 1.00 89.06 430 SER A CA 1
ATOM 3215 C C . SER A 1 430 ? -1.135 -7.686 17.821 1.00 89.06 430 SER A C 1
ATOM 3217 O O . SER A 1 430 ? -2.252 -7.774 18.325 1.00 89.06 430 SER A O 1
ATOM 3219 N N . TRP A 1 431 ? -0.926 -7.922 16.526 1.00 89.12 431 TRP A N 1
ATOM 3220 C CA . TRP A 1 431 ? -1.996 -8.190 15.565 1.00 89.12 431 TRP A CA 1
ATOM 3221 C C . TRP A 1 431 ? -2.803 -9.456 15.877 1.00 89.12 431 TRP A C 1
ATOM 3223 O O . TRP A 1 431 ? -4.022 -9.442 15.751 1.00 89.12 431 TRP A O 1
ATOM 3233 N N . LEU A 1 432 ? -2.155 -10.541 16.322 1.00 90.69 432 LEU A N 1
ATOM 3234 C CA . LEU A 1 432 ? -2.860 -11.776 16.689 1.00 90.69 432 LEU A CA 1
ATOM 3235 C C . LEU A 1 432 ? -3.779 -11.544 17.892 1.00 90.69 432 LEU A C 1
ATOM 3237 O O . LEU A 1 432 ? -4.916 -12.011 17.924 1.00 90.69 432 LEU A O 1
ATOM 3241 N N . ARG A 1 433 ? -3.293 -10.776 18.873 1.00 93.38 433 ARG A N 1
ATOM 3242 C CA . ARG A 1 433 ? -4.077 -10.355 20.041 1.00 93.38 433 ARG A CA 1
ATOM 3243 C C . ARG A 1 433 ? -5.229 -9.439 19.637 1.00 93.38 433 ARG A C 1
ATOM 3245 O O . ARG A 1 433 ? -6.339 -9.605 20.134 1.00 93.38 433 ARG A O 1
ATOM 3252 N N . TRP A 1 434 ? -4.981 -8.517 18.709 1.00 91.69 434 TRP A N 1
ATOM 3253 C CA . TRP A 1 434 ? -5.998 -7.624 18.165 1.00 91.69 434 TRP A CA 1
ATOM 3254 C C . TRP A 1 434 ? -7.108 -8.392 17.445 1.00 91.69 434 TRP A C 1
ATOM 3256 O O . TRP A 1 434 ? -8.269 -8.247 17.815 1.00 91.69 434 TRP A O 1
ATOM 3266 N N . GLU A 1 435 ? -6.772 -9.272 16.499 1.00 89.88 435 GLU A N 1
ATOM 3267 C CA . GLU A 1 435 ? -7.759 -10.102 15.800 1.00 89.88 435 GLU A CA 1
ATOM 3268 C C . GLU A 1 435 ? -8.518 -11.023 16.764 1.00 89.88 435 GLU A C 1
ATOM 3270 O O . GLU A 1 435 ? -9.731 -11.178 16.635 1.00 89.88 435 GLU A O 1
ATOM 3275 N N . SER A 1 436 ? -7.847 -11.583 17.779 1.00 91.88 436 SER A N 1
ATOM 3276 C CA . SER A 1 436 ? -8.509 -12.406 18.804 1.00 91.88 436 SER A CA 1
ATOM 3277 C C . SER A 1 436 ? -9.517 -11.583 19.601 1.00 91.88 436 SER A C 1
ATOM 3279 O O . SER A 1 436 ? -10.669 -11.982 19.791 1.00 91.88 436 SER A O 1
ATOM 3281 N N . GLY A 1 437 ? -9.119 -10.372 19.987 1.00 93.19 437 GLY A N 1
ATOM 3282 C CA . GLY A 1 437 ? -9.991 -9.390 20.607 1.00 93.19 437 GLY A CA 1
ATOM 3283 C C . GLY A 1 437 ? -11.185 -8.997 19.735 1.00 93.19 437 GLY A C 1
ATOM 3284 O O . GLY A 1 437 ? -12.304 -8.908 20.241 1.00 93.19 437 GLY A O 1
ATOM 3285 N N . ARG A 1 438 ? -10.982 -8.824 18.424 1.00 90.94 438 ARG A N 1
ATOM 3286 C CA . ARG A 1 438 ? -12.051 -8.521 17.460 1.00 90.94 438 ARG A CA 1
ATOM 3287 C C . ARG A 1 438 ? -13.021 -9.679 17.268 1.00 90.94 438 ARG A C 1
ATOM 3289 O O . ARG A 1 438 ? -14.226 -9.446 17.276 1.00 90.94 438 ARG A O 1
ATOM 3296 N N . LEU A 1 439 ? -12.540 -10.919 17.152 1.00 88.19 439 LEU A N 1
ATOM 3297 C CA . LEU A 1 439 ? -13.430 -12.084 17.100 1.00 88.19 439 LEU A CA 1
ATOM 3298 C C . LEU A 1 439 ? -14.286 -12.177 18.369 1.00 88.19 439 LEU A C 1
ATOM 3300 O O . LEU A 1 439 ? -15.490 -12.408 18.280 1.00 88.19 439 LEU A O 1
ATOM 3304 N N . LYS A 1 440 ? -13.700 -11.909 19.541 1.00 91.62 440 LYS A N 1
ATOM 3305 C CA . LYS A 1 440 ? -14.431 -11.854 20.815 1.00 91.62 440 LYS A CA 1
ATOM 3306 C C . LYS A 1 440 ? -15.446 -10.708 20.870 1.00 91.62 440 LYS A C 1
ATOM 3308 O O . LYS A 1 440 ? -16.550 -10.923 21.365 1.00 91.62 440 LYS A O 1
ATOM 3313 N N . LEU A 1 441 ? -15.120 -9.527 20.330 1.00 91.00 441 LEU A N 1
ATOM 3314 C CA . LEU A 1 441 ? -16.073 -8.418 20.173 1.00 91.00 441 LEU A CA 1
ATOM 3315 C C . LEU A 1 441 ? -17.279 -8.845 19.336 1.00 91.00 441 LEU A C 1
ATOM 3317 O O . LEU A 1 441 ? -18.416 -8.658 19.761 1.00 91.00 441 LEU A O 1
ATOM 3321 N N . LEU A 1 442 ? -17.024 -9.441 18.170 1.00 88.00 442 LEU A N 1
ATOM 3322 C CA . LEU A 1 442 ? -18.062 -9.901 17.247 1.00 88.00 442 LEU A CA 1
ATOM 3323 C C . LEU A 1 442 ? -18.931 -11.007 17.859 1.00 88.00 442 LEU A C 1
ATOM 3325 O O . LEU A 1 442 ? -20.133 -11.045 17.605 1.00 88.00 442 LEU A O 1
ATOM 3329 N N . ALA A 1 443 ? -18.341 -11.870 18.688 1.00 87.50 443 ALA A N 1
ATOM 3330 C CA . ALA A 1 443 ? -19.036 -12.929 19.418 1.00 87.50 443 ALA A CA 1
ATOM 3331 C C . ALA A 1 443 ? -19.770 -12.444 20.689 1.00 87.50 443 ALA A C 1
ATOM 3333 O O . ALA A 1 443 ? -20.433 -13.241 21.351 1.00 87.50 443 ALA A O 1
ATOM 3334 N N . GLY A 1 444 ? -19.648 -11.166 21.072 1.00 90.12 444 GLY A N 1
ATOM 3335 C CA . GLY A 1 444 ? -20.264 -10.615 22.287 1.00 90.12 444 GLY A CA 1
ATOM 3336 C C . GLY A 1 444 ? -19.527 -10.927 23.604 1.00 90.12 444 GLY A C 1
ATOM 3337 O O . GLY A 1 444 ? -20.024 -10.591 24.686 1.00 90.12 444 GLY A O 1
ATOM 3338 N N . ASP A 1 445 ? -18.331 -11.529 23.549 1.00 92.88 445 ASP A N 1
ATOM 3339 C CA . ASP A 1 445 ? -17.419 -11.716 24.692 1.00 92.88 445 ASP A CA 1
ATOM 3340 C C . ASP A 1 445 ? -16.644 -10.416 24.973 1.00 92.88 445 ASP A C 1
ATOM 3342 O O . ASP A 1 445 ? -15.436 -10.307 24.759 1.00 92.88 445 ASP A O 1
ATOM 3346 N N . TYR A 1 446 ? -17.348 -9.388 25.452 1.00 93.94 446 TYR A N 1
ATOM 3347 C CA . TYR A 1 446 ? -16.760 -8.059 25.657 1.00 93.94 446 TYR A CA 1
ATOM 3348 C C . TYR A 1 446 ? -15.665 -8.022 26.735 1.00 93.94 446 TYR A C 1
ATOM 3350 O O . TYR A 1 446 ? -14.710 -7.255 26.613 1.00 93.94 446 TYR A O 1
ATOM 3358 N N . SER A 1 447 ? -15.760 -8.861 27.773 1.00 92.81 447 SER A N 1
ATOM 3359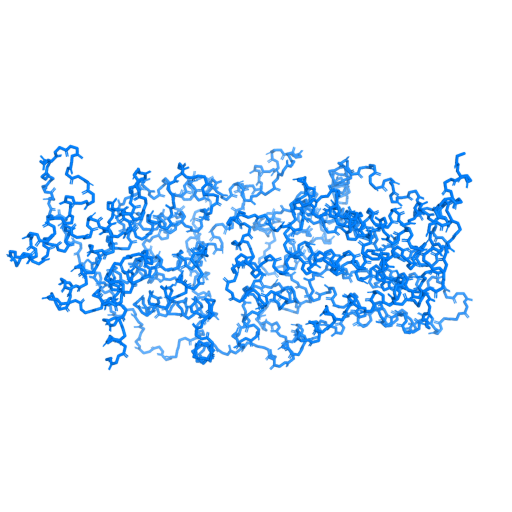 C CA . SER A 1 447 ? -14.707 -8.972 28.794 1.00 92.81 447 SER A CA 1
ATOM 3360 C C . SER A 1 447 ? -13.444 -9.619 28.228 1.00 92.81 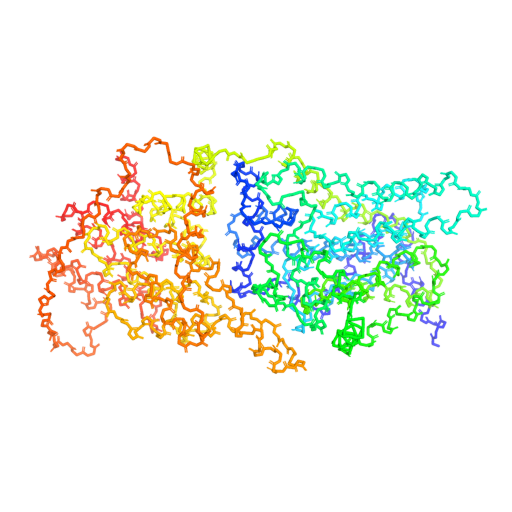447 SER A C 1
ATOM 3362 O O . SER A 1 447 ? -12.348 -9.100 28.444 1.00 92.81 447 SER A O 1
ATOM 3364 N N . GLY A 1 448 ? -13.572 -10.726 27.490 1.00 93.44 448 GLY A N 1
ATOM 3365 C CA . GLY A 1 448 ? -12.432 -11.358 26.835 1.00 93.44 448 GLY A CA 1
ATOM 3366 C C . GLY A 1 448 ? -11.816 -10.462 25.765 1.00 93.44 448 GLY A C 1
ATOM 3367 O O . GLY A 1 448 ? -10.592 -10.347 25.712 1.00 93.44 448 GLY A O 1
ATOM 3368 N N . ALA A 1 449 ? -12.647 -9.784 24.971 1.00 94.50 449 ALA A N 1
ATOM 3369 C CA . ALA A 1 449 ? -12.199 -8.808 23.988 1.00 94.50 449 ALA A CA 1
ATOM 3370 C C . ALA A 1 449 ? -11.361 -7.701 24.626 1.00 94.50 449 ALA A C 1
ATOM 3372 O O . ALA A 1 449 ? -10.243 -7.449 24.188 1.00 94.50 449 ALA A O 1
ATOM 3373 N N . TYR A 1 450 ? -11.867 -7.087 25.701 1.00 93.69 450 TYR A N 1
ATOM 3374 C CA . TYR A 1 450 ? -11.155 -6.040 26.426 1.00 93.69 450 TYR A CA 1
ATOM 3375 C C . TYR A 1 450 ? -9.775 -6.517 26.911 1.00 93.69 450 TYR A C 1
ATOM 3377 O O . TYR A 1 450 ? -8.786 -5.805 26.749 1.00 93.69 450 TYR A O 1
ATOM 3385 N N . ARG A 1 451 ? -9.676 -7.743 27.448 1.00 93.19 451 ARG A N 1
ATOM 3386 C CA . ARG A 1 451 ? -8.391 -8.314 27.891 1.00 93.19 451 ARG A CA 1
ATOM 3387 C C . ARG A 1 451 ? -7.406 -8.523 26.739 1.00 93.19 451 ARG A C 1
ATOM 3389 O O . ARG A 1 451 ? -6.240 -8.163 26.873 1.00 93.19 451 ARG A O 1
ATOM 3396 N N . GLU A 1 452 ? -7.843 -9.113 25.628 1.00 94.06 452 GLU A N 1
ATOM 3397 C CA . GLU A 1 452 ? -6.956 -9.382 24.485 1.00 94.06 452 GLU A CA 1
ATOM 3398 C C . GLU A 1 452 ? -6.527 -8.090 23.777 1.00 94.06 452 GLU A C 1
ATOM 3400 O O . GLU A 1 452 ? -5.344 -7.915 23.489 1.00 94.06 452 GLU A O 1
ATOM 3405 N N . LEU A 1 453 ? -7.447 -7.139 23.603 1.00 93.44 453 LEU A N 1
ATOM 3406 C CA . LEU A 1 453 ? -7.148 -5.819 23.042 1.00 93.44 453 LEU A CA 1
ATOM 3407 C C . LEU A 1 453 ? -6.242 -4.996 23.967 1.00 93.44 453 LEU A C 1
ATOM 3409 O O . LEU A 1 453 ? -5.377 -4.277 23.480 1.00 93.44 453 LEU A O 1
ATOM 3413 N N . GLY A 1 454 ? -6.374 -5.140 25.289 1.00 91.00 454 GLY A N 1
ATOM 3414 C CA . GLY A 1 454 ? -5.470 -4.516 26.257 1.00 91.00 454 GLY A CA 1
ATOM 3415 C C . GLY A 1 454 ? -4.035 -5.031 26.119 1.00 91.00 454 GLY A C 1
ATOM 3416 O O . GLY A 1 454 ? -3.094 -4.241 26.081 1.00 91.00 454 GLY A O 1
ATOM 3417 N N . LYS A 1 455 ? -3.855 -6.349 25.947 1.00 91.75 455 LYS A N 1
ATOM 3418 C CA . LYS A 1 455 ? -2.539 -6.942 25.643 1.00 91.75 455 LYS A CA 1
ATOM 3419 C C . LYS A 1 455 ? -2.000 -6.461 24.295 1.00 91.75 455 LYS A C 1
ATOM 3421 O O . LYS A 1 455 ? -0.819 -6.145 24.192 1.00 91.75 455 LYS A O 1
ATOM 3426 N N . ALA A 1 456 ? -2.856 -6.390 23.275 1.00 90.50 456 ALA A N 1
ATOM 3427 C CA . ALA A 1 456 ? -2.482 -5.882 21.958 1.00 90.50 456 ALA A CA 1
ATOM 3428 C C . ALA A 1 456 ? -1.998 -4.422 22.034 1.00 90.50 456 ALA A C 1
ATOM 3430 O O . ALA A 1 456 ? -0.964 -4.093 21.458 1.00 90.50 456 ALA A O 1
ATOM 3431 N N . ALA A 1 457 ? -2.695 -3.575 22.801 1.00 88.69 457 ALA A N 1
ATOM 3432 C CA . ALA A 1 457 ? -2.356 -2.165 22.987 1.00 88.69 457 ALA A CA 1
ATOM 3433 C C . ALA A 1 457 ? -1.026 -1.978 23.727 1.00 88.69 457 ALA A C 1
ATOM 3435 O O . ALA A 1 457 ? -0.305 -1.030 23.450 1.00 88.69 457 ALA A O 1
ATOM 3436 N N . VAL A 1 458 ? -0.675 -2.889 24.636 1.00 85.44 458 VAL A N 1
ATOM 3437 C CA . VAL A 1 458 ? 0.646 -2.896 25.282 1.00 85.44 458 VAL A CA 1
ATOM 3438 C C . VAL A 1 458 ? 1.757 -3.236 24.290 1.00 85.44 458 VAL A C 1
ATOM 3440 O O . VAL A 1 458 ? 2.816 -2.620 24.323 1.00 85.44 458 VAL A O 1
ATOM 3443 N N . LEU A 1 459 ? 1.525 -4.209 23.405 1.00 84.69 459 LEU A N 1
ATOM 3444 C CA . LEU A 1 459 ? 2.515 -4.627 22.406 1.00 84.69 459 LEU A CA 1
ATOM 3445 C C . LEU A 1 459 ? 2.697 -3.592 21.284 1.00 84.69 459 LEU A C 1
ATOM 3447 O O . LEU A 1 459 ? 3.780 -3.496 20.713 1.00 84.69 459 LEU A O 1
ATOM 3451 N N . ALA A 1 460 ? 1.652 -2.825 20.969 1.00 82.81 460 ALA A N 1
ATOM 3452 C CA . ALA A 1 460 ? 1.667 -1.775 19.954 1.00 82.81 460 ALA A CA 1
ATOM 3453 C C . ALA A 1 460 ? 0.983 -0.493 20.475 1.00 82.81 460 ALA A C 1
ATOM 3455 O O . ALA A 1 460 ? -0.122 -0.151 20.045 1.00 82.81 460 ALA A O 1
ATOM 3456 N N . PRO A 1 461 ? 1.633 0.258 21.386 1.00 78.44 461 PRO A N 1
ATOM 3457 C CA . PRO A 1 461 ? 1.026 1.405 22.069 1.00 78.44 461 PRO A CA 1
ATOM 3458 C C . PRO A 1 461 ? 0.750 2.603 21.160 1.00 78.44 461 PRO A C 1
ATOM 3460 O O . PRO A 1 461 ? 0.075 3.537 21.587 1.00 78.44 461 PRO A O 1
ATOM 3463 N N . HIS A 1 462 ? 1.233 2.598 19.919 1.00 76.62 462 HIS A N 1
ATOM 3464 C CA . HIS A 1 462 ? 0.972 3.649 18.933 1.00 76.62 462 HIS A CA 1
ATOM 3465 C C . HIS A 1 462 ? -0.141 3.288 17.943 1.00 76.62 462 HIS A C 1
ATOM 3467 O O . HIS A 1 462 ? -0.599 4.167 17.221 1.00 76.62 462 HIS A O 1
ATOM 3473 N N . ASP A 1 463 ? -0.616 2.037 17.937 1.00 78.69 463 ASP A N 1
ATOM 3474 C CA . ASP A 1 463 ? -1.653 1.597 17.004 1.00 78.69 463 ASP A CA 1
ATOM 3475 C C . ASP A 1 463 ? -3.023 2.132 17.434 1.00 78.69 463 ASP A C 1
ATOM 3477 O O . ASP A 1 463 ? -3.608 1.719 18.446 1.00 78.69 463 ASP A O 1
ATOM 3481 N N . ILE A 1 464 ? -3.538 3.086 16.660 1.00 79.12 464 ILE A N 1
ATOM 3482 C CA . ILE A 1 464 ? -4.812 3.722 16.974 1.00 79.12 464 ILE A CA 1
ATOM 3483 C C . ILE A 1 464 ? -5.995 2.761 16.824 1.00 79.12 464 ILE A C 1
ATOM 3485 O O . ILE A 1 464 ? -6.938 2.867 17.600 1.00 79.12 464 ILE A O 1
ATOM 3489 N N . TYR A 1 465 ? -5.949 1.791 15.907 1.00 81.31 465 TYR A N 1
ATOM 3490 C CA . TYR A 1 465 ? -7.066 0.873 15.653 1.00 81.31 465 TYR A CA 1
ATOM 3491 C C . TYR A 1 465 ? -7.267 -0.098 16.804 1.00 81.31 465 TYR A C 1
ATOM 3493 O O . TYR A 1 465 ? -8.404 -0.322 17.229 1.00 81.31 465 TYR A O 1
ATOM 3501 N N . ILE A 1 466 ? -6.164 -0.612 17.353 1.00 86.81 466 ILE A N 1
ATOM 3502 C CA . ILE A 1 466 ? -6.200 -1.434 18.563 1.00 86.81 466 ILE A CA 1
ATOM 3503 C C . ILE A 1 466 ? -6.850 -0.648 19.702 1.00 86.81 466 ILE A C 1
ATOM 3505 O O . ILE A 1 466 ? -7.715 -1.177 20.400 1.00 86.81 466 ILE A O 1
ATOM 3509 N N . LYS A 1 467 ? -6.488 0.630 19.868 1.00 86.50 467 LYS A N 1
ATOM 3510 C CA . LYS A 1 467 ? -7.088 1.502 20.885 1.00 86.50 467 LYS A CA 1
ATOM 3511 C C . LYS A 1 467 ? -8.572 1.756 20.626 1.00 86.50 467 LYS A C 1
ATOM 3513 O O . LYS A 1 467 ? -9.355 1.670 21.570 1.00 86.50 467 LYS A O 1
ATOM 3518 N N . THR A 1 468 ? -8.976 2.030 19.385 1.00 86.50 468 THR A N 1
ATOM 3519 C CA . THR A 1 468 ? -10.387 2.226 19.014 1.00 86.50 468 THR A CA 1
ATOM 3520 C C . THR A 1 468 ? -11.221 0.999 19.365 1.00 86.50 468 THR A C 1
ATOM 3522 O O . THR A 1 468 ? -12.251 1.121 20.028 1.00 86.50 468 THR A O 1
ATOM 3525 N N . ASP A 1 469 ? -10.769 -0.190 18.964 1.00 90.25 469 ASP A N 1
ATOM 3526 C CA . ASP A 1 469 ? -11.485 -1.435 19.237 1.00 90.25 469 ASP A CA 1
ATOM 3527 C C . ASP A 1 469 ? -11.454 -1.763 20.744 1.00 90.25 469 ASP A C 1
ATOM 3529 O O . ASP A 1 469 ? -12.463 -2.200 21.299 1.00 90.25 469 ASP A O 1
ATOM 3533 N N . LEU A 1 470 ? -10.348 -1.483 21.451 1.00 91.75 470 LEU A N 1
ATOM 3534 C CA . LEU A 1 470 ? -10.258 -1.609 22.913 1.00 91.75 470 LEU A CA 1
ATOM 3535 C C . LEU A 1 470 ? -11.287 -0.719 23.619 1.00 91.75 470 LEU A C 1
ATOM 3537 O O . LEU A 1 470 ? -11.941 -1.155 24.566 1.00 91.75 470 LEU A O 1
ATOM 3541 N N . ALA A 1 471 ? -11.462 0.519 23.160 1.00 89.44 471 ALA A N 1
ATOM 3542 C CA . ALA A 1 471 ? -12.461 1.426 23.705 1.00 89.44 471 ALA A CA 1
ATOM 3543 C C . ALA A 1 471 ? -13.894 0.977 23.403 1.00 89.44 471 ALA A C 1
ATOM 3545 O O . ALA A 1 471 ? -14.752 1.077 24.283 1.00 89.44 471 ALA A O 1
ATOM 3546 N N . ALA A 1 472 ? -14.147 0.413 22.219 1.00 90.75 472 ALA A N 1
ATOM 3547 C CA . ALA A 1 472 ? -15.422 -0.233 21.921 1.00 90.75 472 ALA A CA 1
ATOM 3548 C C . ALA A 1 472 ? -15.681 -1.413 22.877 1.00 90.75 472 ALA A C 1
ATOM 3550 O O . ALA A 1 472 ? -16.751 -1.493 23.483 1.00 90.75 472 ALA A O 1
ATOM 3551 N N . ALA A 1 473 ? -14.684 -2.274 23.107 1.00 93.12 473 ALA A N 1
ATOM 3552 C CA . ALA A 1 473 ? -14.785 -3.382 24.058 1.00 93.12 473 ALA A CA 1
ATOM 3553 C C . ALA A 1 473 ? -15.041 -2.899 25.490 1.00 93.12 473 ALA A C 1
ATOM 3555 O O . ALA A 1 473 ? -15.899 -3.446 26.180 1.00 93.12 473 ALA A O 1
ATOM 3556 N N . ALA A 1 474 ? -14.350 -1.844 25.928 1.00 90.38 474 ALA A N 1
ATOM 3557 C CA . ALA A 1 474 ? -14.525 -1.249 27.250 1.00 90.38 474 ALA A CA 1
ATOM 3558 C C . ALA A 1 474 ? -15.941 -0.699 27.449 1.00 90.38 474 ALA A C 1
ATOM 3560 O O . ALA A 1 474 ? -16.555 -0.923 28.495 1.00 90.38 474 ALA A O 1
ATOM 3561 N N . LEU A 1 475 ? -16.468 0.007 26.443 1.00 89.44 475 LEU A N 1
ATOM 3562 C CA . LEU A 1 475 ? -17.830 0.530 26.445 1.00 89.44 475 LEU A CA 1
ATOM 3563 C C . LEU A 1 475 ? -18.848 -0.602 26.590 1.00 89.44 475 LEU A C 1
ATOM 3565 O O . LEU A 1 475 ? -19.667 -0.585 27.509 1.00 89.44 475 LEU A O 1
ATOM 3569 N N . LEU A 1 476 ? -18.760 -1.607 25.721 1.00 91.88 476 LEU A N 1
ATOM 3570 C CA . LEU A 1 476 ? -19.718 -2.707 25.667 1.00 91.88 476 LEU A CA 1
ATOM 3571 C C . LEU A 1 476 ? -19.638 -3.607 26.912 1.00 91.88 476 LEU A C 1
ATOM 3573 O O . LEU A 1 476 ? -20.671 -3.961 27.485 1.00 91.88 476 LEU A O 1
ATOM 3577 N N . LYS A 1 477 ? -18.425 -3.890 27.411 1.00 92.75 477 LYS A N 1
ATOM 3578 C CA . LYS A 1 477 ? -18.180 -4.594 28.684 1.00 92.75 477 LYS A CA 1
ATOM 3579 C C . LYS A 1 477 ? -18.852 -3.872 29.847 1.00 92.75 477 LYS A C 1
ATOM 3581 O O . LYS A 1 477 ? -19.582 -4.484 30.625 1.00 92.75 477 LYS A O 1
ATOM 3586 N N . ASN A 1 478 ? -18.604 -2.572 29.980 1.00 87.25 478 ASN A N 1
ATOM 3587 C CA . ASN A 1 478 ? -19.123 -1.792 31.096 1.00 87.25 478 ASN A CA 1
ATOM 3588 C C . ASN A 1 478 ? -20.637 -1.596 31.006 1.00 87.25 478 ASN A C 1
ATOM 3590 O O . ASN A 1 478 ? -21.317 -1.671 32.028 1.00 87.25 478 ASN A O 1
ATOM 3594 N N . ARG A 1 479 ? -21.183 -1.423 29.800 1.00 87.12 479 ARG A N 1
ATOM 3595 C CA . ARG A 1 479 ? -22.630 -1.363 29.577 1.00 87.12 479 ARG A CA 1
ATOM 3596 C C . ARG A 1 479 ? -23.323 -2.661 29.987 1.00 87.12 479 ARG A C 1
ATOM 3598 O O . ARG A 1 479 ? -24.299 -2.593 30.726 1.00 87.12 479 ARG A O 1
ATOM 3605 N N . LYS A 1 480 ? -22.771 -3.827 29.620 1.00 88.88 480 LYS A N 1
ATOM 3606 C CA . LYS A 1 480 ? -23.266 -5.144 30.074 1.00 88.88 480 LYS A CA 1
ATOM 3607 C C . LYS A 1 480 ? -23.341 -5.250 31.601 1.00 88.88 480 LYS A C 1
ATOM 3609 O O . LYS A 1 480 ? -24.204 -5.930 32.136 1.00 88.88 480 LYS A O 1
ATOM 3614 N N . LYS A 1 481 ? -22.442 -4.553 32.305 1.00 87.56 481 LYS A N 1
ATOM 3615 C CA . LYS A 1 481 ? -22.378 -4.485 33.774 1.00 87.56 481 LYS A CA 1
ATOM 3616 C C . LYS A 1 481 ? -23.161 -3.307 34.380 1.00 87.56 481 LYS A C 1
ATOM 3618 O O . LYS A 1 481 ? -22.933 -2.987 35.545 1.00 87.56 481 LYS A O 1
ATOM 3623 N N . GLY A 1 482 ? -24.008 -2.617 33.609 1.00 86.69 482 GLY A N 1
ATOM 3624 C CA . GLY A 1 482 ? -24.796 -1.466 34.075 1.00 86.69 482 GLY A CA 1
ATOM 3625 C C . GLY A 1 482 ? -23.975 -0.204 34.382 1.00 86.69 482 GLY A C 1
ATOM 3626 O O . GLY A 1 482 ? -24.413 0.645 35.152 1.00 86.69 482 GLY A O 1
ATOM 3627 N N . ARG A 1 483 ? -22.765 -0.071 33.822 1.00 82.69 483 ARG A N 1
ATOM 3628 C CA . ARG A 1 483 ? -21.797 1.004 34.126 1.00 82.69 483 ARG A CA 1
ATOM 3629 C C . ARG A 1 483 ? -21.317 1.774 32.884 1.00 82.69 483 ARG A C 1
ATOM 3631 O O . ARG A 1 483 ? -20.111 1.951 32.718 1.00 82.69 483 ARG A O 1
ATOM 3638 N N . PRO A 1 484 ? -22.202 2.279 32.007 1.00 74.44 484 PRO A N 1
ATOM 3639 C CA . PRO A 1 484 ? -21.815 2.842 30.705 1.00 74.44 484 PRO A CA 1
ATOM 3640 C C . PRO A 1 484 ? -20.777 3.981 30.782 1.00 74.44 484 PRO A C 1
ATOM 3642 O O . PRO A 1 484 ? -19.964 4.131 29.873 1.00 74.44 484 PRO A O 1
ATOM 3645 N N . SER A 1 485 ? -20.720 4.732 31.889 1.00 71.25 485 SER A N 1
ATOM 3646 C CA . SER A 1 485 ? -19.734 5.804 32.083 1.00 71.25 485 SER A CA 1
ATOM 3647 C C . SER A 1 485 ? -18.278 5.322 32.149 1.00 71.25 485 SER A C 1
ATOM 3649 O O . SER A 1 485 ? -17.384 6.097 31.840 1.00 71.25 485 SER A O 1
ATOM 3651 N N . GLY A 1 486 ? -18.014 4.063 32.522 1.00 68.44 486 GLY A N 1
ATOM 3652 C CA . GLY A 1 486 ? -16.644 3.542 32.649 1.00 68.44 486 GLY A CA 1
ATOM 3653 C C . GLY A 1 486 ? -15.899 3.402 31.314 1.00 68.44 486 GLY A C 1
ATOM 3654 O O . GLY A 1 486 ? -14.682 3.534 31.273 1.00 68.44 486 GLY A O 1
ATOM 3655 N N . GLY A 1 487 ? -16.613 3.176 30.203 1.00 67.69 487 GLY A N 1
ATOM 3656 C CA . GLY A 1 487 ? -16.002 3.127 28.865 1.00 67.69 487 GLY A CA 1
ATOM 3657 C C . GLY A 1 487 ? -15.704 4.512 28.276 1.00 67.69 487 GLY A C 1
ATOM 3658 O O . GLY A 1 487 ? -14.818 4.659 27.435 1.00 67.69 487 GLY A O 1
ATOM 3659 N N . ALA A 1 488 ? -16.416 5.534 28.753 1.00 68.69 488 ALA A N 1
ATOM 3660 C CA . ALA A 1 488 ? -16.339 6.915 28.280 1.00 68.69 488 ALA A CA 1
ATOM 3661 C C . ALA A 1 488 ? -14.959 7.542 28.454 1.00 68.69 488 ALA A C 1
ATOM 3663 O O . ALA A 1 488 ? -14.468 8.268 27.585 1.00 68.69 488 ALA A O 1
ATOM 3664 N N . ASP A 1 489 ? -14.351 7.264 29.603 1.00 70.31 489 ASP A N 1
ATOM 3665 C CA . ASP A 1 489 ? -13.062 7.820 29.971 1.00 70.31 489 ASP A CA 1
ATOM 3666 C C . ASP A 1 489 ? -11.973 7.282 29.054 1.00 70.31 489 ASP A C 1
ATOM 3668 O O . ASP A 1 489 ? -11.108 8.040 28.622 1.00 70.31 489 ASP A O 1
ATOM 3672 N N . LEU A 1 490 ? -12.049 5.998 28.688 1.00 72.38 490 LEU A N 1
ATOM 3673 C CA . LEU A 1 490 ? -11.096 5.408 27.761 1.00 72.38 490 LEU A CA 1
ATOM 3674 C C . LEU A 1 490 ? -11.249 6.014 26.369 1.00 72.38 490 LEU A C 1
ATOM 3676 O O . LEU A 1 490 ? -10.248 6.460 25.826 1.00 72.38 490 LEU A O 1
ATOM 3680 N N . ILE A 1 491 ? -12.478 6.133 25.844 1.00 75.38 491 ILE A N 1
ATOM 3681 C CA . ILE A 1 491 ? -12.755 6.817 24.564 1.00 75.38 491 ILE A CA 1
ATOM 3682 C C . ILE A 1 491 ? -12.169 8.235 24.572 1.00 75.38 491 ILE A C 1
ATOM 3684 O O . ILE A 1 491 ? -11.526 8.649 23.611 1.00 75.38 491 ILE A O 1
ATOM 3688 N N . THR A 1 492 ? -12.353 8.970 25.669 1.00 72.38 492 THR A N 1
ATOM 3689 C CA . THR A 1 492 ? -11.856 10.347 25.809 1.00 72.38 492 THR A CA 1
ATOM 3690 C C . THR A 1 492 ? -10.331 10.408 25.930 1.00 72.38 492 THR A C 1
ATOM 3692 O O . THR A 1 492 ? -9.729 11.360 25.452 1.00 72.38 492 THR A O 1
ATOM 3695 N N . ARG A 1 493 ? -9.694 9.398 26.534 1.00 72.06 493 ARG A N 1
ATOM 3696 C CA . ARG A 1 493 ? -8.230 9.293 26.641 1.00 72.06 493 ARG A CA 1
ATOM 3697 C C . ARG A 1 493 ? -7.571 8.877 25.325 1.00 72.06 493 ARG A C 1
ATOM 3699 O O . ARG A 1 493 ? -6.493 9.365 25.018 1.00 72.06 493 ARG A O 1
ATOM 3706 N N . ILE A 1 494 ? -8.194 7.982 24.554 1.00 68.62 494 ILE A N 1
ATOM 3707 C CA . ILE A 1 494 ? -7.646 7.525 23.264 1.00 68.62 494 ILE A CA 1
ATOM 3708 C C . ILE A 1 494 ? -7.928 8.496 22.114 1.00 68.62 494 ILE A C 1
ATOM 3710 O O . ILE A 1 494 ? -7.298 8.390 21.068 1.00 68.62 494 ILE A O 1
ATOM 3714 N N . THR A 1 495 ? -8.889 9.406 22.292 1.00 65.31 495 THR A N 1
ATOM 3715 C CA . THR A 1 495 ? -9.229 10.448 21.319 1.00 65.31 495 THR A CA 1
ATOM 3716 C C . THR A 1 495 ? -8.623 11.758 21.828 1.00 65.31 495 THR A C 1
ATOM 3718 O O . THR A 1 495 ? -9.294 12.450 22.598 1.00 65.31 495 THR A O 1
ATOM 3721 N N . PRO A 1 496 ? -7.358 12.080 21.488 1.00 59.81 496 PRO A N 1
ATOM 3722 C CA . PRO A 1 496 ? -6.688 13.278 21.990 1.00 59.81 496 PRO A CA 1
ATOM 3723 C C . PRO A 1 496 ? -7.508 14.550 21.730 1.00 59.81 496 PRO A C 1
ATOM 3725 O O . PRO A 1 496 ? -8.346 14.616 20.823 1.00 59.81 496 PRO A O 1
ATOM 3728 N N . ARG A 1 497 ? -7.295 15.569 22.571 1.00 57.19 497 ARG A N 1
ATOM 3729 C CA . ARG A 1 497 ? -7.945 16.878 22.414 1.00 57.19 497 ARG A CA 1
ATOM 3730 C C . ARG A 1 497 ? -7.388 17.576 21.172 1.00 57.19 497 ARG A C 1
ATOM 3732 O O . ARG A 1 497 ? -6.194 17.502 20.923 1.00 57.19 497 ARG A O 1
ATOM 3739 N N . GLU A 1 498 ? -8.240 18.316 20.459 1.00 52.88 498 GLU A N 1
ATOM 3740 C CA . GLU A 1 498 ? -7.907 19.058 19.222 1.00 52.88 498 GLU A CA 1
ATOM 3741 C C . GLU A 1 498 ? -6.687 19.991 19.335 1.00 52.88 498 GLU A C 1
ATOM 3743 O O . GLU A 1 498 ? -6.107 20.371 18.324 1.00 52.88 498 GLU A O 1
ATOM 3748 N N . THR A 1 499 ? -6.305 20.383 20.552 1.00 45.22 499 THR A N 1
ATOM 3749 C CA . THR A 1 499 ? -5.177 21.284 20.823 1.00 45.22 499 THR A CA 1
ATOM 3750 C C . THR A 1 499 ? -3.817 20.592 20.789 1.00 45.22 499 THR A C 1
ATOM 3752 O O . THR A 1 499 ? -2.798 21.264 20.652 1.00 45.22 499 THR A O 1
ATOM 3755 N N . GLU A 1 500 ? -3.779 19.267 20.913 1.00 45.75 500 GLU A N 1
ATOM 3756 C CA . GLU A 1 500 ? -2.585 18.492 20.602 1.00 45.75 500 GLU A CA 1
ATOM 3757 C C . GLU A 1 500 ? -2.614 18.241 19.099 1.00 45.75 500 GLU A C 1
ATOM 3759 O O . GLU A 1 500 ? -3.579 17.686 18.579 1.00 45.75 500 GLU A O 1
ATOM 3764 N N . TRP A 1 501 ? -1.566 18.647 18.388 1.00 36.31 501 TRP A N 1
ATOM 3765 C CA . TRP A 1 501 ? -1.359 18.406 16.955 1.00 36.31 501 TRP A CA 1
ATOM 3766 C C . TRP A 1 501 ? -1.206 16.906 16.604 1.00 36.31 501 TRP A C 1
ATOM 3768 O O . TRP A 1 501 ? -0.469 16.538 15.691 1.00 36.31 501 TRP A O 1
ATOM 3778 N N . ASN A 1 502 ? -1.899 16.014 17.311 1.00 44.38 502 ASN A N 1
ATOM 3779 C CA . ASN A 1 502 ? -2.002 14.612 16.967 1.00 44.38 502 ASN A CA 1
ATOM 3780 C C . ASN A 1 502 ? -2.929 14.476 15.765 1.00 44.38 502 ASN A C 1
ATOM 3782 O O . ASN A 1 502 ? -4.149 14.359 15.879 1.00 44.38 502 ASN A O 1
ATOM 3786 N N . LYS A 1 503 ? -2.296 14.418 14.594 1.00 54.41 503 LYS A N 1
ATOM 3787 C CA . LYS A 1 503 ? -2.861 14.011 13.302 1.00 54.41 503 LYS A CA 1
ATOM 3788 C C . LYS A 1 503 ? -3.401 12.557 13.301 1.00 54.41 503 LYS A C 1
ATOM 3790 O O . LYS A 1 503 ? -3.726 12.024 12.249 1.00 54.41 503 LYS A O 1
ATOM 3795 N N . ASP A 1 504 ? -3.500 11.919 14.468 1.00 55.41 504 ASP A N 1
ATOM 3796 C CA . ASP A 1 504 ? -3.740 10.485 14.660 1.00 55.41 504 ASP A CA 1
ATOM 3797 C C . ASP A 1 504 ? -5.212 10.129 14.910 1.00 55.41 504 ASP A C 1
ATOM 3799 O O . ASP A 1 504 ? -5.544 8.963 15.144 1.00 55.41 504 ASP A O 1
ATOM 3803 N N . VAL A 1 505 ? -6.125 11.106 14.907 1.00 62.09 505 VAL A N 1
ATOM 3804 C CA . VAL A 1 505 ? -7.547 10.820 15.117 1.00 62.09 505 VAL A CA 1
ATOM 3805 C C . VAL A 1 505 ? -8.180 10.395 13.802 1.00 62.09 505 VAL A C 1
ATOM 3807 O O . VAL A 1 505 ? -8.263 11.169 12.862 1.00 62.09 505 VAL A O 1
ATOM 3810 N N . THR A 1 506 ? -8.673 9.160 13.740 1.00 73.88 506 THR A N 1
ATOM 3811 C CA . THR A 1 506 ? -9.391 8.664 12.561 1.00 73.88 506 THR A CA 1
ATOM 3812 C C . THR A 1 506 ? -10.870 9.049 12.629 1.00 73.88 506 THR A C 1
ATOM 3814 O O . THR A 1 506 ? -11.446 9.162 13.716 1.00 73.88 506 THR A O 1
ATOM 3817 N N . GLY A 1 507 ? -11.545 9.138 11.478 1.00 79.44 507 GLY A N 1
ATOM 3818 C CA . GLY A 1 507 ? -13.010 9.262 11.443 1.00 79.44 507 GLY A CA 1
ATOM 3819 C C . GLY A 1 507 ? -13.724 8.169 12.261 1.00 79.44 507 GLY A C 1
ATOM 3820 O O . GLY A 1 507 ? -14.748 8.438 12.889 1.00 79.44 507 GLY A O 1
ATOM 3821 N N . LYS A 1 508 ? -13.135 6.964 12.361 1.00 84.19 508 LYS A N 1
ATOM 3822 C CA . LYS A 1 508 ? -13.630 5.848 13.192 1.00 84.19 508 LYS A CA 1
ATOM 3823 C C . LYS A 1 508 ? -13.683 6.217 14.684 1.00 84.19 508 LYS A C 1
ATOM 3825 O O . LYS A 1 508 ? -14.665 5.893 15.348 1.00 84.19 508 LYS A O 1
ATOM 3830 N N . ASN A 1 509 ? -12.695 6.948 15.206 1.00 85.31 509 ASN A N 1
ATOM 3831 C CA . ASN A 1 509 ? -12.672 7.392 16.609 1.00 85.31 509 ASN A CA 1
ATOM 3832 C C . ASN A 1 509 ? -13.807 8.366 16.917 1.00 85.31 509 ASN A C 1
ATOM 3834 O O . ASN A 1 509 ? -14.516 8.223 17.914 1.00 85.31 509 ASN A O 1
ATOM 3838 N N . TYR A 1 510 ? -14.005 9.344 16.036 1.00 87.75 510 TYR A N 1
ATOM 3839 C CA . TYR A 1 510 ? -15.077 10.317 16.182 1.00 87.75 510 TYR A CA 1
ATOM 3840 C C . TYR A 1 510 ? -16.464 9.676 16.047 1.00 87.75 510 TYR A C 1
ATOM 3842 O O . TYR A 1 510 ? -17.371 10.041 16.798 1.00 87.75 510 TYR A O 1
ATOM 3850 N N . ILE A 1 511 ? -16.623 8.673 15.176 1.00 87.94 511 ILE A N 1
ATOM 3851 C CA . ILE A 1 511 ? -17.854 7.874 15.094 1.00 87.94 511 ILE A CA 1
ATOM 3852 C C . ILE A 1 511 ? -18.085 7.097 16.394 1.00 87.94 511 ILE A C 1
ATOM 3854 O O . ILE A 1 511 ? -19.185 7.150 16.938 1.00 87.94 511 ILE A O 1
ATOM 3858 N N . LEU A 1 512 ? -17.065 6.429 16.943 1.00 89.00 512 LEU A N 1
ATOM 3859 C CA . LEU A 1 512 ? -17.185 5.722 18.223 1.00 89.00 512 LEU A CA 1
ATOM 3860 C C . LEU A 1 512 ? -17.578 6.679 19.363 1.00 89.00 512 LEU A C 1
ATOM 3862 O O . LEU A 1 512 ? -18.454 6.365 20.170 1.00 89.00 512 LEU A O 1
ATOM 3866 N N . ARG A 1 513 ? -16.987 7.879 19.397 1.00 89.00 513 ARG A N 1
ATOM 3867 C CA . ARG A 1 513 ? -17.352 8.940 20.346 1.00 89.00 513 ARG A CA 1
ATOM 3868 C C . ARG A 1 513 ? -18.793 9.417 20.150 1.00 89.00 513 ARG A C 1
ATOM 3870 O O . ARG A 1 513 ? -19.483 9.664 21.140 1.00 89.00 513 ARG A O 1
ATOM 3877 N N . ALA A 1 514 ? -19.259 9.525 18.905 1.00 89.69 514 ALA A N 1
ATOM 3878 C CA . ALA A 1 514 ? -20.639 9.881 18.595 1.00 89.69 514 ALA A CA 1
ATOM 3879 C C . ALA A 1 514 ? -21.627 8.802 19.059 1.00 89.69 514 ALA A C 1
ATOM 3881 O O . ALA A 1 514 ? -22.602 9.133 19.730 1.00 89.69 514 ALA A O 1
ATOM 3882 N N . LEU A 1 515 ? -21.339 7.526 18.782 1.00 87.19 515 LEU A N 1
ATOM 3883 C CA . LEU A 1 515 ? -22.136 6.384 19.241 1.00 87.19 515 LEU A CA 1
ATOM 3884 C C . LEU A 1 515 ? -22.245 6.352 20.766 1.00 87.19 515 LEU A C 1
ATOM 3886 O O . LEU A 1 515 ? -23.341 6.230 21.302 1.00 87.19 515 LEU A O 1
ATOM 3890 N N . TYR A 1 516 ? -21.129 6.552 21.468 1.00 88.00 516 TYR A N 1
ATOM 3891 C CA . TYR A 1 516 ? -21.133 6.660 22.924 1.00 88.00 516 TYR A CA 1
ATOM 3892 C C . TYR A 1 516 ? -21.980 7.839 23.425 1.00 88.00 516 TYR A C 1
ATOM 3894 O O . TYR A 1 516 ? -22.763 7.707 24.363 1.00 88.00 516 TYR A O 1
ATOM 3902 N N . ALA A 1 517 ? -21.824 9.015 22.815 1.00 89.56 517 ALA A N 1
ATOM 3903 C CA . ALA A 1 517 ? -22.582 10.190 23.216 1.00 89.56 517 ALA A CA 1
ATOM 3904 C C . ALA A 1 517 ? -24.090 9.999 22.988 1.00 89.56 517 ALA A C 1
ATOM 3906 O O . ALA A 1 517 ? -24.869 10.427 23.836 1.00 89.56 517 ALA A O 1
ATOM 3907 N N . LEU A 1 518 ? -24.502 9.326 21.908 1.00 89.31 518 LEU A N 1
ATOM 3908 C CA . LEU A 1 518 ? -25.897 8.934 21.685 1.00 89.31 518 LEU A CA 1
ATOM 3909 C C . LEU A 1 518 ? -26.386 7.957 22.756 1.00 89.31 518 LEU A C 1
ATOM 3911 O O . LEU A 1 518 ? -27.432 8.194 23.354 1.00 89.31 518 LEU A O 1
ATOM 3915 N N . ASP A 1 519 ? -25.598 6.925 23.055 1.00 85.38 519 ASP A N 1
ATOM 3916 C CA . ASP A 1 519 ? -25.908 5.927 24.083 1.00 85.38 519 ASP A CA 1
ATOM 3917 C C . ASP A 1 519 ? -26.083 6.546 25.484 1.00 85.38 519 ASP A C 1
ATOM 3919 O O . ASP A 1 519 ? -26.903 6.103 26.286 1.00 85.38 519 ASP A O 1
ATOM 3923 N N . ALA A 1 520 ? -25.347 7.625 25.761 1.00 87.38 520 ALA A N 1
ATOM 3924 C CA . ALA A 1 520 ? -25.439 8.408 26.990 1.00 87.38 520 ALA A CA 1
ATOM 3925 C C . ALA A 1 520 ? -26.514 9.517 26.956 1.00 87.38 520 ALA A C 1
ATOM 3927 O O . ALA A 1 520 ? -26.554 10.346 27.869 1.00 87.38 520 ALA A O 1
ATOM 3928 N N . GLY A 1 521 ? -27.330 9.608 25.899 1.00 88.88 521 GLY A N 1
ATOM 3929 C CA . GLY A 1 521 ? -28.351 10.652 25.729 1.00 88.88 521 GLY A CA 1
ATOM 3930 C C . GLY A 1 521 ? -27.796 12.060 25.451 1.00 88.88 521 GLY A C 1
ATOM 3931 O O . GLY A 1 521 ? -28.523 13.049 25.504 1.00 88.88 521 GLY A O 1
ATOM 3932 N N . LYS A 1 522 ? -26.503 12.193 25.136 1.00 92.25 522 LYS A N 1
ATOM 3933 C CA . LYS A 1 522 ? -25.793 13.462 24.897 1.00 92.25 522 LYS A CA 1
ATOM 3934 C C . LYS A 1 522 ? -25.763 13.823 23.411 1.00 92.25 522 LYS A C 1
ATOM 3936 O O . LYS A 1 522 ? -24.695 13.990 22.814 1.00 92.25 522 LYS A O 1
ATOM 3941 N N . ARG A 1 523 ? -26.940 13.996 22.809 1.00 93.50 523 ARG A N 1
ATOM 3942 C CA . ARG A 1 523 ? -27.095 14.279 21.368 1.00 93.50 523 ARG A CA 1
ATOM 3943 C C . ARG A 1 523 ? -26.229 15.442 20.834 1.00 93.50 523 ARG A C 1
ATOM 3945 O O . ARG A 1 523 ? -25.634 15.263 19.771 1.00 93.50 523 ARG A O 1
ATOM 3952 N N . PRO A 1 524 ? -26.066 16.592 21.526 1.00 93.12 524 PRO A N 1
ATOM 3953 C CA . PRO A 1 524 ? -25.207 17.677 21.030 1.00 93.12 524 PRO A CA 1
ATOM 3954 C C . PRO A 1 524 ? -23.729 17.280 20.901 1.00 93.12 524 PRO A C 1
ATOM 3956 O O . PRO A 1 524 ? -23.065 17.649 19.934 1.00 93.12 524 PRO A O 1
ATOM 3959 N N . LEU A 1 525 ? -23.219 16.480 21.844 1.00 88.88 525 LEU A N 1
ATOM 3960 C CA . LEU A 1 525 ? -21.846 15.974 21.807 1.00 88.88 525 LEU A CA 1
ATOM 3961 C C . LEU A 1 525 ? -21.659 14.945 20.685 1.00 88.88 525 LEU A C 1
ATOM 3963 O O . LEU A 1 525 ? -20.612 14.930 20.031 1.00 88.88 525 LEU A O 1
ATOM 3967 N N . ALA A 1 526 ? -22.677 14.117 20.439 1.00 91.19 526 ALA A N 1
ATOM 3968 C CA . ALA A 1 526 ? -22.678 13.192 19.313 1.00 91.19 526 ALA A CA 1
ATOM 3969 C C . ALA A 1 526 ? -22.622 13.938 17.974 1.00 91.19 526 ALA A C 1
ATOM 3971 O O . ALA A 1 526 ? -21.796 13.612 17.127 1.00 91.19 526 ALA A O 1
ATOM 3972 N N . ALA A 1 527 ? -23.431 14.991 17.820 1.00 90.44 527 ALA A N 1
ATOM 3973 C CA . ALA A 1 527 ? -23.426 15.845 16.635 1.00 90.44 527 ALA A CA 1
ATOM 3974 C C . ALA A 1 527 ? -22.069 16.537 16.424 1.00 90.44 527 ALA A C 1
ATOM 3976 O O . ALA A 1 527 ? -21.553 16.569 15.311 1.00 90.44 527 ALA A O 1
ATOM 3977 N N . ALA A 1 528 ? -21.459 17.064 17.492 1.00 90.44 528 ALA A N 1
ATOM 3978 C CA . ALA A 1 528 ? -20.122 17.649 17.424 1.00 90.44 528 ALA A CA 1
ATOM 3979 C C . ALA A 1 528 ? -19.068 16.621 16.984 1.00 90.44 528 ALA A C 1
ATOM 3981 O O . ALA A 1 528 ? -18.272 16.910 16.099 1.00 90.44 528 ALA A O 1
ATOM 3982 N N . SER A 1 529 ? -19.115 15.408 17.539 1.00 89.25 529 SER A N 1
ATOM 3983 C CA . SER A 1 529 ? -18.183 14.335 17.173 1.00 89.25 529 SER A CA 1
ATOM 3984 C C . SER A 1 529 ? -18.379 13.888 15.722 1.00 89.25 529 SER A C 1
ATOM 3986 O O . SER A 1 529 ? -17.403 13.730 15.003 1.00 89.25 529 SER A O 1
ATOM 3988 N N . MET A 1 530 ? -19.621 13.762 15.249 1.00 89.56 530 MET A N 1
ATOM 3989 C CA . MET A 1 530 ? -19.895 13.411 13.852 1.00 89.56 530 MET A CA 1
ATOM 3990 C C . MET A 1 530 ? -19.372 14.470 12.871 1.00 89.56 530 MET A C 1
ATOM 3992 O O . MET A 1 530 ? -18.764 14.114 11.868 1.00 89.56 530 MET A O 1
ATOM 3996 N N . ARG A 1 531 ? -19.516 15.766 13.185 1.00 88.38 531 ARG A N 1
ATOM 3997 C CA . ARG A 1 531 ? -18.919 16.842 12.370 1.00 88.38 531 ARG A CA 1
ATOM 3998 C C . ARG A 1 531 ? -17.399 16.724 12.276 1.00 88.38 531 ARG A C 1
ATOM 4000 O O . ARG A 1 531 ? -16.846 16.944 11.208 1.00 88.38 531 ARG A O 1
ATOM 4007 N N . LEU A 1 532 ? -16.728 16.336 13.361 1.00 86.88 532 LEU A N 1
ATOM 4008 C CA . LEU A 1 532 ? -15.284 16.081 13.337 1.00 86.88 532 LEU A CA 1
ATOM 4009 C C . LEU A 1 532 ? -14.930 14.840 12.511 1.00 86.88 532 LEU A C 1
ATOM 4011 O O . LEU A 1 532 ? -13.945 14.867 11.783 1.00 86.88 532 LEU A O 1
ATOM 4015 N N . ALA A 1 533 ? -15.748 13.782 12.562 1.00 85.94 533 ALA A N 1
ATOM 4016 C CA . ALA A 1 533 ? -15.570 12.608 11.705 1.00 85.94 533 ALA A CA 1
ATOM 4017 C C . ALA A 1 533 ? -15.647 12.976 10.214 1.00 85.94 533 ALA A C 1
ATOM 4019 O O . ALA A 1 533 ? -14.821 12.518 9.425 1.00 85.94 533 ALA A O 1
ATOM 4020 N N . LEU A 1 534 ? -16.621 13.816 9.849 1.00 83.25 534 LEU A N 1
ATOM 4021 C CA . LEU A 1 534 ? -16.800 14.335 8.493 1.00 83.25 534 LEU A CA 1
ATOM 4022 C C . LEU A 1 534 ? -15.641 15.248 8.086 1.00 83.25 534 LEU A C 1
ATOM 4024 O O . LEU A 1 534 ? -15.056 15.037 7.030 1.00 83.25 534 LEU A O 1
ATOM 4028 N N . ALA A 1 535 ? -15.243 16.181 8.956 1.00 83.31 535 ALA A N 1
ATOM 4029 C CA . ALA A 1 535 ? -14.119 17.078 8.706 1.00 83.31 535 ALA A CA 1
ATOM 4030 C C . ALA A 1 535 ? -12.795 16.319 8.524 1.00 83.31 535 ALA A C 1
ATOM 4032 O O . ALA A 1 535 ? -11.997 16.672 7.662 1.00 83.31 535 ALA A O 1
ATOM 4033 N N . GLU A 1 536 ? -12.551 15.266 9.307 1.00 79.69 536 GLU A N 1
ATOM 4034 C CA . GLU A 1 536 ? -11.355 14.434 9.155 1.00 79.69 536 GLU A CA 1
ATOM 4035 C C . GLU A 1 536 ? -11.380 13.633 7.851 1.00 79.69 536 GLU A C 1
ATOM 4037 O O . GLU A 1 536 ? -10.380 13.539 7.142 1.00 79.69 536 GLU A O 1
ATOM 4042 N N . ARG A 1 537 ? -12.549 13.108 7.480 1.00 76.69 537 ARG A N 1
ATOM 4043 C CA . ARG A 1 537 ? -12.740 12.459 6.183 1.00 76.69 537 ARG A CA 1
ATOM 4044 C C . ARG A 1 537 ? -12.515 13.441 5.027 1.00 76.69 537 ARG A C 1
ATOM 4046 O O . ARG A 1 537 ? -11.839 13.080 4.069 1.00 76.69 537 ARG A O 1
ATOM 4053 N N . ASP A 1 538 ? -12.968 14.686 5.140 1.00 73.38 538 ASP A N 1
ATOM 4054 C CA . ASP A 1 538 ? -12.729 15.720 4.126 1.00 73.38 538 ASP A CA 1
ATOM 4055 C C . ASP A 1 538 ? -11.240 16.053 3.936 1.00 73.38 538 ASP A C 1
ATOM 4057 O O . ASP A 1 538 ? -10.854 16.460 2.835 1.00 73.38 538 ASP A O 1
ATOM 4061 N N . LYS A 1 539 ? -10.401 15.849 4.967 1.00 71.38 539 LYS A N 1
ATOM 4062 C CA . LYS A 1 539 ? -8.931 15.946 4.871 1.00 71.38 539 LYS A CA 1
ATOM 4063 C C . LYS A 1 539 ? -8.298 14.734 4.184 1.00 71.38 539 LYS A C 1
ATOM 4065 O O . LYS A 1 539 ? -7.284 14.891 3.510 1.00 71.38 539 LYS A O 1
ATOM 4070 N N . GLY A 1 540 ? -8.870 13.541 4.364 1.00 61.53 540 GLY A N 1
ATOM 4071 C CA . GLY A 1 540 ? -8.367 12.285 3.788 1.00 61.53 540 GLY A CA 1
ATOM 4072 C C . GLY A 1 540 ? -8.577 12.158 2.277 1.00 61.53 540 GLY A C 1
ATOM 4073 O O . GLY A 1 540 ? -7.974 11.304 1.631 1.00 61.53 540 GLY A O 1
ATOM 4074 N N . ILE A 1 541 ? -9.402 13.019 1.688 1.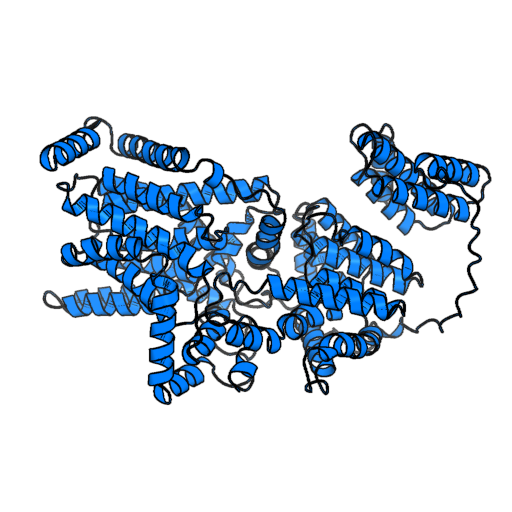00 57.97 541 ILE A N 1
ATOM 4075 C CA . ILE A 1 541 ? -9.602 13.075 0.244 1.00 57.97 541 ILE A CA 1
ATOM 4076 C C . ILE A 1 541 ? -8.505 13.970 -0.341 1.00 57.97 541 ILE A C 1
ATOM 4078 O O . ILE A 1 541 ? -8.640 15.191 -0.415 1.00 57.97 541 ILE A O 1
ATOM 4082 N N . TYR A 1 542 ? -7.387 13.345 -0.712 1.00 57.28 542 TYR A N 1
ATOM 4083 C CA . TYR A 1 542 ? -6.165 14.004 -1.178 1.00 57.28 542 TYR A CA 1
ATOM 4084 C C . TYR A 1 542 ? -6.325 14.672 -2.558 1.00 57.28 542 TYR A C 1
ATOM 4086 O O . TYR A 1 542 ? -5.793 14.205 -3.564 1.00 57.28 542 TYR A O 1
ATOM 4094 N N . PHE A 1 543 ? -6.998 15.819 -2.615 1.00 54.56 543 PHE A N 1
ATOM 4095 C CA . PHE A 1 543 ? -6.915 16.747 -3.743 1.00 54.56 543 PHE A CA 1
ATOM 4096 C C . PHE A 1 543 ? -5.878 17.836 -3.436 1.00 54.56 543 PHE A C 1
ATOM 4098 O O . PHE A 1 543 ? -6.221 18.965 -3.101 1.00 54.56 543 PHE A O 1
ATOM 4105 N N . LYS A 1 544 ? -4.577 17.526 -3.537 1.00 53.97 544 LYS A N 1
ATOM 4106 C CA . LYS A 1 544 ? -3.526 18.551 -3.337 1.00 53.97 544 LYS A CA 1
ATOM 4107 C C . LYS A 1 544 ? -3.556 19.656 -4.401 1.00 53.97 544 LYS A C 1
ATOM 4109 O O . LYS A 1 544 ? -3.107 20.769 -4.144 1.00 53.97 544 LYS A O 1
ATOM 4114 N N . ARG A 1 545 ? -4.100 19.369 -5.587 1.00 58.97 545 ARG A N 1
ATOM 4115 C CA . ARG A 1 545 ? -4.385 20.369 -6.623 1.00 58.97 545 ARG A CA 1
ATOM 4116 C C . ARG A 1 545 ? -5.887 20.452 -6.864 1.00 58.97 545 ARG A C 1
ATOM 4118 O O . ARG A 1 545 ? -6.486 19.510 -7.380 1.00 58.97 545 ARG A O 1
ATOM 4125 N N . SER A 1 546 ? -6.454 21.615 -6.563 1.00 53.38 546 SER A N 1
ATOM 4126 C CA . SER A 1 546 ? -7.822 22.014 -6.892 1.00 53.38 546 SER A CA 1
ATOM 4127 C C . SER A 1 546 ? -7.970 22.225 -8.405 1.00 53.38 546 SER A C 1
ATOM 4129 O O . SER A 1 546 ? -8.015 23.347 -8.900 1.00 53.38 546 SER A O 1
ATOM 4131 N N . GLY A 1 547 ? -7.995 21.138 -9.179 1.00 55.94 547 GLY A N 1
ATOM 4132 C CA . GLY A 1 547 ? -8.233 21.225 -10.625 1.00 55.94 547 GLY A CA 1
ATOM 4133 C C . GLY A 1 547 ? -9.634 21.757 -10.950 1.00 55.94 547 GLY A C 1
ATOM 4134 O O . GLY A 1 547 ? -9.798 22.501 -11.912 1.00 55.94 547 GLY A O 1
ATOM 4135 N N . ASP A 1 548 ? -10.625 21.405 -10.124 1.00 63.38 548 ASP A N 1
ATOM 4136 C CA . ASP A 1 548 ? -11.998 21.900 -10.207 1.00 63.38 548 ASP A CA 1
ATOM 4137 C C . ASP A 1 548 ? -12.679 21.750 -8.833 1.00 63.38 548 ASP A C 1
ATOM 4139 O O . ASP A 1 548 ? -13.160 20.676 -8.465 1.00 63.38 548 ASP A O 1
ATOM 4143 N N . ALA A 1 549 ? -12.696 22.828 -8.043 1.00 68.31 549 ALA A N 1
ATOM 4144 C CA . ALA A 1 549 ? -13.297 22.834 -6.705 1.00 68.31 549 ALA A CA 1
ATOM 4145 C C . ALA A 1 549 ? -14.787 22.431 -6.718 1.00 68.31 549 ALA A C 1
ATOM 4147 O O . ALA A 1 549 ? -15.307 21.934 -5.717 1.00 68.31 549 ALA A O 1
ATOM 4148 N N . SER A 1 550 ? -15.479 22.621 -7.849 1.00 71.62 550 SER A N 1
ATOM 4149 C CA . SER A 1 550 ? -16.877 22.216 -8.006 1.00 71.62 550 SER A CA 1
ATOM 4150 C C . SER A 1 550 ? -17.018 20.698 -8.169 1.00 71.62 550 SER A C 1
ATOM 4152 O O . SER A 1 550 ? -17.886 20.087 -7.541 1.00 71.62 550 SER A O 1
ATOM 4154 N N . GLU A 1 551 ? -16.115 20.073 -8.931 1.00 71.31 551 GLU A N 1
ATOM 4155 C CA . GLU A 1 551 ? -16.039 18.621 -9.101 1.00 71.31 551 GLU A CA 1
ATOM 4156 C C . GLU A 1 551 ? -15.655 17.939 -7.788 1.00 71.31 551 GLU A C 1
ATOM 4158 O O . GLU A 1 551 ? -16.310 16.983 -7.378 1.00 71.31 551 GLU A O 1
ATOM 4163 N N . GLU A 1 552 ? -14.664 18.482 -7.082 1.00 71.88 552 GLU A N 1
ATOM 4164 C CA . GLU A 1 552 ? -14.255 17.995 -5.766 1.00 71.88 552 GLU A CA 1
ATOM 4165 C C . GLU A 1 552 ? -15.409 18.061 -4.758 1.00 71.88 552 GLU A C 1
ATOM 4167 O O . GLU A 1 552 ? -15.700 17.073 -4.085 1.00 71.88 552 GLU A O 1
ATOM 4172 N N . LYS A 1 553 ? -16.133 19.185 -4.694 1.00 76.12 553 LYS A N 1
ATOM 4173 C CA . LYS A 1 553 ? -17.317 19.317 -3.834 1.00 76.12 553 LYS A CA 1
ATOM 4174 C C . LYS A 1 553 ? -18.420 18.323 -4.221 1.00 76.12 553 LYS A C 1
ATOM 4176 O O . LYS A 1 553 ? -19.064 17.738 -3.347 1.00 76.12 553 LYS A O 1
ATOM 4181 N N . SER A 1 554 ? -18.631 18.087 -5.518 1.00 73.94 554 SER A N 1
ATOM 4182 C CA . SER A 1 554 ? -19.599 17.092 -5.997 1.00 73.94 554 SER A CA 1
ATOM 4183 C C . SER A 1 554 ? -19.203 15.659 -5.639 1.00 73.94 554 SER A C 1
ATOM 4185 O O . SER A 1 554 ? -20.083 14.839 -5.395 1.00 73.94 554 SER A O 1
ATOM 4187 N N . LEU A 1 555 ? -17.912 15.333 -5.635 1.00 72.06 555 LEU A N 1
ATOM 4188 C CA . LEU A 1 555 ? -17.432 14.023 -5.200 1.00 72.06 555 LEU A CA 1
ATOM 4189 C C . LEU A 1 555 ? -17.562 13.900 -3.680 1.00 72.06 555 LEU A C 1
ATOM 4191 O O . LEU A 1 555 ? -18.154 12.944 -3.189 1.00 72.06 555 LEU A O 1
ATOM 4195 N N . LYS A 1 556 ? -17.133 14.919 -2.928 1.00 74.25 556 LYS A N 1
ATOM 4196 C CA . LYS A 1 556 ? -17.224 14.946 -1.461 1.00 74.25 556 LYS A CA 1
ATOM 4197 C C . LYS A 1 556 ? -18.645 14.732 -0.939 1.00 74.25 556 LYS A C 1
ATOM 4199 O O . LYS A 1 556 ? -18.816 14.038 0.059 1.00 74.25 556 LYS A O 1
ATOM 4204 N N . THR A 1 557 ? -19.649 15.273 -1.625 1.00 72.81 557 THR A N 1
ATOM 4205 C CA . THR A 1 557 ? -21.071 15.118 -1.261 1.00 72.81 557 THR A CA 1
ATOM 4206 C C . THR A 1 557 ? -21.662 13.741 -1.578 1.00 72.81 557 THR A C 1
ATOM 4208 O O . THR A 1 557 ? -22.694 13.396 -1.013 1.00 72.81 557 THR A O 1
ATOM 4211 N N . ARG A 1 558 ? -21.034 12.951 -2.459 1.00 71.94 558 ARG A N 1
ATOM 4212 C CA . ARG A 1 558 ? -21.496 11.604 -2.858 1.00 71.94 558 ARG A CA 1
ATOM 4213 C C . ARG A 1 558 ? -20.701 10.466 -2.231 1.00 71.94 558 ARG A C 1
ATOM 4215 O O . ARG A 1 558 ? -21.006 9.302 -2.451 1.00 71.94 558 ARG A O 1
ATOM 4222 N N . ASP A 1 559 ? -19.645 10.793 -1.512 1.00 70.88 559 ASP A N 1
ATOM 4223 C CA . ASP A 1 559 ? -18.808 9.817 -0.838 1.00 70.88 559 ASP A CA 1
ATOM 4224 C C . ASP A 1 559 ? -19.473 9.358 0.456 1.00 70.88 559 ASP A C 1
ATOM 4226 O O . ASP A 1 559 ? -19.610 10.084 1.446 1.00 70.88 559 ASP A O 1
ATOM 4230 N N . THR A 1 560 ? -19.855 8.101 0.413 1.00 71.38 560 THR A N 1
ATOM 4231 C CA . THR A 1 560 ? -20.511 7.361 1.470 1.00 71.38 560 THR A CA 1
ATOM 4232 C C . THR A 1 560 ? -19.524 6.500 2.254 1.00 71.38 560 THR A C 1
ATOM 4234 O O . THR A 1 560 ? -19.959 5.723 3.086 1.00 71.38 560 THR A O 1
ATOM 4237 N N . MET A 1 561 ? -18.198 6.631 2.092 1.00 72.00 561 MET A N 1
ATOM 4238 C CA . MET A 1 561 ? -17.208 5.726 2.703 1.00 72.00 561 MET A CA 1
ATOM 4239 C C . MET A 1 561 ? -17.358 5.593 4.229 1.00 72.00 561 MET A C 1
ATOM 4241 O O . MET A 1 561 ? -17.201 4.500 4.784 1.00 72.00 561 MET A O 1
ATOM 4245 N N . LEU A 1 562 ? -17.687 6.682 4.935 1.00 73.94 562 LEU A N 1
ATOM 4246 C CA . LEU A 1 562 ? -17.974 6.606 6.371 1.00 73.94 562 LEU A CA 1
ATOM 4247 C C . LEU A 1 562 ? -19.213 5.747 6.668 1.00 73.94 562 LEU A C 1
ATOM 4249 O O . LEU A 1 562 ? -19.188 5.003 7.645 1.00 73.94 562 LEU A O 1
ATOM 4253 N N . LEU A 1 563 ? -20.251 5.830 5.834 1.00 72.94 563 LEU A N 1
ATOM 4254 C CA . LEU A 1 563 ? -21.507 5.086 5.959 1.00 72.94 563 LEU A CA 1
ATOM 4255 C C . LEU A 1 563 ? -21.429 3.648 5.448 1.00 72.94 563 LEU A C 1
ATOM 4257 O O . LEU A 1 563 ? -22.070 2.786 6.027 1.00 72.94 563 LEU A O 1
ATOM 4261 N N . ASP A 1 564 ? -20.654 3.382 4.404 1.00 70.31 564 ASP A N 1
ATOM 4262 C CA . ASP A 1 564 ? -20.638 2.075 3.738 1.00 70.31 564 ASP A CA 1
ATOM 4263 C C . ASP A 1 564 ? -19.580 1.147 4.327 1.00 70.31 564 ASP A C 1
ATOM 4265 O O . ASP A 1 564 ? -19.660 -0.073 4.196 1.00 70.31 564 ASP A O 1
ATOM 4269 N N . ARG A 1 565 ? -18.562 1.717 4.983 1.00 73.12 565 ARG A N 1
ATOM 4270 C CA . ARG A 1 565 ? -17.418 0.956 5.490 1.00 73.12 565 ARG A CA 1
ATOM 4271 C C . ARG A 1 565 ? -17.217 1.129 6.983 1.00 73.12 565 ARG A C 1
ATOM 4273 O O . ARG A 1 565 ? -17.320 0.162 7.731 1.00 73.12 565 ARG A O 1
ATOM 4280 N N . THR A 1 566 ? -16.923 2.348 7.428 1.00 79.94 566 THR A N 1
ATOM 4281 C CA . THR A 1 566 ? -16.499 2.582 8.819 1.00 79.94 566 THR A CA 1
ATOM 4282 C C . THR A 1 566 ? -17.641 2.361 9.806 1.00 79.94 566 THR A C 1
ATOM 4284 O O . THR A 1 566 ? -17.444 1.776 10.872 1.00 79.94 566 THR A O 1
ATOM 4287 N N . PHE A 1 567 ? -18.835 2.831 9.455 1.00 81.19 567 PHE A N 1
ATOM 4288 C CA . PHE A 1 567 ? -19.999 2.757 10.319 1.00 81.19 567 PHE A CA 1
ATOM 4289 C C . PHE A 1 567 ? -20.550 1.325 10.473 1.00 81.19 567 PHE A C 1
ATOM 4291 O O . PHE A 1 567 ? -20.685 0.900 11.624 1.00 81.19 567 PHE A O 1
ATOM 4298 N N . PRO A 1 568 ? -20.762 0.536 9.398 1.00 79.81 568 PRO A N 1
ATOM 4299 C CA . PRO A 1 568 ? -21.148 -0.866 9.505 1.00 79.81 568 PRO A CA 1
ATOM 4300 C C . PRO A 1 568 ? -20.116 -1.671 10.287 1.00 79.81 568 PRO A C 1
ATOM 4302 O O . PRO A 1 568 ? -20.491 -2.399 11.198 1.00 79.81 568 PRO A O 1
ATOM 4305 N N . GLU A 1 569 ? -18.817 -1.476 10.017 1.00 82.31 569 GLU A N 1
ATOM 4306 C CA . GLU A 1 569 ? -17.747 -2.169 10.743 1.00 82.31 569 GLU A CA 1
ATOM 4307 C C . GLU A 1 569 ? -17.846 -1.929 12.257 1.00 82.31 569 GLU A C 1
ATOM 4309 O O . GLU A 1 569 ? -17.819 -2.884 13.026 1.00 82.31 569 GLU A O 1
ATOM 4314 N N . LEU A 1 570 ? -18.010 -0.679 12.705 1.00 84.12 570 LEU A N 1
ATOM 4315 C CA . LEU A 1 570 ? -18.156 -0.377 14.133 1.00 84.12 570 LEU A CA 1
ATOM 4316 C C . LEU A 1 570 ? -19.453 -0.926 14.729 1.00 84.12 570 LEU A C 1
ATOM 4318 O O . LEU A 1 570 ? -19.431 -1.447 15.844 1.00 84.12 570 LEU A O 1
ATOM 4322 N N . LEU A 1 571 ? -20.574 -0.806 14.012 1.00 84.94 571 LEU A N 1
ATOM 4323 C CA . LEU A 1 571 ? -21.867 -1.288 14.495 1.00 84.94 571 LEU A CA 1
ATOM 4324 C C . LEU A 1 571 ? -21.899 -2.801 14.683 1.00 84.94 571 LEU A C 1
ATOM 4326 O O . LEU A 1 571 ? -22.600 -3.261 15.582 1.00 84.94 571 LEU A O 1
ATOM 4330 N N . THR A 1 572 ? -21.101 -3.565 13.930 1.00 85.19 572 THR A N 1
ATOM 4331 C CA . THR A 1 572 ? -21.036 -5.032 14.073 1.00 85.19 572 THR A CA 1
ATOM 4332 C C . THR A 1 572 ? -20.668 -5.499 15.479 1.00 85.19 572 THR A C 1
ATOM 4334 O O . THR A 1 572 ? -21.036 -6.609 15.876 1.00 85.19 572 THR A O 1
ATOM 4337 N N . TYR A 1 573 ? -19.970 -4.661 16.253 1.00 86.62 573 TYR A N 1
ATOM 4338 C CA . TYR A 1 573 ? -19.585 -4.957 17.632 1.00 86.62 573 TYR A CA 1
ATOM 4339 C C . TYR A 1 573 ? -20.753 -4.814 18.621 1.00 86.62 573 TYR A C 1
ATOM 4341 O O . TYR A 1 573 ? -20.744 -5.432 19.688 1.00 86.62 573 TYR A O 1
ATOM 4349 N N . PHE A 1 574 ? -21.766 -4.012 18.288 1.00 88.25 574 PHE A N 1
ATOM 4350 C CA . PHE A 1 574 ? -22.881 -3.703 19.179 1.00 88.25 574 PHE A CA 1
ATOM 4351 C C . PHE A 1 574 ? -23.940 -4.826 19.148 1.00 88.25 574 PHE A C 1
ATOM 4353 O O . PHE A 1 574 ? -24.121 -5.472 18.112 1.00 88.25 574 PHE A O 1
ATOM 4360 N N . PRO A 1 575 ? -24.663 -5.079 20.255 1.00 87.94 575 PRO A N 1
ATOM 4361 C CA . PRO A 1 575 ? -25.866 -5.911 20.252 1.00 87.94 575 PRO A CA 1
ATOM 4362 C C . PRO A 1 575 ? -26.938 -5.336 19.321 1.00 87.94 575 PRO A C 1
ATOM 4364 O O . PRO A 1 575 ? -27.007 -4.116 19.142 1.00 87.94 575 PRO A O 1
ATOM 4367 N N . THR A 1 576 ? -27.779 -6.199 18.753 1.00 87.44 576 THR A N 1
ATOM 4368 C CA . THR A 1 576 ? -28.818 -5.836 17.773 1.00 87.44 576 THR A CA 1
ATOM 4369 C C . THR A 1 576 ? -29.744 -4.735 18.297 1.00 87.44 576 THR A C 1
ATOM 4371 O O . THR A 1 576 ? -30.088 -3.808 17.567 1.00 87.44 576 THR A O 1
ATOM 4374 N N . GLU A 1 577 ? -30.080 -4.765 19.587 1.00 88.38 577 GLU A N 1
ATOM 4375 C CA . GLU A 1 577 ? -30.927 -3.767 20.243 1.00 88.38 577 GLU A CA 1
ATOM 4376 C C . GLU A 1 577 ? -30.296 -2.371 20.184 1.00 88.38 577 GLU A C 1
ATOM 4378 O O . GLU A 1 577 ? -30.971 -1.391 19.864 1.00 88.38 577 GLU A O 1
ATOM 4383 N N . LEU A 1 578 ? -28.985 -2.277 20.443 1.00 87.31 578 LEU A N 1
ATOM 4384 C CA . LEU A 1 578 ? -28.256 -1.010 20.360 1.00 87.31 578 LEU A CA 1
ATOM 4385 C C . LEU A 1 578 ? -28.058 -0.567 18.921 1.00 87.31 578 LEU A C 1
ATOM 4387 O O . LEU A 1 578 ? -28.127 0.629 18.652 1.00 87.31 578 LEU A O 1
ATOM 4391 N N . GLN A 1 579 ? -27.830 -1.502 17.998 1.00 89.06 579 GLN A N 1
ATOM 4392 C CA . GLN A 1 579 ? -27.748 -1.165 16.581 1.00 89.06 579 GLN A CA 1
ATOM 4393 C C . GLN A 1 579 ? -29.057 -0.506 16.123 1.00 89.06 579 GLN A C 1
ATOM 4395 O O . GLN A 1 579 ? -29.020 0.598 15.583 1.00 89.06 579 GLN A O 1
ATOM 4400 N N . ASN A 1 580 ? -30.205 -1.101 16.455 1.00 87.94 580 ASN A N 1
ATOM 4401 C CA . ASN A 1 580 ? -31.527 -0.573 16.116 1.00 87.94 580 ASN A CA 1
ATOM 4402 C C . ASN A 1 580 ? -31.813 0.794 16.757 1.00 87.94 580 ASN A C 1
ATOM 4404 O O . ASN A 1 580 ? -32.451 1.636 16.128 1.00 87.94 580 ASN A O 1
ATOM 4408 N N . SER A 1 581 ? -31.324 1.055 17.978 1.00 89.25 581 SER A N 1
ATOM 4409 C CA . SER A 1 581 ? -31.516 2.358 18.633 1.00 89.25 581 SER A CA 1
ATOM 4410 C C . SER A 1 581 ? -30.544 3.441 18.153 1.00 89.25 581 SER A C 1
ATOM 4412 O O . SER A 1 581 ? -30.923 4.600 18.012 1.00 89.25 581 SER A O 1
ATOM 4414 N N . LEU A 1 582 ? -29.274 3.090 17.925 1.00 88.25 582 LEU A N 1
ATOM 4415 C CA . LEU A 1 582 ? -28.212 4.055 17.621 1.00 88.25 582 LEU A CA 1
ATOM 4416 C C . LEU A 1 582 ? -28.150 4.394 16.132 1.00 88.25 582 LEU A C 1
ATOM 4418 O O . LEU A 1 582 ? -27.794 5.517 15.778 1.00 88.25 582 LEU A O 1
ATOM 4422 N N . CYS A 1 583 ? -28.484 3.443 15.259 1.00 88.25 583 CYS A N 1
ATOM 4423 C CA . CYS A 1 583 ? -28.327 3.610 13.822 1.00 88.25 583 CYS A CA 1
ATOM 4424 C C . CYS A 1 583 ? -29.200 4.733 13.231 1.00 88.25 583 CYS A C 1
ATOM 4426 O O . CYS A 1 583 ? -28.632 5.611 12.576 1.00 88.25 583 CYS A O 1
ATOM 4428 N N . PRO A 1 584 ? -30.518 4.820 13.512 1.00 89.12 584 PRO A N 1
ATOM 4429 C CA . PRO A 1 584 ? -31.348 5.920 13.013 1.00 89.12 584 PRO A CA 1
ATOM 4430 C C . PRO A 1 584 ? -30.861 7.291 13.494 1.00 89.12 584 PRO A C 1
ATOM 4432 O O . PRO A 1 584 ? -30.835 8.255 12.730 1.00 89.12 584 PRO A O 1
ATOM 4435 N N . GLU A 1 585 ? -30.424 7.373 14.752 1.00 90.94 585 GLU A N 1
ATOM 4436 C CA . GLU A 1 585 ? -29.904 8.597 15.358 1.00 90.94 585 GLU A CA 1
ATOM 4437 C C . GLU A 1 585 ? -28.585 9.043 14.719 1.00 90.94 585 GLU A C 1
ATOM 4439 O O . GLU A 1 585 ? -28.420 10.220 14.385 1.00 90.94 585 GLU A O 1
ATOM 4444 N N . LEU A 1 586 ? -27.660 8.111 14.478 1.00 86.00 586 LEU A N 1
ATOM 4445 C CA . LEU A 1 586 ? -26.395 8.428 13.824 1.00 86.00 586 LEU A CA 1
ATOM 4446 C C . LEU A 1 586 ? -26.597 8.818 12.354 1.00 86.00 586 LEU A C 1
ATOM 4448 O O . LEU A 1 586 ? -26.022 9.810 11.904 1.00 86.00 586 LEU A O 1
ATOM 4452 N N . VAL A 1 587 ? -27.462 8.102 11.626 1.00 85.56 587 VAL A N 1
ATOM 4453 C CA . VAL A 1 587 ? -27.849 8.454 10.251 1.00 85.56 587 VAL A CA 1
ATOM 4454 C C . VAL A 1 587 ? -28.525 9.823 10.213 1.00 85.56 587 VAL A C 1
ATOM 4456 O O . VAL A 1 587 ? -28.267 10.599 9.299 1.00 85.56 587 VAL A O 1
ATOM 4459 N N . ALA A 1 588 ? -29.331 10.186 11.215 1.00 86.62 588 ALA A N 1
ATOM 4460 C CA . ALA A 1 588 ? -29.918 11.520 11.307 1.00 86.62 588 ALA A CA 1
ATOM 4461 C C . ALA A 1 588 ? -28.865 12.617 11.545 1.00 86.62 588 ALA A C 1
ATOM 4463 O O . ALA A 1 588 ? -29.019 13.727 11.030 1.00 86.62 588 ALA A O 1
ATOM 4464 N N . LEU A 1 589 ? -27.803 12.328 12.306 1.00 87.38 589 LEU A N 1
ATOM 4465 C CA . LEU A 1 589 ? -26.675 13.248 12.493 1.00 87.38 589 LEU A CA 1
ATOM 4466 C C . LEU A 1 589 ? -25.840 13.400 11.218 1.00 87.38 589 LEU A C 1
ATOM 4468 O O . LEU A 1 589 ? -25.455 14.519 10.893 1.00 87.38 589 LEU A O 1
ATOM 4472 N N . TYR A 1 590 ? -25.617 12.311 10.481 1.00 82.75 590 TYR A N 1
ATOM 4473 C CA . TYR A 1 590 ? -24.907 12.323 9.200 1.00 82.75 590 TYR A CA 1
ATOM 4474 C C . TYR A 1 590 ? -25.732 13.013 8.094 1.00 82.75 590 TYR A C 1
ATOM 4476 O O . TYR A 1 590 ? -25.271 13.900 7.382 1.00 82.75 590 TYR A O 1
ATOM 4484 N N . GLY A 1 591 ? -27.009 12.646 7.978 1.00 69.19 591 GLY A N 1
ATOM 4485 C CA . GLY A 1 591 ? -27.909 13.027 6.893 1.00 69.19 591 GLY A CA 1
ATOM 4486 C C . GLY A 1 591 ? -28.407 14.470 6.926 1.00 69.19 591 GLY A C 1
ATOM 4487 O O . GLY A 1 591 ? -29.059 14.892 5.971 1.00 69.19 591 GLY A O 1
ATOM 4488 N N . ARG A 1 592 ? -28.142 15.257 7.981 1.00 61.19 592 ARG A N 1
ATOM 4489 C CA . ARG A 1 592 ? -28.356 16.721 7.929 1.00 61.19 592 ARG A CA 1
ATOM 4490 C C . ARG A 1 592 ? -27.470 17.394 6.879 1.00 61.19 592 ARG A C 1
ATOM 4492 O O . ARG A 1 592 ? -27.837 18.467 6.420 1.00 61.19 592 ARG A O 1
ATOM 4499 N N . GLU A 1 593 ? -26.394 16.736 6.454 1.00 54.59 593 GLU A N 1
ATOM 4500 C CA . GLU A 1 593 ? -25.483 17.242 5.425 1.00 54.59 593 GLU A CA 1
ATOM 4501 C C . GLU A 1 593 ? -25.638 16.526 4.062 1.00 54.59 593 GLU A C 1
ATOM 4503 O O . GLU A 1 593 ? -25.273 17.098 3.039 1.00 54.59 593 GLU A O 1
ATOM 4508 N N . ALA A 1 594 ? -26.247 15.329 4.009 1.00 54.19 594 ALA A N 1
ATOM 4509 C CA . ALA A 1 594 ? -26.252 14.452 2.820 1.00 54.19 594 ALA A CA 1
ATOM 4510 C C . ALA A 1 594 ? -27.559 14.406 1.978 1.00 54.19 594 ALA A C 1
ATOM 4512 O O . ALA A 1 594 ? -27.646 13.648 1.015 1.00 54.19 594 ALA A O 1
ATOM 4513 N N . GLY A 1 595 ? -28.589 15.205 2.285 1.00 56.59 595 GLY A N 1
ATOM 4514 C CA . GLY A 1 595 ? -29.821 15.264 1.471 1.00 56.59 595 GLY A CA 1
ATOM 4515 C C . GLY A 1 595 ? -30.788 14.066 1.620 1.00 56.59 595 GLY A C 1
ATOM 4516 O O . GLY A 1 595 ? -30.782 13.366 2.630 1.00 56.59 595 GLY A O 1
ATOM 4517 N N . ALA A 1 596 ? -31.696 13.888 0.648 1.00 47.41 596 ALA A N 1
ATOM 4518 C CA . ALA A 1 596 ? -32.969 13.148 0.762 1.00 47.41 596 ALA A CA 1
ATOM 4519 C C . ALA A 1 596 ? -32.904 11.599 0.823 1.00 47.41 596 ALA A C 1
ATOM 4521 O O . ALA A 1 596 ? -33.940 10.960 0.999 1.00 47.41 596 ALA A O 1
ATOM 4522 N N . ALA A 1 597 ? -31.730 10.968 0.741 1.00 55.97 597 ALA A N 1
ATOM 4523 C CA . ALA A 1 597 ? -31.588 9.502 0.737 1.00 55.97 597 ALA A CA 1
ATOM 4524 C C . ALA A 1 597 ? -31.543 8.889 2.159 1.00 55.97 597 ALA A C 1
ATOM 4526 O O . ALA A 1 597 ? -30.596 8.196 2.522 1.00 55.97 597 ALA A O 1
ATOM 4527 N N . ARG A 1 598 ? -32.536 9.189 3.010 1.00 60.03 598 ARG A N 1
ATOM 4528 C CA . ARG A 1 598 ? -32.553 8.744 4.425 1.00 60.03 598 ARG A CA 1
ATOM 4529 C C . ARG A 1 598 ? -33.288 7.425 4.669 1.00 60.03 598 ARG A C 1
ATOM 4531 O O . ARG A 1 598 ? -32.947 6.714 5.612 1.00 60.03 598 ARG A O 1
ATOM 4538 N N . ALA A 1 599 ? -34.294 7.107 3.855 1.00 58.94 599 ALA A N 1
ATOM 4539 C CA . ALA A 1 599 ? -35.062 5.872 3.988 1.00 58.94 599 ALA A CA 1
ATOM 4540 C C . ALA A 1 599 ? -34.245 4.698 3.423 1.00 58.94 599 ALA A C 1
ATOM 4542 O O . ALA A 1 599 ? -33.812 4.752 2.277 1.00 58.94 599 ALA A O 1
ATOM 4543 N N . GLY A 1 600 ? -33.985 3.676 4.240 1.00 70.81 600 GLY A N 1
ATOM 4544 C CA . GLY A 1 600 ? -33.219 2.482 3.853 1.00 70.81 600 GLY A CA 1
ATOM 4545 C C . GLY A 1 600 ? -31.719 2.520 4.172 1.00 70.81 600 GLY A C 1
ATOM 4546 O O . GLY A 1 600 ? -31.076 1.477 4.160 1.00 70.81 600 GLY A O 1
ATOM 4547 N N . LEU A 1 601 ? -31.142 3.673 4.539 1.00 73.88 601 LEU A N 1
ATOM 4548 C CA . LEU A 1 601 ? -29.699 3.751 4.813 1.00 73.88 601 LEU A CA 1
ATOM 4549 C C . LEU A 1 601 ? -29.309 2.983 6.081 1.00 73.88 601 LEU A C 1
ATOM 4551 O O . LEU A 1 601 ? -28.307 2.278 6.106 1.00 73.88 601 LEU A O 1
ATOM 4555 N N . CYS A 1 602 ? -30.141 3.069 7.122 1.00 81.69 602 CYS A N 1
ATOM 4556 C CA . CYS A 1 602 ? -29.933 2.275 8.325 1.00 81.69 602 CYS A CA 1
ATOM 4557 C C . CYS A 1 602 ? -30.139 0.774 8.063 1.00 81.69 602 CYS A C 1
ATOM 4559 O O . CYS A 1 602 ? -29.332 -0.029 8.511 1.00 81.69 602 CYS A O 1
ATOM 4561 N N . GLU A 1 603 ? -31.154 0.390 7.281 1.00 82.88 603 GLU A N 1
ATOM 4562 C CA . GLU A 1 603 ? -31.375 -1.011 6.889 1.00 82.88 603 GLU A CA 1
ATOM 4563 C C . GLU A 1 603 ? -30.182 -1.571 6.106 1.00 82.88 603 GLU A C 1
ATOM 4565 O O . GLU A 1 603 ? -29.711 -2.662 6.415 1.00 82.88 603 GLU A O 1
ATOM 4570 N N . GLY A 1 604 ? -29.630 -0.800 5.163 1.00 77.94 604 GLY A N 1
ATOM 4571 C CA . GLY A 1 604 ? -28.415 -1.161 4.432 1.00 77.94 604 GLY A CA 1
ATOM 4572 C C . GLY A 1 604 ? -27.200 -1.319 5.348 1.00 77.94 604 GLY A C 1
ATOM 4573 O O . GLY A 1 604 ? -26.484 -2.312 5.256 1.00 77.94 604 GLY A O 1
ATOM 4574 N N . VAL A 1 605 ? -26.998 -0.395 6.292 1.00 76.38 605 VAL A N 1
ATOM 4575 C CA . VAL A 1 605 ? -25.918 -0.479 7.290 1.00 76.38 605 VAL A CA 1
ATOM 4576 C C . VAL A 1 605 ? -26.067 -1.714 8.185 1.00 76.38 605 VAL A C 1
ATOM 4578 O O . VAL A 1 605 ? -25.080 -2.400 8.457 1.00 76.38 605 VAL A O 1
ATOM 4581 N N . LEU A 1 606 ? -27.286 -2.021 8.633 1.00 82.50 606 LEU A N 1
ATOM 4582 C CA . LEU A 1 606 ? -27.576 -3.204 9.445 1.00 82.50 606 LEU A CA 1
ATOM 4583 C C . LEU A 1 606 ? -27.387 -4.500 8.645 1.00 82.50 606 LEU A C 1
ATOM 4585 O O . LEU A 1 606 ? -26.821 -5.456 9.172 1.00 82.50 606 LEU A O 1
ATOM 4589 N N . ALA A 1 607 ? -27.786 -4.525 7.371 1.00 81.12 607 ALA A N 1
ATOM 4590 C CA . ALA A 1 607 ? -27.552 -5.656 6.476 1.00 81.12 607 ALA A CA 1
ATOM 4591 C C . ALA A 1 607 ? -26.049 -5.897 6.258 1.00 81.12 607 ALA A C 1
ATOM 4593 O O . ALA A 1 607 ? -25.572 -7.011 6.463 1.00 81.12 607 ALA A O 1
ATOM 4594 N N . LEU A 1 608 ? -25.280 -4.842 5.964 1.00 74.25 608 LEU A N 1
ATOM 4595 C CA . LEU A 1 608 ? -23.819 -4.909 5.844 1.00 74.25 608 LEU A CA 1
ATOM 4596 C C . LEU A 1 608 ? -23.155 -5.373 7.147 1.00 74.25 608 LEU A C 1
ATOM 4598 O O . LEU A 1 608 ? -22.208 -6.158 7.116 1.00 74.25 608 LEU A O 1
ATOM 4602 N N . SER A 1 609 ? -23.659 -4.918 8.297 1.00 75.69 609 SER A N 1
ATOM 4603 C CA . SER A 1 609 ? -23.208 -5.360 9.622 1.00 75.69 609 SER A CA 1
ATOM 4604 C C . SER A 1 609 ? -23.463 -6.858 9.838 1.00 75.69 609 SER A C 1
ATOM 4606 O O . SER A 1 609 ? -22.572 -7.595 10.275 1.00 75.69 609 SER A O 1
ATOM 4608 N N . ALA A 1 610 ? -24.653 -7.343 9.476 1.00 78.50 610 ALA A N 1
ATOM 4609 C CA . ALA A 1 610 ? -25.011 -8.753 9.571 1.00 78.50 610 ALA A CA 1
ATOM 4610 C C . ALA A 1 610 ? -24.164 -9.630 8.635 1.00 78.50 610 ALA A C 1
ATOM 4612 O O . ALA A 1 610 ? -23.675 -10.680 9.061 1.00 78.50 610 ALA A O 1
ATOM 4613 N N . ASP A 1 611 ? -23.940 -9.187 7.398 1.00 75.06 611 ASP A N 1
ATOM 4614 C CA . ASP A 1 611 ? -23.089 -9.880 6.429 1.00 75.06 611 ASP A CA 1
ATOM 4615 C C . ASP A 1 611 ? -21.631 -9.905 6.887 1.00 75.06 611 ASP A C 1
ATOM 4617 O O . ASP A 1 611 ? -20.982 -10.948 6.835 1.00 75.06 611 ASP A O 1
ATOM 4621 N N . PHE A 1 612 ? -21.122 -8.800 7.437 1.00 71.62 612 PHE A N 1
ATOM 4622 C CA . PHE A 1 612 ? -19.787 -8.763 8.027 1.00 71.62 612 PHE A CA 1
ATOM 4623 C C . PHE A 1 612 ? -19.668 -9.763 9.184 1.00 71.62 612 PHE A C 1
ATOM 4625 O O . PHE A 1 612 ? -18.731 -10.561 9.211 1.00 71.62 612 PHE A O 1
ATOM 4632 N N . ARG A 1 613 ? -20.638 -9.799 10.108 1.00 76.50 613 ARG A N 1
ATOM 4633 C CA . ARG A 1 613 ? -20.647 -10.778 11.207 1.00 76.50 613 ARG A CA 1
ATOM 4634 C C . ARG A 1 613 ? -20.702 -12.216 10.680 1.00 76.50 613 ARG A C 1
ATOM 4636 O O . ARG A 1 613 ? -19.952 -13.058 11.170 1.00 76.50 613 ARG A O 1
ATOM 4643 N N . ARG A 1 614 ? -21.531 -12.490 9.668 1.00 76.94 614 ARG A N 1
ATOM 4644 C CA . ARG A 1 614 ? -21.657 -13.812 9.030 1.00 76.94 614 ARG A CA 1
ATOM 4645 C C . ARG A 1 614 ? -20.355 -14.248 8.362 1.00 76.94 614 ARG A C 1
ATOM 4647 O O . ARG A 1 614 ? -19.924 -15.377 8.565 1.00 76.94 614 ARG A O 1
ATOM 4654 N N . ASN A 1 615 ? -19.701 -13.350 7.634 1.00 71.75 615 ASN A N 1
ATOM 4655 C CA . ASN A 1 615 ? -18.433 -13.630 6.960 1.00 71.75 615 ASN A CA 1
ATOM 4656 C C . ASN A 1 615 ? -17.292 -13.868 7.960 1.00 71.75 615 ASN A C 1
ATOM 4658 O O . ASN A 1 615 ? -16.381 -14.645 7.689 1.00 71.75 615 ASN A O 1
ATOM 4662 N N . TYR A 1 616 ? -17.337 -13.225 9.132 1.00 71.50 616 TYR A N 1
ATOM 4663 C CA . TYR A 1 616 ? -16.299 -13.376 10.153 1.00 71.50 616 TYR A CA 1
ATOM 4664 C C . TYR A 1 616 ? -16.496 -14.575 11.086 1.00 71.50 616 TYR A C 1
ATOM 4666 O O . TYR A 1 616 ? -15.511 -15.234 11.414 1.00 71.50 616 TYR A O 1
ATOM 4674 N N . LEU A 1 617 ? -17.725 -14.845 11.533 1.00 75.19 617 LEU A N 1
ATOM 4675 C CA . LEU A 1 617 ? -18.025 -15.916 12.494 1.00 75.19 617 LEU A CA 1
ATOM 4676 C C . LEU A 1 617 ? -18.502 -17.214 11.823 1.00 75.19 617 LEU A C 1
ATOM 4678 O O . LEU A 1 617 ? -18.494 -18.269 12.454 1.00 75.19 617 LEU A O 1
ATOM 4682 N N . GLY A 1 618 ? -18.885 -17.161 10.546 1.00 71.88 618 GLY A N 1
ATOM 4683 C CA . GLY A 1 618 ? -19.621 -18.233 9.883 1.00 71.88 618 GLY A CA 1
ATOM 4684 C C . GLY A 1 618 ? -21.107 -18.257 10.281 1.00 71.88 618 GLY A C 1
ATOM 4685 O O . GLY A 1 618 ? -21.568 -17.419 11.063 1.00 71.88 618 GLY A O 1
ATOM 4686 N N . PRO A 1 619 ? -21.893 -19.202 9.734 1.00 67.50 619 PRO A N 1
ATOM 4687 C CA . PRO A 1 619 ? -23.266 -19.428 10.175 1.00 67.50 619 PRO A CA 1
ATOM 4688 C C . PRO A 1 619 ? -23.279 -19.866 11.646 1.00 67.50 619 PRO A C 1
ATOM 4690 O O . PRO A 1 619 ? -22.487 -20.717 12.052 1.00 67.50 619 PRO A O 1
ATOM 4693 N N . ALA A 1 620 ? -24.174 -19.284 12.448 1.00 61.19 620 ALA A N 1
ATOM 4694 C CA . ALA A 1 620 ? -24.303 -19.638 13.857 1.00 61.19 620 ALA A CA 1
ATOM 4695 C C . ALA A 1 620 ? -24.647 -21.137 13.995 1.00 61.19 620 ALA A C 1
ATOM 4697 O O . ALA A 1 620 ? -25.630 -21.587 13.397 1.00 61.19 620 ALA A O 1
ATOM 4698 N N . PRO A 1 621 ? -23.872 -21.927 14.758 1.00 46.28 621 PRO A N 1
ATOM 4699 C CA . PRO A 1 621 ? -24.173 -23.339 14.952 1.00 46.28 621 PRO A CA 1
ATOM 4700 C C . PRO A 1 621 ? -25.454 -23.489 15.787 1.00 46.28 621 PRO A C 1
ATOM 4702 O O . PRO A 1 621 ? -25.460 -23.168 16.969 1.00 46.28 621 PRO A O 1
ATOM 4705 N N . GLY A 1 622 ? -26.537 -23.975 15.169 1.00 49.88 622 GLY A N 1
ATOM 4706 C CA . GLY A 1 622 ? -27.768 -24.406 15.848 1.00 49.88 622 GLY A CA 1
ATOM 4707 C C . GLY A 1 622 ? -28.579 -23.280 16.503 1.00 49.88 622 GLY A C 1
ATOM 4708 O O . GLY A 1 622 ? -28.389 -22.942 17.668 1.00 49.88 622 GLY A O 1
ATOM 4709 N N . SER A 1 623 ? -29.559 -22.741 15.777 1.00 43.53 623 SER A N 1
ATOM 4710 C CA . SER A 1 623 ? -30.489 -21.678 16.191 1.00 43.53 623 SER A CA 1
ATOM 4711 C C . SER A 1 623 ? -31.515 -22.097 17.267 1.00 43.53 623 SER A C 1
ATOM 4713 O O . SER A 1 623 ? -32.719 -21.960 17.065 1.00 43.53 623 SER A O 1
ATOM 4715 N N . GLY A 1 624 ? -31.062 -22.613 18.414 1.00 41.25 624 GLY A N 1
ATOM 4716 C CA . GLY A 1 624 ? -31.935 -22.958 19.545 1.00 41.25 624 GLY A CA 1
ATOM 4717 C C . GLY A 1 624 ? -32.082 -21.848 20.591 1.00 41.25 624 GLY A C 1
ATOM 4718 O O . GLY A 1 624 ? -33.170 -21.638 21.119 1.00 41.25 624 GLY A O 1
ATOM 4719 N N . ARG A 1 625 ? -31.005 -21.113 20.897 1.00 45.12 625 ARG A N 1
ATOM 4720 C CA . ARG A 1 625 ? -31.008 -19.949 21.803 1.00 45.12 625 ARG A CA 1
ATOM 4721 C C . ARG A 1 625 ? -29.887 -19.005 21.389 1.00 45.12 625 ARG A C 1
ATOM 4723 O O . ARG A 1 625 ? -28.718 -19.303 21.614 1.00 45.12 625 ARG A O 1
ATOM 4730 N N . GLY A 1 626 ? -30.240 -17.901 20.736 1.00 46.50 626 GLY A N 1
ATOM 4731 C CA . GLY A 1 626 ? -29.273 -16.861 20.397 1.00 46.50 626 GLY A CA 1
ATOM 4732 C C . GLY A 1 626 ? -28.680 -16.205 21.657 1.00 46.50 626 GLY A C 1
ATOM 4733 O O . GLY A 1 626 ? -29.320 -16.220 22.711 1.00 46.50 626 GLY A O 1
ATOM 4734 N N . PRO A 1 627 ? -27.487 -15.592 21.562 1.00 48.22 627 PRO A N 1
ATOM 4735 C CA . PRO A 1 627 ? -26.869 -14.812 22.645 1.00 48.22 627 PRO A CA 1
ATOM 4736 C C . PRO A 1 627 ? -27.705 -13.601 23.119 1.00 48.22 627 PRO A C 1
ATOM 4738 O O . PRO A 1 627 ? -27.353 -12.957 24.109 1.00 48.22 627 PRO A O 1
ATOM 4741 N N . ASP A 1 628 ? -28.824 -13.315 22.454 1.00 50.25 628 ASP A N 1
ATOM 4742 C CA . ASP A 1 628 ? -29.688 -12.158 22.693 1.00 50.25 628 ASP A CA 1
ATOM 4743 C C . ASP A 1 628 ? -30.560 -12.293 23.961 1.00 50.25 628 ASP A C 1
ATOM 4745 O O . ASP A 1 628 ? -31.007 -11.294 24.520 1.00 50.25 628 ASP A O 1
ATOM 4749 N N . SER A 1 629 ? -30.747 -13.499 24.519 1.00 46.84 629 SER A N 1
ATOM 4750 C CA . SER A 1 629 ? -31.651 -13.690 25.671 1.00 46.84 629 SER A CA 1
ATOM 4751 C C . SER A 1 629 ? -31.132 -13.131 27.009 1.00 46.84 629 SER A C 1
ATOM 4753 O O . SER A 1 629 ? -31.846 -13.191 28.007 1.00 46.84 629 SER A O 1
ATOM 4755 N N . ALA A 1 630 ? -29.901 -12.610 27.064 1.00 47.03 630 ALA A N 1
ATOM 4756 C CA . ALA A 1 630 ? -29.287 -12.056 28.278 1.00 47.03 630 ALA A CA 1
ATOM 4757 C C . ALA A 1 630 ? -29.289 -10.511 28.341 1.00 47.03 630 ALA A C 1
ATOM 4759 O O . ALA A 1 630 ? -28.697 -9.944 29.260 1.00 47.03 630 ALA A O 1
ATOM 4760 N N . TRP A 1 631 ? -29.929 -9.827 27.385 1.00 41.38 631 TRP A N 1
ATOM 4761 C CA . TRP A 1 631 ? -29.823 -8.370 27.195 1.00 41.38 631 TRP A CA 1
ATOM 4762 C C . TRP A 1 631 ? -31.089 -7.573 27.525 1.00 41.38 631 TRP A C 1
ATOM 4764 O O . TRP A 1 631 ? -31.297 -6.487 26.984 1.00 41.38 631 TRP A O 1
ATOM 4774 N N . ALA A 1 632 ? -31.921 -8.051 28.455 1.00 42.16 632 ALA A N 1
ATOM 4775 C CA . ALA A 1 632 ? -33.021 -7.238 28.969 1.00 42.16 632 ALA A CA 1
ATOM 4776 C C . ALA A 1 632 ? -32.465 -5.922 29.548 1.00 42.16 632 ALA A C 1
ATOM 4778 O O . ALA A 1 632 ? -31.741 -5.923 30.547 1.00 42.16 632 ALA A O 1
ATOM 4779 N N . LEU A 1 633 ? -32.771 -4.804 28.882 1.00 37.84 633 LEU A N 1
ATOM 4780 C CA . LEU A 1 633 ? -32.388 -3.467 29.324 1.00 37.84 633 LEU A CA 1
ATOM 4781 C C . LEU A 1 633 ? -32.911 -3.264 30.753 1.00 37.84 633 LEU A C 1
ATOM 4783 O O . LEU A 1 633 ? -34.121 -3.385 30.968 1.00 37.84 633 LEU A O 1
ATOM 4787 N N . PRO A 1 634 ? -32.054 -2.920 31.731 1.00 39.38 634 PRO A N 1
ATOM 4788 C CA . PRO A 1 634 ? -32.544 -2.371 32.982 1.00 39.38 634 PRO A CA 1
ATOM 4789 C C . PRO A 1 634 ? -33.392 -1.150 32.625 1.00 39.38 634 PRO A C 1
ATOM 4791 O O . PRO A 1 634 ? -32.903 -0.256 31.927 1.00 39.38 634 PRO A O 1
ATOM 4794 N N . GLN A 1 635 ? -34.660 -1.121 33.050 1.00 36.06 635 GLN A N 1
ATOM 4795 C CA . GLN A 1 635 ? -35.478 0.084 32.925 1.00 36.06 635 GLN A CA 1
ATOM 4796 C C . GLN A 1 635 ? -34.666 1.251 33.485 1.00 36.06 635 GLN A C 1
ATOM 4798 O O . GLN A 1 635 ? -34.111 1.149 34.580 1.00 36.06 635 GLN A O 1
ATOM 4803 N N . ALA A 1 636 ? -34.528 2.312 32.688 1.00 32.94 636 ALA A N 1
ATOM 4804 C CA . ALA A 1 636 ? -33.705 3.460 33.023 1.00 32.94 636 ALA A CA 1
ATOM 4805 C C . ALA A 1 636 ? -34.179 4.052 34.356 1.00 32.94 636 ALA A C 1
ATOM 4807 O O . ALA A 1 636 ? -35.157 4.796 34.406 1.00 32.94 636 ALA A O 1
ATOM 4808 N N . ALA A 1 637 ? -33.489 3.709 35.444 1.00 32.31 637 ALA A N 1
ATOM 4809 C CA . ALA A 1 637 ? -33.654 4.396 36.707 1.00 32.31 637 ALA A CA 1
ATOM 4810 C C . ALA A 1 637 ? -33.295 5.863 36.457 1.00 32.31 637 ALA A C 1
ATOM 4812 O O . ALA A 1 637 ? -32.193 6.166 35.985 1.00 32.31 637 ALA A O 1
ATOM 4813 N N . GLN A 1 638 ? -34.249 6.759 36.718 1.00 27.81 638 GLN A N 1
ATOM 4814 C CA . GLN A 1 638 ? -34.021 8.196 36.650 1.00 27.81 638 GLN A CA 1
ATOM 4815 C C . GLN A 1 638 ? -32.742 8.527 37.431 1.00 27.81 638 GLN A C 1
ATOM 4817 O O . GLN A 1 638 ? -32.584 8.060 38.564 1.00 27.81 638 GLN A O 1
ATOM 4822 N N . PRO A 1 639 ? -31.799 9.288 36.851 1.00 31.06 639 PRO A N 1
ATOM 4823 C CA . PRO A 1 639 ? -30.592 9.649 37.564 1.00 31.06 639 PRO A CA 1
ATOM 4824 C C . PRO A 1 639 ? -30.991 10.493 38.773 1.00 31.06 639 PRO A C 1
ATOM 4826 O O . PRO A 1 639 ? -31.504 11.601 38.623 1.00 31.06 639 PRO A O 1
ATOM 4829 N N . ALA A 1 640 ? -30.746 9.963 39.973 1.00 29.73 640 ALA A N 1
ATOM 4830 C CA . ALA A 1 640 ? -30.817 10.751 41.190 1.00 29.73 640 ALA A CA 1
ATOM 4831 C C . ALA A 1 640 ? -29.945 12.008 41.000 1.00 29.73 640 ALA A C 1
ATOM 4833 O O . ALA A 1 640 ? -28.812 11.890 40.509 1.00 29.73 640 ALA A O 1
ATOM 4834 N N . PRO A 1 641 ? -30.446 13.207 41.340 1.00 29.70 641 PRO A N 1
ATOM 4835 C CA . PRO A 1 641 ? -29.708 14.443 41.142 1.00 29.70 641 PRO A CA 1
ATOM 4836 C C . PRO A 1 641 ? -28.410 14.374 41.950 1.00 29.70 641 PRO A C 1
ATOM 4838 O O . PRO A 1 641 ? -28.410 14.374 43.180 1.00 29.70 641 PRO A O 1
ATOM 4841 N N . ARG A 1 642 ? -27.276 14.280 41.248 1.00 35.62 642 ARG A N 1
ATOM 4842 C CA . ARG A 1 642 ? -25.956 14.402 41.865 1.00 35.62 642 ARG A CA 1
ATOM 4843 C C . ARG A 1 642 ? -25.794 15.844 42.324 1.00 35.62 642 ARG A C 1
ATOM 4845 O O . ARG A 1 642 ? -25.540 16.727 41.509 1.00 35.62 642 ARG A O 1
ATOM 4852 N N . ALA A 1 643 ? -25.921 16.060 43.630 1.00 31.28 643 ALA A N 1
ATOM 4853 C CA . ALA A 1 643 ? -25.500 17.288 44.279 1.00 31.28 643 ALA A CA 1
ATOM 4854 C C . ALA A 1 643 ? -24.009 17.515 43.982 1.00 31.28 643 ALA A C 1
ATOM 4856 O O . ALA A 1 643 ? -23.137 16.770 44.436 1.00 31.28 643 ALA A O 1
ATOM 4857 N N . ALA A 1 644 ? -23.724 18.527 43.167 1.00 36.47 644 ALA A N 1
ATOM 4858 C CA . ALA A 1 644 ? -22.381 19.029 42.964 1.00 36.47 644 ALA A CA 1
ATOM 4859 C C . ALA A 1 644 ? -21.942 19.733 44.253 1.00 36.47 644 ALA A C 1
ATOM 4861 O O . ALA A 1 644 ? -22.266 20.894 44.482 1.00 36.47 644 ALA A O 1
ATOM 4862 N N . ALA A 1 645 ? -21.208 19.021 45.108 1.00 38.88 645 ALA A N 1
ATOM 4863 C CA . ALA A 1 645 ? -20.458 19.641 46.190 1.00 38.88 645 ALA A CA 1
ATOM 4864 C C . ALA A 1 645 ? -19.273 20.410 45.583 1.00 38.88 645 ALA A C 1
ATOM 4866 O O . ALA A 1 645 ? -18.174 19.881 45.408 1.00 38.88 645 ALA A O 1
ATOM 4867 N N . ALA A 1 646 ? -19.534 21.661 45.210 1.00 41.50 646 ALA A N 1
ATOM 4868 C CA . ALA A 1 646 ? -18.527 22.668 44.936 1.00 41.50 646 ALA A CA 1
ATOM 4869 C C . ALA A 1 646 ? -17.962 23.168 46.274 1.00 41.50 646 ALA A C 1
ATOM 4871 O O . ALA A 1 646 ? -18.481 24.104 46.871 1.00 41.50 646 ALA A O 1
ATOM 4872 N N . ALA A 1 647 ? -16.913 22.510 46.761 1.00 39.84 647 ALA A N 1
ATOM 4873 C CA . ALA A 1 647 ? -16.060 23.027 47.826 1.00 39.84 647 ALA A CA 1
ATOM 4874 C C . ALA A 1 647 ? -14.639 22.487 47.618 1.00 39.84 647 ALA A C 1
ATOM 4876 O O . ALA A 1 647 ? -14.328 21.346 47.953 1.00 39.84 647 ALA A O 1
ATOM 4877 N N . GLY A 1 648 ? -13.791 23.298 46.995 1.00 37.84 648 GLY A N 1
ATOM 4878 C CA . GLY A 1 648 ? -12.369 23.024 46.826 1.00 37.84 648 GLY A CA 1
ATOM 4879 C C . GLY A 1 648 ? -11.753 24.073 45.915 1.00 37.84 648 GLY A C 1
ATOM 4880 O O . GLY A 1 648 ? -12.102 24.130 44.738 1.00 37.84 648 GLY A O 1
ATOM 4881 N N . GLY A 1 649 ? -10.883 24.915 46.477 1.00 43.66 649 GLY A N 1
ATOM 4882 C CA . GLY A 1 649 ? -10.088 25.896 45.736 1.00 43.66 649 GLY A CA 1
ATOM 4883 C C . GLY A 1 649 ? -9.169 25.251 44.682 1.00 43.66 649 GLY A C 1
ATOM 4884 O O . GLY A 1 649 ? -9.212 24.032 44.488 1.00 43.66 649 GLY A O 1
ATOM 4885 N N . PRO A 1 650 ? -8.330 26.047 43.992 1.00 54.59 650 PRO A N 1
ATOM 4886 C CA . PRO A 1 650 ? -7.463 25.581 42.901 1.00 54.59 650 PRO A CA 1
ATOM 4887 C C . PRO A 1 650 ? -6.591 24.350 43.244 1.00 54.59 650 PRO A C 1
ATOM 4889 O O . PRO A 1 650 ? -6.279 23.568 42.347 1.00 54.59 650 PRO A O 1
ATOM 4892 N N . ASP A 1 651 ? -6.315 24.093 44.525 1.00 57.59 651 ASP A N 1
ATOM 4893 C CA . ASP A 1 651 ? -5.503 22.961 45.001 1.00 57.59 651 ASP A CA 1
ATOM 4894 C C . ASP A 1 651 ? -6.241 21.608 45.038 1.00 57.59 651 ASP A C 1
ATOM 4896 O O . ASP A 1 651 ? -5.620 20.545 45.001 1.00 57.59 651 ASP A O 1
ATOM 4900 N N . GLY A 1 652 ? -7.580 21.602 45.044 1.00 59.09 652 GLY A N 1
ATOM 4901 C CA . GLY A 1 652 ? -8.387 20.379 45.197 1.00 59.09 652 GLY A CA 1
ATOM 4902 C C . GLY A 1 652 ? -8.350 19.418 44.001 1.00 59.09 652 GLY A C 1
ATOM 4903 O O . GLY A 1 652 ? -8.897 18.317 44.073 1.00 59.09 652 GLY A O 1
ATOM 4904 N N . ARG A 1 653 ? -7.726 19.828 42.891 1.00 71.81 653 ARG A N 1
ATOM 4905 C CA . ARG A 1 653 ? -7.544 19.011 41.681 1.00 71.81 653 ARG A CA 1
ATOM 4906 C C . ARG A 1 653 ? -6.103 18.548 41.477 1.00 71.81 653 ARG A C 1
ATOM 4908 O O . ARG A 1 653 ? -5.838 17.876 40.482 1.00 71.81 653 ARG A O 1
ATOM 4915 N N . TYR A 1 654 ? -5.185 18.888 42.384 1.00 87.06 654 TYR A N 1
ATOM 4916 C CA . TYR A 1 654 ? -3.800 18.456 42.253 1.00 87.06 654 TYR A CA 1
ATOM 4917 C C . TYR A 1 654 ? -3.693 16.936 42.496 1.00 87.06 654 TYR A C 1
ATOM 4919 O O . TYR A 1 654 ? -4.279 16.441 43.466 1.00 87.06 654 TYR A O 1
ATOM 4927 N N . PRO A 1 655 ? -2.965 16.169 41.656 1.00 91.12 655 PRO A N 1
ATOM 4928 C CA . PRO A 1 655 ? -2.930 14.704 41.746 1.00 91.12 655 PRO A CA 1
ATOM 4929 C C . PRO A 1 655 ? -2.511 14.193 43.126 1.00 91.12 655 PRO A C 1
ATOM 4931 O O . PRO A 1 655 ? -3.083 13.229 43.633 1.00 91.12 655 PRO A O 1
ATOM 4934 N N . ARG A 1 656 ? -1.565 14.894 43.766 1.00 94.62 656 ARG A N 1
ATOM 4935 C CA . ARG A 1 656 ? -1.097 14.584 45.119 1.00 94.62 656 ARG A CA 1
ATOM 4936 C C . ARG A 1 656 ? -2.207 14.694 46.165 1.00 94.62 656 ARG A C 1
ATOM 4938 O O . ARG A 1 656 ? -2.425 13.741 46.900 1.00 94.62 656 ARG A O 1
ATOM 4945 N N . ALA A 1 657 ? -2.959 15.795 46.175 1.00 93.00 657 ALA A N 1
ATOM 4946 C CA . ALA A 1 657 ? -4.052 16.002 47.126 1.00 93.00 657 ALA A CA 1
ATOM 4947 C C . ALA A 1 657 ? -5.167 14.949 46.968 1.00 93.00 657 ALA A C 1
ATOM 4949 O O . ALA A 1 657 ? -5.755 14.495 47.950 1.00 93.00 657 ALA A O 1
ATOM 4950 N N . LEU A 1 658 ? -5.440 14.519 45.730 1.00 94.12 658 LEU A N 1
ATOM 4951 C CA . LEU A 1 658 ? -6.393 13.442 45.449 1.00 94.12 658 LEU A CA 1
ATOM 4952 C C . LEU A 1 658 ? -5.882 12.075 45.924 1.00 94.12 658 LEU A C 1
ATOM 4954 O O . LEU A 1 658 ? -6.670 11.295 46.464 1.00 94.12 658 LEU A O 1
ATOM 4958 N N . LEU A 1 659 ? -4.585 11.793 45.763 1.00 96.62 659 LEU A N 1
ATOM 4959 C CA . LEU A 1 659 ? -3.962 10.577 46.288 1.00 96.62 659 LEU A CA 1
ATOM 4960 C C . LEU A 1 659 ? -3.968 10.570 47.822 1.00 96.62 659 LEU A C 1
ATOM 4962 O O . LEU A 1 659 ? -4.400 9.586 48.414 1.00 96.62 659 LEU A O 1
ATOM 4966 N N . ASP A 1 660 ? -3.585 11.671 48.469 1.00 96.12 660 ASP A N 1
ATOM 4967 C CA . ASP A 1 660 ? -3.603 11.784 49.932 1.00 96.12 660 ASP A CA 1
ATOM 4968 C C . ASP A 1 660 ? -5.036 11.607 50.473 1.00 96.12 660 ASP A C 1
ATOM 4970 O O . ASP A 1 660 ? -5.262 10.866 51.433 1.00 96.12 660 ASP A O 1
ATOM 4974 N N . ARG A 1 661 ? -6.043 12.180 49.792 1.00 95.25 661 ARG A N 1
ATOM 4975 C CA . ARG A 1 661 ? -7.464 11.939 50.098 1.00 95.25 661 ARG A CA 1
ATOM 4976 C C . ARG A 1 661 ? -7.859 10.476 49.911 1.00 95.25 661 ARG A C 1
ATOM 4978 O O . ARG A 1 661 ? -8.625 9.958 50.723 1.00 95.25 661 ARG A O 1
ATOM 4985 N N . CYS A 1 662 ? -7.377 9.811 48.861 1.00 96.62 662 CYS A N 1
ATOM 4986 C CA . CYS A 1 662 ? -7.622 8.385 48.679 1.00 96.62 662 CYS A CA 1
ATOM 4987 C C . CYS A 1 662 ? -7.076 7.571 49.852 1.00 96.62 662 CYS A C 1
ATOM 4989 O O . CYS A 1 662 ? -7.815 6.779 50.432 1.00 96.62 662 CYS A O 1
ATOM 4991 N N . LEU A 1 663 ? -5.817 7.800 50.228 1.00 97.38 663 LEU A N 1
ATOM 4992 C CA . LEU A 1 663 ? -5.158 7.076 51.312 1.00 97.38 663 LEU A CA 1
ATOM 4993 C C . LEU A 1 663 ? -5.866 7.310 52.654 1.00 97.38 663 LEU A C 1
ATOM 4995 O O . LEU A 1 663 ? -6.100 6.354 53.390 1.00 97.38 663 LEU A O 1
ATOM 4999 N N . ALA A 1 664 ? -6.300 8.544 52.933 1.00 96.50 664 ALA A N 1
ATOM 5000 C CA . ALA A 1 664 ? -7.076 8.873 54.131 1.00 96.50 664 ALA A CA 1
ATOM 5001 C C . ALA A 1 664 ? -8.463 8.199 54.159 1.00 96.50 664 ALA A C 1
ATOM 5003 O O . ALA A 1 664 ? -8.928 7.749 55.204 1.00 96.50 664 ALA A O 1
ATOM 5004 N N . LEU A 1 665 ? -9.150 8.108 53.016 1.00 96.19 665 LEU A N 1
ATOM 5005 C CA . LEU A 1 665 ? -10.433 7.401 52.923 1.00 96.19 665 LEU A CA 1
ATOM 5006 C C . LEU A 1 665 ? -10.255 5.877 53.004 1.00 96.19 665 LEU A C 1
ATOM 5008 O O . LEU A 1 665 ? -11.106 5.200 53.584 1.00 96.19 665 LEU A O 1
ATOM 5012 N N . SER A 1 666 ? -9.162 5.350 52.442 1.00 96.31 666 SER A N 1
ATOM 5013 C CA . SER A 1 666 ? -8.791 3.931 52.488 1.00 96.31 666 SER A CA 1
ATOM 5014 C C . SER A 1 666 ? -8.535 3.502 53.936 1.00 96.31 666 SER A C 1
ATOM 5016 O O . SER A 1 666 ? -9.149 2.544 54.409 1.00 96.31 666 SER A O 1
ATOM 5018 N N . SER A 1 667 ? -7.747 4.280 54.691 1.00 95.31 667 SER A N 1
ATOM 5019 C CA . SER A 1 667 ? -7.472 4.020 56.112 1.00 95.31 667 SER A CA 1
ATOM 5020 C C . SER A 1 667 ? -8.710 4.162 57.005 1.00 95.31 667 SER A C 1
ATOM 5022 O O . SER A 1 667 ? -8.854 3.421 57.974 1.00 95.31 667 SER A O 1
ATOM 5024 N N . ALA A 1 668 ? -9.656 5.034 56.643 1.00 96.12 668 ALA A N 1
ATOM 5025 C CA . ALA A 1 668 ? -10.957 5.155 57.305 1.00 96.12 668 ALA A CA 1
ATOM 5026 C C . ALA A 1 668 ? -11.978 4.068 56.894 1.00 96.12 668 ALA A C 1
ATOM 5028 O O . ALA A 1 668 ? -13.158 4.180 57.231 1.00 96.12 668 ALA A O 1
ATOM 5029 N N . ASN A 1 669 ? -11.559 3.045 56.136 1.00 94.00 669 ASN A N 1
ATOM 5030 C CA . ASN A 1 669 ? -12.396 1.956 55.617 1.00 94.00 669 ASN A CA 1
ATOM 5031 C C . ASN A 1 669 ? -13.592 2.428 54.755 1.00 94.00 669 ASN A C 1
ATOM 5033 O O . ASN A 1 669 ? -14.586 1.718 54.599 1.00 94.00 669 ASN A O 1
ATOM 5037 N N . LYS A 1 670 ? -13.505 3.619 54.147 1.00 95.81 670 LYS A N 1
ATOM 5038 C CA . LYS A 1 670 ? -14.513 4.166 53.220 1.00 95.81 670 LYS A CA 1
ATOM 5039 C C . LYS A 1 670 ? -14.195 3.746 51.784 1.00 95.81 670 LYS A C 1
ATOM 5041 O O . LYS A 1 670 ? -13.931 4.589 50.926 1.00 95.81 670 LYS A O 1
ATOM 5046 N N . LYS A 1 671 ? -14.187 2.434 51.535 1.00 94.94 671 LYS A N 1
ATOM 5047 C CA . LYS A 1 671 ? -13.598 1.796 50.342 1.00 94.94 671 LYS A CA 1
ATOM 5048 C C . LYS A 1 671 ? -14.066 2.385 49.004 1.00 94.94 671 LYS A C 1
ATOM 5050 O O . LYS A 1 671 ? -13.238 2.669 48.147 1.00 94.94 671 LYS A O 1
ATOM 5055 N N . GLU A 1 672 ? -15.361 2.617 48.814 1.00 93.38 672 GLU A N 1
ATOM 5056 C CA . GLU A 1 672 ? -15.926 3.152 47.569 1.00 93.38 672 GLU A CA 1
ATOM 5057 C C . GLU A 1 672 ? -15.522 4.611 47.333 1.00 93.38 672 GLU A C 1
ATOM 5059 O O . GLU A 1 672 ? -15.182 4.993 46.213 1.00 93.38 672 GLU A O 1
ATOM 5064 N N . GLN A 1 673 ? -15.522 5.424 48.393 1.00 91.12 673 GLN A N 1
ATOM 5065 C CA . GLN A 1 673 ? -15.105 6.825 48.316 1.00 91.12 673 GLN A CA 1
ATOM 5066 C C . GLN A 1 673 ? -13.593 6.928 48.093 1.00 91.12 673 GLN A C 1
ATOM 5068 O O . GLN A 1 673 ? -13.146 7.749 47.292 1.00 91.12 673 GLN A O 1
ATOM 5073 N N . ALA A 1 674 ? -12.818 6.074 48.770 1.00 94.44 674 ALA A N 1
ATOM 5074 C CA . ALA A 1 674 ? -11.380 5.941 48.573 1.00 94.44 674 ALA A CA 1
ATOM 5075 C C . ALA A 1 674 ? -11.075 5.576 47.123 1.00 94.44 674 ALA A C 1
ATOM 5077 O O . ALA A 1 674 ? -10.293 6.255 46.466 1.00 94.44 674 ALA A O 1
ATOM 5078 N N . LEU A 1 675 ? -11.776 4.579 46.583 1.00 94.12 675 LEU A N 1
ATOM 5079 C CA . LEU A 1 675 ? -11.601 4.141 45.207 1.00 94.12 675 LEU A CA 1
ATOM 5080 C C . LEU A 1 675 ? -11.886 5.281 44.222 1.00 94.12 675 LEU A C 1
ATOM 5082 O O . LEU A 1 675 ? -11.092 5.521 43.316 1.00 94.12 675 LEU A O 1
ATOM 5086 N N . GLN A 1 676 ? -12.973 6.029 44.424 1.00 87.94 676 GLN A N 1
ATOM 5087 C CA . GLN A 1 676 ? -13.293 7.181 43.582 1.00 87.94 676 GLN A CA 1
ATOM 5088 C C . GLN A 1 676 ? -12.213 8.276 43.662 1.00 87.94 676 GLN A C 1
ATOM 5090 O O . GLN A 1 676 ? -11.860 8.869 42.638 1.00 87.94 676 GLN A O 1
ATOM 5095 N N . ALA A 1 677 ? -11.667 8.540 44.853 1.00 90.12 677 ALA A N 1
ATOM 5096 C CA . ALA A 1 677 ? -10.579 9.497 45.045 1.00 90.12 677 ALA A CA 1
ATOM 5097 C C . ALA A 1 677 ? -9.274 9.030 44.379 1.00 90.12 677 ALA A C 1
ATOM 5099 O O . ALA A 1 677 ? -8.648 9.815 43.669 1.00 90.12 677 ALA A O 1
ATOM 5100 N N . CYS A 1 678 ? -8.907 7.753 44.516 1.00 94.88 678 CYS A N 1
ATOM 5101 C CA . CYS A 1 678 ? -7.735 7.188 43.851 1.00 94.88 678 CYS A CA 1
ATOM 5102 C C . CYS A 1 678 ? -7.875 7.241 42.332 1.00 94.88 678 CYS A C 1
ATOM 5104 O O . CYS A 1 678 ? -6.965 7.706 41.654 1.00 94.88 678 CYS A O 1
ATOM 5106 N N . GLN A 1 679 ? -9.025 6.842 41.784 1.00 91.12 679 GLN A N 1
ATOM 5107 C CA . GLN A 1 679 ? -9.264 6.955 40.347 1.00 91.12 679 GLN A CA 1
ATOM 5108 C C . GLN A 1 679 ? -9.116 8.409 39.893 1.00 91.12 679 GLN A C 1
ATOM 5110 O O . GLN A 1 679 ? -8.414 8.677 38.921 1.00 91.12 679 GLN A O 1
ATOM 5115 N N . SER A 1 680 ? -9.684 9.358 40.642 1.00 86.38 680 SER A N 1
ATOM 5116 C CA . SER A 1 680 ? -9.532 10.795 40.376 1.00 86.38 680 SER A CA 1
ATOM 5117 C C . SER A 1 680 ? -8.065 11.241 40.389 1.00 86.38 680 SER A C 1
ATOM 5119 O O . SER A 1 680 ? -7.674 12.022 39.526 1.00 86.38 680 SER A O 1
ATOM 5121 N N . ALA A 1 681 ? -7.241 10.716 41.302 1.00 91.88 681 ALA A N 1
ATOM 5122 C CA . ALA A 1 681 ? -5.802 10.977 41.344 1.00 91.88 681 ALA A CA 1
ATOM 5123 C C . ALA A 1 681 ? -5.075 10.425 40.107 1.00 91.88 681 ALA A C 1
ATOM 5125 O O . ALA A 1 681 ? -4.280 11.145 39.507 1.00 91.88 681 ALA A O 1
ATOM 5126 N N . VAL A 1 682 ? -5.407 9.203 39.663 1.00 90.12 682 VAL A N 1
ATOM 5127 C CA . VAL A 1 682 ? -4.891 8.629 38.404 1.00 90.12 682 VAL A CA 1
ATOM 5128 C C . VAL A 1 682 ? -5.247 9.527 37.216 1.00 90.12 682 VAL A C 1
ATOM 5130 O O . VAL A 1 682 ? -4.393 9.822 36.382 1.00 90.12 682 VAL A O 1
ATOM 5133 N N . TYR A 1 683 ? -6.502 9.984 37.129 1.00 81.12 683 TYR A N 1
ATOM 5134 C CA . TYR A 1 683 ? -6.949 10.880 36.056 1.00 81.12 683 TYR A CA 1
ATOM 5135 C C . TYR A 1 683 ? -6.240 12.231 36.096 1.00 81.12 683 TYR A C 1
ATOM 5137 O O . TYR A 1 683 ? -5.829 12.729 35.051 1.00 81.12 683 TYR A O 1
ATOM 5145 N N . ALA A 1 684 ? -6.102 12.822 37.281 1.00 84.50 684 ALA A N 1
ATOM 5146 C CA . ALA A 1 684 ? -5.445 14.107 37.445 1.00 84.50 684 ALA A CA 1
ATOM 5147 C C . ALA A 1 684 ? -3.957 14.018 37.086 1.00 84.50 684 ALA A C 1
ATOM 5149 O O . ALA A 1 684 ? -3.463 14.897 36.389 1.00 84.50 684 ALA A O 1
ATOM 5150 N N . ALA A 1 685 ? -3.266 12.951 37.509 1.00 87.75 685 ALA A N 1
ATOM 5151 C CA . ALA A 1 685 ? -1.861 12.714 37.186 1.00 87.75 685 ALA A CA 1
ATOM 5152 C C . ALA A 1 685 ? -1.643 12.596 35.672 1.00 87.75 685 ALA A C 1
ATOM 5154 O O . ALA A 1 685 ? -0.764 13.250 35.123 1.00 87.75 685 ALA A O 1
ATOM 5155 N N . ALA A 1 686 ? -2.493 11.824 34.987 1.00 77.81 686 ALA A N 1
ATOM 5156 C CA . ALA A 1 686 ? -2.415 11.650 33.537 1.00 77.81 686 ALA A CA 1
ATOM 5157 C C . ALA A 1 686 ? -2.758 12.926 32.746 1.00 77.81 686 ALA A C 1
ATOM 5159 O O . ALA A 1 686 ? -2.293 13.096 31.625 1.00 77.81 686 ALA A O 1
ATOM 5160 N N . ALA A 1 687 ? -3.592 13.808 33.303 1.00 74.44 687 ALA A N 1
ATOM 5161 C CA . ALA A 1 687 ? -3.996 15.061 32.666 1.00 74.44 687 ALA A CA 1
ATOM 5162 C C . ALA A 1 687 ? -3.064 16.244 32.987 1.00 74.44 687 ALA A C 1
ATOM 5164 O O . ALA A 1 687 ? -3.302 17.349 32.495 1.00 74.44 687 ALA A O 1
ATOM 5165 N N . HIS A 1 688 ? -2.054 16.056 33.841 1.00 81.44 688 HIS A N 1
ATOM 5166 C CA . HIS A 1 688 ? -1.167 17.132 34.263 1.00 81.44 688 HIS A CA 1
ATOM 5167 C C . HIS A 1 688 ? -0.095 17.395 33.196 1.00 81.44 688 HIS A C 1
ATOM 5169 O O . HIS A 1 688 ? 0.717 16.527 32.897 1.00 81.44 688 HIS A O 1
ATOM 5175 N N . THR A 1 689 ? -0.093 18.601 32.623 1.00 67.19 689 THR A N 1
ATOM 5176 C CA . THR A 1 689 ? 0.852 19.017 31.567 1.00 67.19 689 THR A CA 1
ATOM 5177 C C . THR A 1 689 ? 1.987 19.914 32.079 1.00 67.19 689 THR A C 1
ATOM 5179 O O . THR A 1 689 ? 2.790 20.385 31.281 1.00 67.19 689 THR A O 1
ATOM 5182 N N . GLY A 1 690 ? 2.043 20.197 33.387 1.00 69.50 690 GLY A N 1
ATOM 5183 C CA . GLY A 1 690 ? 3.090 21.007 34.028 1.00 69.50 690 GLY A CA 1
ATOM 5184 C C . GLY A 1 690 ? 3.952 20.188 34.997 1.00 69.50 690 GLY A C 1
ATOM 5185 O O . GLY A 1 690 ? 3.524 19.144 35.468 1.00 69.50 690 GLY A O 1
ATOM 5186 N N . GLY A 1 691 ? 5.160 20.656 35.319 1.00 77.25 691 GLY A N 1
ATOM 5187 C CA . GLY A 1 691 ? 6.050 20.002 36.295 1.00 77.25 691 GLY A CA 1
ATOM 5188 C C . GLY A 1 691 ? 6.825 18.788 35.762 1.00 77.25 691 GLY A C 1
ATOM 5189 O O . GLY A 1 691 ? 6.910 18.576 34.556 1.00 77.25 691 GLY A O 1
ATOM 5190 N N . GLU A 1 692 ? 7.430 18.016 36.672 1.00 85.62 692 GLU A N 1
ATOM 5191 C CA . GLU A 1 692 ? 8.240 16.829 36.358 1.00 85.62 692 GLU A CA 1
ATOM 5192 C C . GLU A 1 692 ? 7.351 15.632 35.951 1.00 85.62 692 GLU A C 1
ATOM 5194 O O . GLU A 1 692 ? 6.661 15.063 36.806 1.00 85.62 692 GLU A O 1
ATOM 5199 N N . PRO A 1 693 ? 7.368 15.187 34.675 1.00 84.56 693 PRO A N 1
ATOM 5200 C CA . PRO A 1 693 ? 6.478 14.125 34.190 1.00 84.56 693 PRO A CA 1
ATOM 5201 C C . PRO A 1 693 ? 6.662 12.792 34.926 1.00 84.56 693 PRO A C 1
ATOM 5203 O O . PRO A 1 693 ? 5.699 12.052 35.128 1.00 84.56 693 PRO A O 1
ATOM 5206 N N . ALA A 1 694 ? 7.892 12.501 35.362 1.00 87.00 694 ALA A N 1
ATOM 5207 C CA . ALA A 1 694 ? 8.221 11.289 36.107 1.00 87.00 694 ALA A CA 1
ATOM 5208 C C . ALA A 1 694 ? 7.495 11.236 37.462 1.00 87.00 694 ALA A C 1
ATOM 5210 O O . ALA A 1 694 ? 6.858 10.231 37.773 1.00 87.00 694 ALA A O 1
ATOM 5211 N N . ALA A 1 695 ? 7.497 12.338 38.218 1.00 90.12 695 ALA A N 1
ATOM 5212 C CA . ALA A 1 695 ? 6.820 12.417 39.511 1.00 90.12 695 ALA A CA 1
ATOM 5213 C C . ALA A 1 695 ? 5.298 12.232 39.376 1.00 90.12 695 ALA A C 1
ATOM 5215 O O . ALA A 1 695 ? 4.669 11.544 40.182 1.00 90.12 695 ALA A O 1
ATOM 5216 N N . MET A 1 696 ? 4.692 12.789 38.322 1.00 92.50 696 MET A N 1
ATOM 5217 C CA . MET A 1 696 ? 3.262 12.595 38.050 1.00 92.50 696 MET A CA 1
ATOM 5218 C C . MET A 1 696 ? 2.941 11.150 37.663 1.00 92.50 696 MET A C 1
ATOM 5220 O O . MET A 1 696 ? 1.949 10.595 38.139 1.00 92.50 696 MET A O 1
ATOM 5224 N N . ALA A 1 697 ? 3.791 10.512 36.857 1.00 88.12 697 ALA A N 1
ATOM 5225 C CA . ALA A 1 697 ? 3.634 9.105 36.504 1.00 88.12 697 ALA A CA 1
ATOM 5226 C C . ALA A 1 697 ? 3.741 8.185 37.738 1.00 88.12 697 ALA A C 1
ATOM 5228 O O . ALA A 1 697 ? 2.958 7.241 37.873 1.00 88.12 697 ALA A O 1
ATOM 5229 N N . GLU A 1 698 ? 4.635 8.487 38.684 1.00 95.50 698 GLU A N 1
ATOM 5230 C CA . GLU A 1 698 ? 4.741 7.767 39.961 1.00 95.50 698 GLU A CA 1
ATOM 5231 C C . GLU A 1 698 ? 3.488 7.939 40.831 1.00 95.50 698 GLU A C 1
ATOM 5233 O O . GLU A 1 698 ? 2.947 6.945 41.318 1.00 95.50 698 GLU A O 1
ATOM 5238 N N . LEU A 1 699 ? 2.953 9.161 40.957 1.00 95.50 699 LEU A N 1
ATOM 5239 C CA . LEU A 1 699 ? 1.694 9.417 41.676 1.00 95.50 699 LEU A CA 1
ATOM 5240 C C . LEU A 1 699 ? 0.510 8.665 41.055 1.00 95.50 699 LEU A C 1
ATOM 5242 O O . LEU A 1 699 ? -0.305 8.078 41.770 1.00 95.50 699 LEU A O 1
ATOM 5246 N N . GLY A 1 700 ? 0.420 8.657 39.722 1.00 94.50 700 GLY A N 1
ATOM 5247 C CA . GLY A 1 700 ? -0.595 7.893 38.998 1.00 94.50 700 GLY A CA 1
ATOM 5248 C C . GLY A 1 700 ? -0.462 6.383 39.221 1.00 94.50 700 GLY A C 1
ATOM 5249 O O . GLY A 1 700 ? -1.471 5.685 39.359 1.00 94.50 700 GLY A O 1
ATOM 5250 N N . SER A 1 701 ? 0.768 5.880 39.319 1.00 95.88 701 SER A N 1
ATOM 5251 C CA . SER A 1 701 ? 1.056 4.464 39.581 1.00 95.88 701 SER A CA 1
ATOM 5252 C C . SER A 1 701 ? 0.705 4.072 41.017 1.00 95.88 701 SER A C 1
ATOM 5254 O O . SER A 1 701 ? 0.054 3.048 41.233 1.00 95.88 701 SER A O 1
ATOM 5256 N N . ASP A 1 702 ? 1.024 4.927 41.990 1.00 97.06 702 ASP A N 1
ATOM 5257 C CA . ASP A 1 702 ? 0.637 4.760 43.393 1.00 97.06 702 ASP A CA 1
ATOM 5258 C C . ASP A 1 702 ? -0.884 4.725 43.572 1.00 97.06 702 ASP A C 1
ATOM 5260 O O . ASP A 1 702 ? -1.420 3.804 44.194 1.00 97.06 702 ASP A O 1
ATOM 5264 N N . ALA A 1 703 ? -1.592 5.684 42.971 1.00 96.94 703 ALA A N 1
ATOM 5265 C CA . ALA A 1 703 ? -3.050 5.732 43.001 1.00 96.94 703 ALA A CA 1
ATOM 5266 C C . ALA A 1 703 ? -3.693 4.506 42.323 1.00 96.94 703 ALA A C 1
ATOM 5268 O O . ALA A 1 703 ? -4.729 4.005 42.773 1.00 96.94 703 ALA A O 1
ATOM 5269 N N . SER A 1 704 ? -3.075 3.995 41.255 1.00 95.38 704 SER A N 1
ATOM 5270 C CA . SER A 1 704 ? -3.537 2.785 40.565 1.00 95.38 704 SER A CA 1
ATOM 5271 C C . SER A 1 704 ? -3.313 1.530 41.415 1.00 95.38 704 SER A C 1
ATOM 5273 O O . SER A 1 704 ? -4.215 0.701 41.532 1.00 95.38 704 SER A O 1
ATOM 5275 N N . LEU A 1 705 ? -2.159 1.394 42.075 1.00 97.56 705 LEU A N 1
ATOM 5276 C CA . LEU A 1 705 ? -1.885 0.256 42.960 1.00 97.56 705 LEU A CA 1
ATOM 5277 C C . LEU A 1 705 ? -2.832 0.224 44.166 1.00 97.56 705 LEU A C 1
ATOM 5279 O O . LEU A 1 705 ? -3.322 -0.841 44.546 1.00 97.56 705 LEU A O 1
ATOM 5283 N N . GLU A 1 706 ? -3.137 1.384 44.742 1.00 97.69 706 GLU A N 1
ATOM 5284 C CA . GLU A 1 706 ? -4.107 1.475 45.832 1.00 97.69 706 GLU A CA 1
ATOM 5285 C C . GLU A 1 706 ? -5.537 1.186 45.341 1.00 97.69 706 GLU A C 1
ATOM 5287 O O . GLU A 1 706 ? -6.283 0.453 45.993 1.00 97.69 706 GLU A O 1
ATOM 5292 N N . SER A 1 707 ? -5.896 1.637 44.133 1.00 96.75 707 SER A N 1
ATOM 5293 C CA . SER A 1 707 ? -7.158 1.252 43.484 1.00 96.75 707 SER A CA 1
ATOM 5294 C C . SER A 1 707 ? -7.285 -0.269 43.328 1.00 96.75 707 SER A C 1
ATOM 5296 O O . SER A 1 707 ? -8.347 -0.816 43.618 1.00 96.75 707 SER A O 1
ATOM 5298 N N . TYR A 1 708 ? -6.212 -0.974 42.935 1.00 97.12 708 TYR A N 1
ATOM 5299 C CA . TYR A 1 708 ? -6.184 -2.445 42.876 1.00 97.12 708 TYR A CA 1
ATOM 5300 C C . TYR A 1 708 ? -6.543 -3.074 44.229 1.00 97.12 708 TYR A C 1
ATOM 5302 O O . TYR A 1 708 ? -7.412 -3.950 44.301 1.00 97.12 708 TYR A O 1
ATOM 5310 N N . ARG A 1 709 ? -5.910 -2.610 45.313 1.00 97.31 709 ARG A N 1
ATOM 5311 C CA . ARG A 1 709 ? -6.163 -3.119 46.670 1.00 97.31 709 ARG A CA 1
ATOM 5312 C C . ARG A 1 709 ? -7.615 -2.886 47.086 1.00 97.31 709 ARG A C 1
ATOM 5314 O O . ARG A 1 709 ? -8.257 -3.807 47.592 1.00 97.31 709 ARG A O 1
ATOM 5321 N N . LEU A 1 710 ? -8.153 -1.701 46.800 1.00 96.56 710 LEU A N 1
ATOM 5322 C CA . LEU A 1 710 ? -9.542 -1.341 47.088 1.00 96.56 710 LEU A CA 1
ATOM 5323 C C . LEU A 1 710 ? -10.541 -2.179 46.283 1.00 96.56 710 LEU A C 1
ATOM 5325 O O . LEU A 1 710 ? -11.492 -2.702 46.859 1.00 96.56 710 LEU A O 1
ATOM 5329 N N . PHE A 1 711 ? -10.313 -2.391 44.983 1.00 95.62 711 PHE A N 1
ATOM 5330 C CA . PHE A 1 711 ? -11.145 -3.288 44.176 1.00 95.62 711 PHE A CA 1
ATOM 5331 C C . PHE A 1 711 ? -11.160 -4.709 44.742 1.00 95.62 711 PHE A C 1
ATOM 5333 O O . PHE A 1 711 ? -12.232 -5.293 44.909 1.00 95.62 711 PHE A O 1
ATOM 5340 N N . LYS A 1 712 ? -9.993 -5.247 45.112 1.00 96.06 712 LYS A N 1
ATOM 5341 C CA . LYS A 1 712 ? -9.892 -6.575 45.730 1.00 96.06 712 LYS A CA 1
ATOM 5342 C C . LYS A 1 712 ? -10.666 -6.640 47.050 1.00 96.06 712 LYS A C 1
ATOM 5344 O O . LYS A 1 712 ? -11.423 -7.582 47.269 1.00 96.06 712 LYS A O 1
ATOM 5349 N N . ALA A 1 713 ? -10.538 -5.613 47.891 1.00 94.38 713 ALA A N 1
ATOM 5350 C CA . ALA A 1 713 ? -11.240 -5.503 49.170 1.00 94.38 713 ALA A CA 1
ATOM 5351 C C . ALA A 1 713 ? -12.765 -5.316 49.040 1.00 94.38 713 ALA A C 1
ATOM 5353 O O . ALA A 1 713 ? -13.478 -5.493 50.032 1.00 94.38 713 ALA A O 1
ATOM 5354 N N . LEU A 1 714 ? -13.249 -4.946 47.852 1.00 95.19 714 LEU A N 1
ATOM 5355 C CA . LEU A 1 714 ? -14.664 -4.825 47.486 1.00 95.19 714 LEU A CA 1
ATOM 5356 C C . LEU A 1 714 ? -15.211 -6.078 46.780 1.00 95.19 714 LEU A C 1
ATOM 5358 O O . LEU A 1 714 ? -16.339 -6.062 46.296 1.00 95.19 714 LEU A O 1
ATOM 5362 N N . GLY A 1 715 ? -14.418 -7.151 46.661 1.00 92.00 715 GLY A N 1
ATOM 5363 C CA . GLY A 1 715 ? -14.809 -8.356 45.920 1.00 92.00 715 GLY A CA 1
ATOM 5364 C C . GLY A 1 715 ? -14.831 -8.170 44.397 1.00 92.00 715 GLY A C 1
ATOM 5365 O O . GLY A 1 715 ? -15.372 -9.004 43.675 1.00 92.00 715 GLY A O 1
ATOM 5366 N N . ARG A 1 716 ? -14.232 -7.090 43.881 1.00 88.88 716 ARG A N 1
ATOM 5367 C CA . ARG A 1 716 ? -14.203 -6.727 42.454 1.00 88.88 716 ARG A CA 1
ATOM 5368 C C . ARG A 1 716 ? -12.915 -7.225 41.798 1.00 88.88 716 ARG A C 1
ATOM 5370 O O . ARG A 1 716 ? -12.095 -6.435 41.337 1.00 88.88 716 ARG A O 1
ATOM 5377 N N . GLY A 1 717 ? -12.716 -8.546 41.825 1.00 90.38 717 GLY A N 1
ATOM 5378 C CA . GLY A 1 717 ? -11.462 -9.201 41.423 1.00 90.38 717 GLY A CA 1
ATOM 5379 C C . GLY A 1 717 ? -11.008 -8.866 39.999 1.00 90.38 717 GLY A C 1
ATOM 5380 O O . GLY A 1 717 ? -9.854 -8.501 39.805 1.00 90.38 717 GLY A O 1
ATOM 5381 N N . GLU A 1 718 ? -11.925 -8.889 39.027 1.00 78.19 718 GLU A N 1
ATOM 5382 C CA . GLU A 1 718 ? -11.603 -8.576 37.625 1.00 78.19 718 GLU A CA 1
ATOM 5383 C C . GLU A 1 718 ? -11.122 -7.123 37.460 1.00 78.19 718 GLU A C 1
ATOM 5385 O O . GLU A 1 718 ? -10.128 -6.872 36.784 1.00 78.19 718 GLU A O 1
ATOM 5390 N N . GLU A 1 719 ? -11.790 -6.151 38.097 1.00 83.81 719 GLU A N 1
ATOM 5391 C CA . GLU A 1 719 ? -11.345 -4.751 38.064 1.00 83.81 719 GLU A CA 1
ATOM 5392 C C . GLU A 1 719 ? -10.030 -4.532 38.809 1.00 83.81 719 GLU A C 1
ATOM 5394 O O . GLU A 1 719 ? -9.236 -3.678 38.410 1.00 83.81 719 GLU A O 1
ATOM 5399 N N . ALA A 1 720 ? -9.784 -5.301 39.870 1.00 92.69 720 ALA A N 1
ATOM 5400 C CA . ALA A 1 720 ? -8.517 -5.278 40.577 1.00 92.69 720 ALA A CA 1
ATOM 5401 C C . ALA A 1 720 ? -7.385 -5.692 39.622 1.00 92.69 720 ALA A C 1
ATOM 5403 O O . ALA A 1 720 ? -6.447 -4.922 39.415 1.00 92.69 720 ALA A O 1
ATOM 5404 N N . GLU A 1 721 ? -7.493 -6.862 38.997 1.00 88.56 721 GLU A N 1
ATOM 5405 C CA . GLU A 1 721 ? -6.488 -7.384 38.062 1.00 88.56 721 GLU A CA 1
ATOM 5406 C C . GLU A 1 721 ? -6.235 -6.436 36.886 1.00 88.56 721 GLU A C 1
ATOM 5408 O O . GLU A 1 721 ? -5.085 -6.163 36.544 1.00 88.56 721 GLU A O 1
ATOM 5413 N N . GLU A 1 722 ? -7.300 -5.874 36.311 1.00 80.75 722 GLU A N 1
ATOM 5414 C CA . GLU A 1 722 ? -7.216 -4.882 35.237 1.00 80.75 722 GLU A CA 1
ATOM 5415 C C . GLU A 1 722 ? -6.461 -3.623 35.684 1.00 80.75 722 GLU A C 1
ATOM 5417 O O . GLU A 1 722 ? -5.565 -3.140 34.992 1.00 80.75 722 GLU A O 1
ATOM 5422 N N . THR A 1 723 ? -6.779 -3.114 36.872 1.00 89.44 723 THR A N 1
ATOM 5423 C CA . THR A 1 723 ? -6.129 -1.924 37.431 1.00 89.44 723 THR A CA 1
ATOM 5424 C C . THR A 1 723 ? -4.656 -2.181 37.738 1.00 89.44 723 THR A C 1
ATOM 5426 O O . THR A 1 723 ? -3.811 -1.334 37.454 1.00 89.44 723 THR A O 1
ATOM 5429 N N . LEU A 1 724 ? -4.328 -3.361 38.269 1.00 94.88 724 LEU A N 1
ATOM 5430 C CA . LEU A 1 724 ? -2.954 -3.767 38.546 1.00 94.88 724 LEU A CA 1
ATOM 5431 C C . LEU A 1 724 ? -2.140 -3.925 37.259 1.00 94.88 724 LEU A C 1
ATOM 5433 O O . LEU A 1 724 ? -0.995 -3.479 37.199 1.00 94.88 724 LEU A O 1
ATOM 5437 N N . PHE A 1 725 ? -2.736 -4.515 36.220 1.00 86.44 725 PHE A N 1
ATOM 5438 C CA . PHE A 1 725 ? -2.122 -4.609 34.900 1.00 86.44 725 PHE A CA 1
ATOM 5439 C C . PHE A 1 725 ? -1.758 -3.219 34.367 1.00 86.44 725 PHE A C 1
ATOM 5441 O O . PHE A 1 725 ? -0.607 -2.988 33.999 1.00 86.44 725 PHE A O 1
ATOM 5448 N N . TRP A 1 726 ? -2.700 -2.271 34.394 1.00 80.75 726 TRP A N 1
ATOM 5449 C CA . TRP A 1 726 ? -2.443 -0.899 33.952 1.00 80.75 726 TRP A CA 1
ATOM 5450 C C . TRP A 1 726 ? -1.437 -0.152 34.834 1.00 80.75 726 TRP A C 1
ATOM 5452 O O . TRP A 1 726 ? -0.659 0.639 34.303 1.00 80.75 726 TRP A O 1
ATOM 5462 N N . ALA A 1 727 ? -1.410 -0.410 36.144 1.00 91.81 727 ALA A N 1
ATOM 5463 C CA . ALA A 1 727 ? -0.419 0.169 37.051 1.00 91.81 727 ALA A CA 1
ATOM 5464 C C . ALA A 1 727 ? 1.003 -0.282 36.685 1.00 91.81 727 ALA A C 1
ATOM 5466 O O . ALA A 1 727 ? 1.892 0.547 36.549 1.00 91.81 727 ALA A O 1
ATOM 5467 N N . VAL A 1 728 ? 1.211 -1.585 36.461 1.00 91.94 728 VAL A N 1
ATOM 5468 C CA . VAL A 1 728 ? 2.520 -2.138 36.067 1.00 91.94 728 VAL A CA 1
ATOM 5469 C C . VAL A 1 728 ? 2.969 -1.619 34.701 1.00 91.94 728 VAL A C 1
ATOM 5471 O O . VAL A 1 728 ? 4.156 -1.379 34.506 1.00 91.94 728 VAL A O 1
ATOM 5474 N N . GLN A 1 729 ? 2.035 -1.472 33.759 1.00 83.31 729 GLN A N 1
ATOM 5475 C CA . GLN A 1 729 ? 2.339 -1.057 32.387 1.00 83.31 729 GLN A CA 1
ATOM 5476 C C . GLN A 1 729 ? 2.686 0.426 32.265 1.00 83.31 729 GLN A C 1
ATOM 5478 O O . GLN A 1 729 ? 3.590 0.779 31.517 1.00 83.31 729 GLN A O 1
ATOM 5483 N N . ASN A 1 730 ? 1.973 1.291 32.987 1.00 82.75 730 ASN A N 1
ATOM 5484 C CA . ASN A 1 730 ? 2.164 2.739 32.886 1.00 82.75 730 ASN A CA 1
ATOM 5485 C C . ASN A 1 730 ? 3.191 3.286 33.885 1.00 82.75 730 ASN A C 1
ATOM 5487 O O . ASN A 1 730 ? 3.502 4.476 33.844 1.00 82.75 730 ASN A O 1
ATOM 5491 N N . ALA A 1 731 ? 3.695 2.450 34.792 1.00 91.50 731 ALA A N 1
ATOM 5492 C CA . ALA A 1 731 ? 4.654 2.885 35.787 1.00 91.50 731 ALA A CA 1
ATOM 5493 C C . ALA A 1 731 ? 6.020 3.213 35.171 1.00 91.50 731 ALA A C 1
ATOM 5495 O O . ALA A 1 731 ? 6.556 2.409 34.399 1.00 91.50 731 ALA A O 1
ATOM 5496 N N . PRO A 1 732 ? 6.633 4.352 35.542 1.00 90.56 732 PRO A N 1
ATOM 5497 C CA . PRO A 1 732 ? 7.996 4.647 35.135 1.00 90.56 732 PRO A CA 1
ATOM 5498 C C . PRO A 1 732 ? 8.957 3.629 35.759 1.00 90.56 732 PRO A C 1
ATOM 5500 O O . PRO A 1 732 ? 8.709 3.095 36.841 1.00 90.56 732 PRO A O 1
ATOM 5503 N N . ALA A 1 733 ? 10.090 3.379 35.098 1.00 92.69 733 ALA A N 1
ATOM 5504 C CA . ALA A 1 733 ? 11.103 2.444 35.597 1.00 92.69 733 ALA A CA 1
ATOM 5505 C C . ALA A 1 733 ? 11.670 2.848 36.974 1.00 92.69 733 ALA A C 1
ATOM 5507 O O . ALA A 1 733 ? 12.157 1.987 37.702 1.00 92.69 733 ALA A O 1
ATOM 5508 N N . SER A 1 734 ? 11.580 4.134 37.330 1.00 94.50 734 SER A N 1
ATOM 5509 C CA . SER A 1 734 ? 11.963 4.679 38.635 1.00 94.50 734 SER A CA 1
ATOM 5510 C C . SER A 1 734 ? 10.973 4.363 39.759 1.00 94.50 734 SER A C 1
ATOM 5512 O O . SER A 1 734 ? 11.340 4.497 40.923 1.00 94.50 734 SER A O 1
ATOM 5514 N N . TRP A 1 735 ? 9.742 3.930 39.451 1.00 97.69 735 TRP A N 1
ATOM 5515 C CA . TRP A 1 735 ? 8.699 3.747 40.459 1.00 97.69 735 TRP A CA 1
ATOM 5516 C C . TRP A 1 735 ? 9.074 2.635 41.457 1.00 97.69 735 TRP A C 1
ATOM 5518 O O . TRP A 1 735 ? 9.113 1.457 41.076 1.00 97.69 735 TRP A O 1
ATOM 5528 N N . PRO A 1 736 ? 9.277 2.947 42.755 1.00 96.81 736 PRO A N 1
ATOM 5529 C CA . PRO A 1 736 ? 9.836 1.987 43.715 1.00 96.81 736 PRO A CA 1
ATOM 5530 C C . PRO A 1 736 ? 8.991 0.721 43.914 1.00 96.81 736 PRO A C 1
ATOM 5532 O O . PRO A 1 736 ? 9.511 -0.335 44.272 1.00 96.81 736 PRO A O 1
ATOM 5535 N N . LYS A 1 737 ? 7.676 0.802 43.666 1.00 98.00 737 LYS A N 1
ATOM 5536 C CA . LYS A 1 737 ? 6.729 -0.310 43.863 1.00 98.00 737 LYS A CA 1
ATOM 5537 C C . LYS A 1 737 ? 6.524 -1.170 42.613 1.00 98.00 737 LYS A C 1
ATOM 5539 O O . LYS A 1 737 ? 5.730 -2.110 42.648 1.00 98.00 737 LYS A O 1
ATOM 5544 N N . LEU A 1 738 ? 7.247 -0.914 41.517 1.00 96.62 738 LEU A N 1
ATOM 5545 C CA . LEU A 1 738 ? 7.087 -1.668 40.269 1.00 96.62 738 LEU A CA 1
ATOM 5546 C C . LEU A 1 738 ? 7.361 -3.170 40.452 1.00 96.62 738 LEU A C 1
ATOM 5548 O O . LEU A 1 738 ? 6.631 -4.001 39.912 1.00 96.62 738 LEU A O 1
ATOM 5552 N N . ALA A 1 739 ? 8.374 -3.531 41.245 1.00 96.06 739 ALA A N 1
ATOM 5553 C CA . ALA A 1 739 ? 8.691 -4.929 41.542 1.00 96.06 739 ALA A CA 1
ATOM 5554 C C . ALA A 1 739 ? 7.570 -5.627 42.340 1.00 96.06 739 ALA A C 1
ATOM 5556 O O . ALA A 1 739 ? 7.190 -6.753 42.015 1.00 96.06 739 ALA A O 1
ATOM 5557 N N . GLU A 1 740 ? 6.992 -4.942 43.337 1.00 97.38 740 GLU A N 1
ATOM 5558 C CA . GLU A 1 740 ? 5.835 -5.434 44.103 1.00 97.38 740 GLU A CA 1
ATOM 5559 C C . GLU A 1 740 ? 4.629 -5.646 43.180 1.00 97.38 740 GLU A C 1
ATOM 5561 O O . GLU A 1 740 ? 4.028 -6.721 43.174 1.00 97.38 740 GLU A O 1
ATOM 5566 N N . ALA A 1 741 ? 4.303 -4.646 42.358 1.00 96.50 741 ALA A N 1
ATOM 5567 C CA . ALA A 1 741 ? 3.170 -4.698 41.444 1.00 96.50 741 ALA A CA 1
ATOM 5568 C C . ALA A 1 741 ? 3.318 -5.825 40.400 1.00 96.50 741 ALA A C 1
ATOM 5570 O O . ALA A 1 741 ? 2.349 -6.536 40.129 1.00 96.50 741 ALA A O 1
ATOM 5571 N N . ARG A 1 742 ? 4.532 -6.058 39.871 1.00 95.81 742 ARG A N 1
ATOM 5572 C CA . ARG A 1 742 ? 4.829 -7.191 38.971 1.00 95.81 742 ARG A CA 1
ATOM 5573 C C . ARG A 1 742 ? 4.615 -8.540 39.654 1.00 95.81 742 ARG A C 1
ATOM 5575 O O . ARG A 1 742 ? 3.939 -9.394 39.088 1.00 95.81 742 ARG A O 1
ATOM 5582 N N . LYS A 1 743 ? 5.103 -8.705 40.887 1.00 95.25 743 LYS A N 1
ATOM 5583 C CA . LYS A 1 743 ? 4.904 -9.932 41.676 1.00 95.25 743 LYS A CA 1
ATOM 5584 C C . LYS A 1 743 ? 3.422 -10.192 41.966 1.00 95.25 743 LYS A C 1
ATOM 5586 O O . LYS A 1 743 ? 2.956 -11.325 41.864 1.00 95.25 743 LYS A O 1
ATOM 5591 N N . LEU A 1 744 ? 2.664 -9.143 42.299 1.00 95.31 744 LEU A N 1
ATOM 5592 C CA . LEU A 1 744 ? 1.213 -9.237 42.479 1.00 95.31 744 LEU A CA 1
ATOM 5593 C C . LEU A 1 744 ? 0.520 -9.672 41.180 1.00 95.31 744 LEU A C 1
ATOM 5595 O O . LEU A 1 744 ? -0.366 -10.521 41.227 1.00 95.31 744 LEU A O 1
ATOM 5599 N N . LEU A 1 745 ? 0.943 -9.133 40.033 1.00 92.69 745 LEU A N 1
ATOM 5600 C CA . LEU A 1 745 ? 0.373 -9.460 38.727 1.00 92.69 745 LEU A CA 1
ATOM 5601 C C . LEU A 1 745 ? 0.689 -10.908 38.319 1.00 92.69 745 LEU A C 1
ATOM 5603 O O . LEU A 1 745 ? -0.179 -11.606 37.800 1.00 92.69 745 LEU A O 1
ATOM 5607 N N . GLU A 1 746 ? 1.894 -11.406 38.594 1.00 90.12 746 GLU A N 1
ATOM 5608 C CA . GLU A 1 746 ? 2.250 -12.817 38.384 1.00 90.12 746 GLU A CA 1
ATOM 5609 C C . GLU A 1 746 ? 1.380 -13.758 39.224 1.00 90.12 746 GLU A C 1
ATOM 5611 O O . GLU A 1 746 ? 0.862 -14.743 38.699 1.00 90.12 746 GLU A O 1
ATOM 5616 N N . GLY A 1 747 ? 1.129 -13.408 40.489 1.00 90.38 747 GLY A N 1
ATOM 5617 C CA . GLY A 1 747 ? 0.264 -14.178 41.387 1.00 90.38 747 GLY A CA 1
ATOM 5618 C C . GLY A 1 747 ? -1.215 -14.223 40.981 1.00 90.38 747 GLY A C 1
ATOM 5619 O O . GLY A 1 747 ? -1.954 -15.054 41.502 1.00 90.38 747 GLY A O 1
ATOM 5620 N N . THR A 1 748 ? -1.661 -13.357 40.064 1.00 87.06 748 THR A N 1
ATOM 5621 C CA . THR A 1 748 ? -3.033 -13.408 39.517 1.00 87.06 748 THR A CA 1
ATOM 5622 C C . THR A 1 748 ? -3.184 -14.400 38.364 1.00 87.06 748 THR A C 1
ATOM 5624 O O . THR A 1 748 ? -4.291 -14.844 38.104 1.00 87.06 748 THR A O 1
ATOM 5627 N N . LYS A 1 749 ? -2.089 -14.813 37.705 1.00 73.69 749 LYS A N 1
ATOM 5628 C CA . LYS A 1 749 ? -2.133 -15.749 36.562 1.00 73.69 749 LYS A CA 1
ATOM 5629 C C . LYS A 1 749 ? -2.297 -17.221 36.957 1.00 73.69 749 LYS A C 1
ATOM 5631 O O . LYS A 1 749 ? -2.526 -18.048 36.082 1.00 73.69 749 LYS A O 1
ATOM 5636 N N . SER A 1 750 ? -2.097 -17.559 38.230 1.00 59.00 750 SER A N 1
ATOM 5637 C CA . SER A 1 750 ? -2.164 -18.933 38.750 1.00 59.00 750 SER A CA 1
ATOM 5638 C C . SER A 1 750 ? -3.554 -19.337 39.259 1.00 59.00 750 SER A C 1
ATOM 5640 O O . SER A 1 750 ? -3.702 -20.423 39.818 1.00 59.00 750 SER A O 1
ATOM 5642 N N . ARG A 1 751 ? -4.556 -18.471 39.082 1.00 51.91 751 ARG A N 1
ATOM 5643 C CA . ARG A 1 751 ? -5.977 -18.722 39.344 1.00 51.91 751 ARG A CA 1
ATOM 5644 C C . ARG A 1 751 ? -6.733 -18.709 38.028 1.00 51.91 751 ARG A C 1
ATOM 5646 O O . ARG A 1 751 ? -7.723 -19.464 37.947 1.00 51.91 751 ARG A O 1
#

Sequence (751 aa):
MRRLLAQALKSAGDFPAAAPRPLRAALWFFLALAAAFLIFPDGWLYPQDVVSLNSVSLHYTSHGRPLFHMLSPVSRNSMPLLSVASLMAGNTTWPEVQALWALLSLLLCAAGYSLGCLLSGRPAGVAAAAALFAGQISPWLFFDIEQRFNCLMLALVANALALTLFSPAARRLIEGCAIGASFLARSLLCWLPAALAALELAAWKTSWKRSLAGAALILVVPFLFLVPWITFGPGDAAGLRIFDGRAEWNMVTGALGKVSTFEGDYRALAGITQGDNAALWVAKRIMTHPREYAAGVAKRTWFLLSPHALLVLFWLVPAVFLRRDPAFSRVNLLCAYLLAVNLAFSSEERYLTAILPLLAAAGAAGFLSLGAGGGDARGEGVLVFAGAAVLPAALVVFCMALLIRHPGAAPGHEKAAALERAVAAAPGISWLRWESGRLKLLAGDYSGAYRELGKAAVLAPHDIYIKTDLAAAALLKNRKKGRPSGGADLITRITPRETEWNKDVTGKNYILRALYALDAGKRPLAAASMRLALAERDKGIYFKRSGDASEEKSLKTRDTMLLDRTFPELLTYFPTELQNSLCPELVALYGREAGAARAGLCEGVLALSADFRRNYLGPAPGSGRGPDSAWALPQAAQPAPRAAAAAGGPDGRYPRALLDRCLALSSANKKEQALQACQSAVYAAAAHTGGEPAAMAELGSDASLESYRLFKALGRGEEAEETLFWAVQNAPASWPKLAEARKLLEGTKSR

pLDDT: mean 83.36, std 15.02, range [27.81, 98.62]

Radius of gyration: 29.85 Å; chains: 1; bounding box: 78×50×98 Å

Secondary structure (DSSP, 8-state):
-HHHHHHHHHHHHTTTTTS-HHHHHHHHHHHHHHHHHHH-GGGGSPP--HHHHHHHHHHTHHHHHHHHTT----S----HHHHHHGGG-SS--HHHHHHHHHHHHHHHHHHHHHHHHHHH-HHHHHHHHHHHHHTTS-TTS---HHHHHHHHHHHHHHHHHH--SS-HHHHHHHHHHHHHHHHTT-GGGTTHHHHHHHHHHHTGGG-HHHHHHHHHHHHHHHHHTTHHHHHHS--STT---SS-TTHHHHHHHHHTT-SS---S-HHHHHT--TTS-HHHHHHHHHHH-HHHHHHHHHHHHHHHHGGGHHHHHHHHHHHHHTTTSHHHHHHHHHHHHHHHHHHHS---HHHHTTTHHHHHHHHHHHHHHHHSPPPS-HHHHHHHHHHHHHHHHHHHHHHHHHHHH--SPPPHHHHHHHHHHHHHH-TT-HHHHHHHHHHHHHTT-HHHHHHHHHHHHHH-TT-HHHHHHHHHHHHHHHHHTT-THHHHHHHHHHS--TTS--TT--HHHHHHHHHHHHHTT-HHHHHHHHHHHHHHHHHHS--SS-S-HHHHHHHHTT--HIIIIIHHHHHTTS-HHHHHHHHHHHHHHHHHHH-S--TTHHHHHHHHHHHHHHHHH-S-S-TTS-GGGG--PPP--------------GGGG-HHHHHHHHHHHHHTT-HHHHHHHHHHHHHHHHT--SS-HHHHHHHHHHHHHHHHHHHHHTT-HHHHHHHHHHHHHHS-TT-TTHHHHHHHHHHHTT-

Foldseek 3Di:
DLVVVQVVVVVVQPVPVPDDLVVSLVVLLVLLVVLLCVVPVCLLADPPALVLLQCCVPPQQVQLVCLVLVQFGDPFFAQHLSNLLCVQCLLSDRVSQSVLSNLLLSLLLLLLLLLLCLQFRSVLSSQRSSLLSVLQRPPVADHHSLLSVLLSLLSLLLSLQSDDPDDLLVSLLSNLQSLLLSQSSACLCVCVLVVVLVVLCVVCPPPNVSSNSSSCSSNPSSQVLQPLVQLADAPPPLDRDSHGPQVLQQLLCLLQLHQAGFPFPSCVVNVNDPPDDSNVVSVVSCVVCVVSNVNSLVLNCCVQCVVPVVLLVLLVVLLVVCCPPSSSVRSVSSLVSSSVSCSSTHDDSNSCSSRSSSSSSSSSSSVSNVSYPGDNSNVSSVVSSCVSCVVSVVSSVVSSVSSNVRRRTDFLQVSLVSLVVVCVVCVLRLVSLLVNLLLCLLQLVLLSSLVSLVSSCLSHVSNLVSLLSNLLSQQSVCVLVVHNVRSLVSLDVSQDDPVPPNLPDALLSLCSQLLSCVVVVNLVSSLVSNVVSLVNVLVVPPPVDCSDVVVSVVSSLRGCCCLQPSQLSSLSSDDPVSLVRRQLSNLVSVCVRNPDPSPCSSVNSVVSSVVVSCSNNPPDPDPPDDPCPSDDDDDDDDPDDPPPPPDDPPCCQALVNLLVVLVVCVVVVVLVVSLVSLVSSLVSLVPDPDDDNLVSLLSNLSSLQSNLVSCVVVVNNSVSLVSLVVSLSSHDPPNPCNVVSVVVNVVVVVD